Protein AF-A0A917VRZ0-F1 (afdb_monomer)

Foldseek 3Di:
DCVLLVHDDPDDFFDDCCPVFLNQLLLLLLLLLLLLQVQQDPDCVSLVSNVVSLVVQVVSCVSNVLLDGFGGVNVVVQLLCLLVLVAALAAQDGSNGGLRLSSVLSLLNSLLSSCVRVVDPSSLVSSVSNLVSSCVSNVVPDLVSLLSNLSYQNFQQLLSLLSNCVVPVDVSSPVVSVSNQNCVLLVCLLVLHDPQAFPQDLSSLRNLLSLCNNCVSVVPVSSVSSSVSVVCQCVVFAADPLLFGDFLRGHHPGNDPPNLADDDDPPPLRRTFGNLNPLSSQDPPDDDDPSLVSNLRSLDPRPDPDVVQAFWGHDGPHPPDDTDGDDPRHDDDPRRSVVSRNVSCSVVQQWDDDPPRTPPDGSDPDDDDDDPPDPDDDDDDDDDPDD

Nearest PDB structures (foldseek):
  5opj-assembly1_A  TM=9.498E-01  e=5.822E-27  Bacteroides thetaiotaomicron
  8qf8-assembly1_A  TM=9.400E-01  e=3.981E-27  Bacteroides thetaiotaomicron
  8qf8-assembly1_B  TM=9.287E-01  e=1.245E-26  Bacteroides thetaiotaomicron
  8k7y-assembly1_E  TM=7.948E-01  e=1.602E-12  Bifidobacterium longum subsp. longum JCM 1217
  3wkw-assembly1_A-2  TM=6.305E-01  e=1.649E-07  Bifidobacterium longum subsp. longum JCM 1217

Mean predicted aligned error: 8.81 Å

Solvent-accessible surface area (backbone atoms only — not comparable to full-atom values): 21207 Å² total; per-residue (Å²): 61,40,67,70,30,75,40,83,71,92,65,84,75,53,50,54,36,39,69,69,47,43,18,46,30,54,58,8,24,50,26,29,14,21,16,47,33,36,72,72,46,91,59,65,62,30,47,53,47,32,56,52,51,46,50,56,49,45,55,24,20,57,64,52,67,61,30,49,71,53,27,37,80,63,41,73,63,37,52,54,39,42,38,71,59,48,59,48,81,31,61,48,40,48,63,91,33,49,25,57,47,34,31,50,31,30,40,45,43,9,24,50,33,27,21,75,54,69,67,34,62,66,27,47,51,47,45,50,36,36,48,53,29,49,57,62,60,39,65,82,47,51,70,69,53,52,57,36,45,54,47,14,35,34,39,35,40,22,29,45,28,37,52,49,14,69,76,66,71,38,65,67,37,41,55,54,16,58,69,58,56,49,57,85,60,49,53,40,27,62,68,70,43,90,77,56,61,69,37,54,39,56,45,53,51,27,40,37,37,12,34,32,47,47,15,63,76,69,67,34,65,62,36,39,46,20,31,48,46,50,51,52,49,42,66,73,40,47,42,48,99,74,49,34,32,34,43,64,42,18,24,54,49,82,72,48,65,65,78,50,59,60,84,66,68,103,77,65,74,51,36,20,31,65,55,76,73,59,80,83,56,59,66,93,81,58,61,97,56,69,55,55,60,45,53,49,35,70,69,43,76,68,83,68,60,55,76,93,63,32,40,58,55,31,60,56,76,34,86,93,70,78,68,60,58,36,48,96,79,63,48,55,45,72,46,42,30,54,50,50,34,53,79,48,49,71,67,68,66,42,55,51,63,68,79,96,45,72,42,89,63,54,68,56,98,65,94,76,82,78,83,82,87,60,100,80,84,83,80,90,75,90,72,84,85,76,130

pLDDT: mean 81.71, std 21.78, range [25.91, 98.88]

Sequence (387 aa):
MRREAGLPPVAESYGNWENSGLDGHTVGHALSGAALMSVVTDDPRPKAMVEHLVQGVVECQDALGTGYVGGIPDGVRLWQRVAAGQVERDSFELGGAWVPWYNLHKLFTGLLDAHRHTGSDLALTAVRRLTDWWDQLAAGTDDDTHEAMLRTEFAGMCEALADLADVTGTDRYAALARRFLDQSLLLPLREHRDVLDGMHANTQIAKVVGYQRLGEVGDDPGLRDAARFFWQTMTRHRTFSFGGNSVREHLHPRDDFASALVAGGPRDLQHLQHAQAEPRAVPRRAGRRGARSLRARDGQPHPVVPASQGLVYFTPVRPGHYRVVSTPQNCFWCCVGTGLENHAKYGELVYTTEGSEPLRQPLHRFPAQPARTEPGAGADRDGPVRR

Structure (mmCIF, N/CA/C/O backbone):
data_AF-A0A917VRZ0-F1
#
_entry.id   AF-A0A917VRZ0-F1
#
loop_
_atom_site.group_PDB
_atom_site.id
_atom_site.type_symbol
_atom_site.label_atom_id
_atom_site.label_alt_id
_atom_site.label_comp_id
_atom_site.label_asym_id
_atom_site.label_entity_id
_atom_site.label_seq_id
_atom_site.pdbx_PDB_ins_code
_atom_site.Cartn_x
_atom_site.Cartn_y
_atom_site.Cartn_z
_atom_site.occupancy
_atom_site.B_iso_or_equiv
_atom_site.auth_seq_id
_atom_site.auth_comp_id
_atom_site.auth_asym_id
_atom_site.auth_atom_id
_atom_site.pdbx_PDB_model_num
ATOM 1 N N . MET A 1 1 ? -4.685 13.147 8.735 1.00 95.31 1 MET A N 1
ATOM 2 C CA . MET A 1 1 ? -5.739 12.430 9.496 1.00 95.31 1 MET A CA 1
ATOM 3 C C . MET A 1 1 ? -6.530 13.357 10.412 1.00 95.31 1 MET A C 1
ATOM 5 O O . MET A 1 1 ? -7.701 13.543 10.134 1.00 95.31 1 MET A O 1
ATOM 9 N N . ARG A 1 2 ? -5.932 14.006 11.432 1.00 97.31 2 ARG A N 1
ATOM 10 C CA . ARG A 1 2 ? -6.678 14.920 12.335 1.00 97.31 2 ARG A CA 1
ATOM 11 C C . ARG A 1 2 ? -7.465 16.013 11.598 1.00 97.31 2 ARG A C 1
ATOM 13 O O . ARG A 1 2 ? -8.634 16.203 11.903 1.00 97.31 2 ARG A O 1
ATOM 20 N N . ARG A 1 3 ? -6.855 16.635 10.576 1.00 96.31 3 ARG A N 1
ATOM 21 C CA . ARG A 1 3 ? -7.510 17.587 9.655 1.00 96.31 3 ARG A CA 1
ATOM 22 C C . ARG A 1 3 ? -8.811 17.023 9.072 1.00 96.31 3 ARG A C 1
ATOM 24 O O . ARG A 1 3 ? -9.862 17.624 9.244 1.00 96.31 3 ARG A O 1
ATOM 31 N N . GLU A 1 4 ? -8.734 15.850 8.446 1.00 96.88 4 GLU A N 1
ATOM 32 C CA . GLU A 1 4 ? -9.887 15.174 7.829 1.00 96.88 4 GLU A CA 1
ATOM 33 C C . GLU A 1 4 ? -10.938 14.730 8.853 1.00 96.88 4 GLU A C 1
ATOM 35 O O . GLU A 1 4 ? -12.109 14.612 8.517 1.00 96.88 4 GLU A O 1
ATOM 40 N N . ALA A 1 5 ? -10.534 14.513 10.107 1.00 97.69 5 ALA A N 1
ATOM 41 C CA . ALA A 1 5 ? -11.427 14.180 11.212 1.00 97.69 5 ALA A CA 1
ATOM 42 C C . ALA A 1 5 ? -12.024 15.408 11.929 1.00 97.69 5 ALA A C 1
ATOM 44 O O . ALA A 1 5 ? -12.724 15.247 12.925 1.00 97.69 5 ALA A O 1
ATOM 45 N N . GLY A 1 6 ? -11.728 16.633 11.476 1.00 96.94 6 GLY A N 1
ATOM 46 C CA . GLY A 1 6 ? -12.178 17.865 12.135 1.00 96.94 6 GLY A CA 1
ATOM 47 C C . GLY A 1 6 ? -11.535 18.117 13.506 1.00 96.94 6 GLY A C 1
ATOM 48 O O . GLY A 1 6 ? -12.031 18.931 14.283 1.00 96.94 6 GLY A O 1
ATOM 49 N N . LEU A 1 7 ? -10.435 17.429 13.818 1.00 98.00 7 LEU A N 1
ATOM 50 C CA . LEU A 1 7 ? -9.697 17.577 15.068 1.00 98.00 7 LEU A CA 1
ATOM 51 C C . LEU A 1 7 ? -8.579 18.623 14.927 1.00 98.00 7 LEU A C 1
ATOM 53 O O . LEU A 1 7 ? -7.948 18.711 13.868 1.00 98.00 7 LEU A O 1
ATOM 57 N N . PRO A 1 8 ? -8.253 19.372 16.000 1.00 96.62 8 PRO A N 1
ATOM 58 C CA . PRO A 1 8 ? -7.146 20.321 15.966 1.00 96.62 8 PRO A CA 1
ATOM 59 C C . PRO A 1 8 ? -5.819 19.591 15.694 1.00 96.62 8 PRO A C 1
ATOM 61 O O . PRO A 1 8 ? -5.588 18.516 16.270 1.00 96.62 8 PRO A O 1
ATOM 64 N N . PRO A 1 9 ? -4.941 20.135 14.829 1.00 93.06 9 PRO A N 1
ATOM 65 C CA . PRO A 1 9 ? -3.629 19.554 14.589 1.00 93.06 9 PRO A CA 1
ATOM 66 C C . PRO A 1 9 ? -2.771 19.635 15.856 1.00 93.06 9 PRO A C 1
ATOM 68 O O . PRO A 1 9 ? -2.830 20.610 16.600 1.00 93.06 9 PRO A O 1
ATOM 71 N N . VAL A 1 10 ? -1.960 18.604 16.087 1.00 93.56 10 VAL A N 1
ATOM 72 C CA . VAL A 1 10 ? -0.974 18.566 17.187 1.00 93.56 10 VAL A CA 1
ATOM 73 C C . VAL A 1 10 ? 0.430 18.969 16.724 1.00 93.56 10 VAL A C 1
ATOM 75 O O . VAL A 1 10 ? 1.302 19.225 17.546 1.00 93.56 10 VAL A O 1
ATOM 78 N N . ALA A 1 11 ? 0.638 19.020 15.408 1.00 93.25 11 ALA A N 1
ATOM 79 C CA . ALA A 1 11 ? 1.857 19.443 14.733 1.00 93.25 11 ALA A CA 1
ATOM 80 C C . ALA A 1 11 ? 1.517 19.874 13.297 1.00 93.25 11 ALA A C 1
ATOM 82 O O . ALA A 1 11 ? 0.441 19.546 12.781 1.00 93.25 11 ALA A O 1
ATOM 83 N N . GLU A 1 12 ? 2.438 20.584 12.647 1.00 92.31 12 GLU A N 1
ATOM 84 C CA . GLU A 1 12 ? 2.355 20.840 11.209 1.00 92.31 12 GLU A CA 1
ATOM 85 C C . GLU A 1 12 ? 2.490 19.530 10.423 1.00 92.31 12 GLU A C 1
ATOM 87 O O . GLU A 1 12 ? 3.201 18.609 10.832 1.00 92.31 12 GLU A O 1
ATOM 92 N N . SER A 1 13 ? 1.779 19.433 9.296 1.00 91.56 13 SER A N 1
ATOM 93 C CA . SER A 1 13 ? 1.960 18.300 8.386 1.00 91.56 13 SER A CA 1
ATOM 94 C C . SER A 1 13 ? 3.337 18.382 7.743 1.00 91.56 13 SER A C 1
ATOM 96 O O . SER A 1 13 ? 3.837 19.473 7.460 1.00 91.56 13 SER A O 1
ATOM 98 N N . TYR A 1 14 ? 3.939 17.226 7.491 1.00 96.00 14 TYR A N 1
ATOM 99 C CA . TYR A 1 14 ? 5.154 17.174 6.697 1.00 96.00 14 TYR A CA 1
ATOM 100 C C . TYR A 1 14 ? 4.923 17.726 5.282 1.00 96.00 14 TYR A C 1
ATOM 102 O O . TYR A 1 14 ? 3.805 17.727 4.769 1.00 96.00 14 TYR A O 1
ATOM 110 N N . GLY A 1 15 ? 5.999 18.213 4.661 1.00 95.12 15 GLY A N 1
ATOM 111 C CA . GLY A 1 15 ? 5.978 18.676 3.275 1.00 95.12 15 GLY A CA 1
ATOM 112 C C . GLY A 1 15 ? 6.025 17.533 2.255 1.00 95.12 15 GLY A C 1
ATOM 113 O O . GLY A 1 15 ? 5.841 16.362 2.584 1.00 95.12 15 GLY A O 1
ATOM 114 N N . ASN A 1 16 ? 6.376 17.869 1.011 1.00 97.25 16 ASN A N 1
ATOM 115 C CA . ASN A 1 16 ? 6.472 16.910 -0.093 1.00 97.25 16 ASN A CA 1
ATOM 116 C C . ASN A 1 16 ? 5.115 16.217 -0.340 1.00 97.25 16 ASN A C 1
ATOM 118 O O . ASN A 1 16 ? 4.113 16.910 -0.451 1.00 97.25 16 ASN A O 1
ATOM 122 N N . TRP A 1 17 ? 5.049 14.892 -0.481 1.00 96.94 17 TRP A N 1
ATOM 123 C CA . TRP A 1 17 ? 3.797 14.226 -0.856 1.00 96.94 17 TRP A CA 1
ATOM 124 C C . TRP A 1 17 ? 2.753 14.198 0.270 1.00 96.94 17 TRP A C 1
ATOM 126 O O . TRP A 1 17 ? 1.568 14.053 -0.017 1.00 96.94 17 TRP A O 1
ATOM 136 N N . GLU A 1 18 ? 3.164 14.425 1.523 1.00 97.06 18 GLU A N 1
ATOM 137 C CA . GLU A 1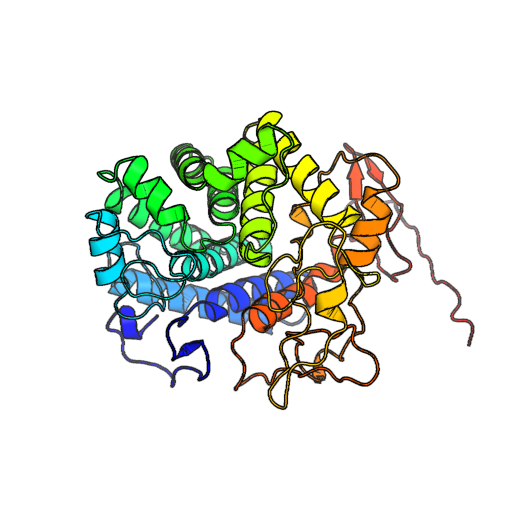 18 ? 2.271 14.498 2.691 1.00 97.06 18 GLU A CA 1
ATOM 138 C C . GLU A 1 18 ? 1.458 15.801 2.781 1.00 97.06 18 GLU A C 1
ATOM 140 O O . GLU A 1 18 ? 0.600 15.911 3.655 1.00 97.06 18 GLU A O 1
ATOM 145 N N . ASN A 1 19 ? 1.698 16.777 1.896 1.00 94.81 19 ASN A N 1
ATOM 146 C CA . ASN A 1 19 ? 0.869 17.981 1.772 1.00 94.81 19 ASN A CA 1
ATOM 147 C C . ASN A 1 19 ? 0.544 18.367 0.320 1.00 94.81 19 ASN A C 1
ATOM 149 O O . ASN A 1 19 ? 0.110 19.491 0.060 1.00 94.81 19 ASN A O 1
ATOM 153 N N . SER A 1 20 ? 0.776 17.454 -0.627 1.00 95.38 20 SER A N 1
ATOM 154 C CA . SER A 1 20 ? 0.531 17.672 -2.056 1.00 95.38 20 SER A CA 1
ATOM 155 C C . SER A 1 20 ? -0.448 16.661 -2.659 1.00 95.38 20 SER A C 1
ATOM 157 O O . SER A 1 20 ? -0.491 16.531 -3.881 1.00 95.38 20 SER A O 1
ATOM 159 N N . GLY A 1 21 ? -1.200 15.926 -1.829 1.00 95.31 21 GLY A N 1
ATOM 160 C CA . GLY A 1 21 ? -2.281 15.044 -2.276 1.00 95.31 21 GLY A CA 1
ATOM 161 C C . GLY A 1 21 ? -2.177 13.587 -1.821 1.00 95.31 21 GLY A C 1
ATOM 162 O O . GLY A 1 21 ? -3.185 12.887 -1.885 1.00 95.31 21 GLY A O 1
ATOM 163 N N . LEU A 1 22 ? -1.015 13.126 -1.338 1.00 96.81 22 LEU A N 1
ATOM 164 C CA . LEU A 1 22 ? -0.831 11.758 -0.823 1.00 96.81 22 LEU A CA 1
ATOM 165 C C . LEU A 1 22 ? -0.868 11.682 0.712 1.00 96.81 22 LEU A C 1
ATOM 167 O O . LEU A 1 22 ? -0.577 10.637 1.289 1.00 96.81 22 LEU A O 1
ATOM 171 N N . ASP A 1 23 ? -1.247 12.777 1.366 1.00 97.25 23 ASP A N 1
ATOM 172 C CA . ASP A 1 23 ? -1.382 12.957 2.808 1.00 97.25 23 ASP A CA 1
ATOM 173 C C . ASP A 1 23 ? -1.869 11.683 3.532 1.00 97.25 23 ASP A C 1
ATOM 175 O O . ASP A 1 23 ? -2.945 11.142 3.256 1.00 97.25 23 ASP A O 1
ATOM 179 N N . GLY A 1 24 ? -1.094 11.199 4.501 1.00 96.31 24 GLY A N 1
ATOM 180 C CA . GLY A 1 24 ? -1.402 10.034 5.329 1.00 96.31 24 GLY A CA 1
ATOM 181 C C . GLY A 1 24 ? -0.776 8.711 4.886 1.00 96.31 24 GLY A C 1
ATOM 182 O O . GLY A 1 24 ? -0.714 7.800 5.716 1.00 96.31 24 GLY A O 1
ATOM 183 N N . HIS A 1 25 ? -0.263 8.583 3.657 1.00 97.12 25 HIS A N 1
ATOM 184 C CA . HIS A 1 25 ? 0.324 7.316 3.200 1.00 97.12 25 HIS A CA 1
ATOM 185 C C . HIS A 1 25 ? 1.546 6.895 4.036 1.00 97.12 25 HIS A C 1
ATOM 187 O O . HIS A 1 25 ? 1.773 5.702 4.258 1.00 97.12 25 HIS A O 1
ATOM 193 N N . THR A 1 26 ? 2.319 7.863 4.538 1.00 96.56 26 THR A N 1
ATOM 194 C CA . THR A 1 26 ? 3.506 7.600 5.356 1.00 96.56 26 THR A CA 1
ATOM 195 C C . THR A 1 26 ? 3.140 7.068 6.732 1.00 96.56 26 THR A C 1
ATOM 197 O O . THR A 1 26 ? 3.892 6.265 7.269 1.00 96.56 26 THR A O 1
ATOM 200 N N . VAL A 1 27 ? 1.981 7.439 7.294 1.00 96.94 27 VAL A N 1
ATOM 201 C CA . VAL A 1 27 ? 1.530 6.918 8.601 1.00 96.94 27 VAL A CA 1
ATOM 202 C C . VAL A 1 27 ? 1.401 5.399 8.553 1.00 96.94 27 VAL A C 1
ATOM 204 O O . VAL A 1 27 ? 1.870 4.720 9.462 1.00 96.94 27 VAL A O 1
ATOM 207 N N . GLY A 1 28 ? 0.825 4.868 7.472 1.00 97.06 28 GLY A N 1
ATOM 208 C CA . GLY A 1 28 ? 0.710 3.429 7.258 1.00 97.06 28 GLY A CA 1
ATOM 209 C C . GLY A 1 28 ? 2.067 2.724 7.208 1.00 97.06 28 GLY A C 1
ATOM 210 O O . GLY A 1 28 ? 2.310 1.786 7.963 1.00 97.06 28 GLY A O 1
ATOM 211 N N . HIS A 1 29 ? 2.990 3.241 6.394 1.00 95.69 29 HIS A N 1
ATOM 212 C CA . HIS A 1 29 ? 4.356 2.717 6.304 1.00 95.69 29 HIS A CA 1
ATOM 213 C C . HIS A 1 29 ? 5.144 2.835 7.617 1.00 95.69 29 HIS A C 1
ATOM 215 O O . HIS A 1 29 ? 5.853 1.910 8.003 1.00 95.69 29 HIS A O 1
ATOM 221 N N . ALA A 1 30 ? 5.026 3.960 8.323 1.00 97.50 30 ALA A N 1
ATOM 222 C CA . ALA A 1 30 ? 5.677 4.170 9.611 1.00 97.50 30 ALA A CA 1
ATOM 223 C C . ALA A 1 30 ? 5.146 3.193 10.665 1.00 97.50 30 ALA A C 1
ATOM 225 O O . ALA A 1 30 ? 5.923 2.691 11.476 1.00 97.50 30 ALA A O 1
ATOM 226 N N . LEU A 1 31 ? 3.846 2.889 10.624 1.00 98.31 31 LEU A N 1
ATOM 227 C CA . LEU A 1 31 ? 3.224 1.908 11.498 1.00 98.31 31 LEU A CA 1
ATOM 228 C C . LEU A 1 31 ? 3.739 0.487 11.210 1.00 98.31 31 LEU A C 1
ATOM 230 O O . LEU A 1 31 ? 4.194 -0.172 12.145 1.00 98.31 31 LEU A O 1
ATOM 234 N N . SER A 1 32 ? 3.768 0.054 9.942 1.00 95.69 32 SER A N 1
ATOM 235 C CA . SER A 1 32 ? 4.380 -1.227 9.538 1.00 95.69 32 SER A CA 1
ATOM 236 C C . SER A 1 32 ? 5.857 -1.298 9.936 1.00 95.69 32 SER A C 1
ATOM 238 O O . SER A 1 32 ? 6.280 -2.248 10.593 1.00 95.69 32 SER A O 1
ATOM 240 N N . GLY A 1 33 ? 6.648 -0.273 9.606 1.00 93.88 33 GLY A N 1
ATOM 241 C CA . GLY A 1 33 ? 8.078 -0.223 9.916 1.00 93.88 33 GLY A CA 1
ATOM 242 C C . GLY A 1 33 ? 8.362 -0.282 11.418 1.00 93.88 33 GLY A C 1
ATOM 243 O O . GLY A 1 33 ? 9.220 -1.048 11.853 1.00 93.88 33 GLY A O 1
ATOM 244 N N . ALA A 1 34 ? 7.609 0.464 12.232 1.00 98.25 34 ALA A N 1
ATOM 245 C CA . ALA A 1 34 ? 7.740 0.433 13.687 1.00 98.25 34 ALA A CA 1
ATOM 246 C C . ALA A 1 34 ? 7.310 -0.920 14.283 1.00 98.25 34 ALA A C 1
ATOM 248 O O . ALA A 1 34 ? 8.001 -1.447 15.157 1.00 98.25 34 ALA A O 1
ATOM 249 N N . ALA A 1 35 ? 6.223 -1.513 13.781 1.00 97.62 35 ALA A N 1
ATOM 250 C CA . ALA A 1 35 ? 5.750 -2.826 14.211 1.00 97.62 35 ALA A CA 1
ATOM 251 C C . ALA A 1 35 ? 6.773 -3.927 13.901 1.00 97.62 35 ALA A C 1
ATOM 253 O O . ALA A 1 35 ? 7.141 -4.694 14.790 1.00 97.62 35 ALA A O 1
ATOM 254 N N . LEU A 1 36 ? 7.311 -3.956 12.681 1.00 92.44 36 LEU A N 1
ATOM 255 C CA . LEU A 1 36 ? 8.355 -4.900 12.280 1.00 92.44 36 LEU A CA 1
ATOM 256 C C . LEU A 1 36 ? 9.647 -4.692 13.071 1.00 92.44 36 LEU A C 1
ATOM 258 O O . LEU A 1 36 ? 10.249 -5.657 13.535 1.00 92.44 36 LEU A O 1
ATOM 262 N N . MET A 1 37 ? 10.066 -3.439 13.263 1.00 95.00 37 MET A N 1
ATOM 263 C CA . MET A 1 37 ? 11.268 -3.136 14.034 1.00 95.00 37 MET A CA 1
ATOM 264 C C . MET A 1 37 ? 11.121 -3.613 15.486 1.00 95.00 37 MET A C 1
ATOM 266 O O . MET A 1 37 ? 12.056 -4.188 16.030 1.00 95.00 37 MET A O 1
ATOM 270 N N . SER A 1 38 ? 9.935 -3.472 16.091 1.00 96.75 38 SER A N 1
ATOM 271 C CA . SER A 1 38 ? 9.686 -3.845 17.493 1.00 96.75 38 SER A CA 1
ATOM 272 C C . SER A 1 38 ? 9.938 -5.319 17.835 1.00 96.75 38 SER A C 1
ATOM 274 O O . SER A 1 38 ? 10.123 -5.637 19.006 1.00 96.75 38 SER A O 1
ATOM 276 N N . VAL A 1 39 ? 9.962 -6.213 16.838 1.00 93.94 39 VAL A N 1
ATOM 277 C CA . VAL A 1 39 ? 10.213 -7.651 17.039 1.00 93.94 39 VAL A CA 1
ATOM 278 C C . VAL A 1 39 ? 11.632 -8.083 16.664 1.00 93.94 39 VAL A C 1
ATOM 280 O O . VAL A 1 39 ? 11.972 -9.255 16.818 1.00 93.94 39 VAL A O 1
ATOM 283 N N . VAL A 1 40 ? 12.467 -7.161 16.173 1.00 91.44 40 VAL A N 1
ATOM 284 C CA . VAL A 1 40 ? 13.860 -7.435 15.770 1.00 91.44 40 VAL A CA 1
ATOM 285 C C . VAL A 1 40 ? 14.893 -6.598 16.533 1.00 91.44 40 VAL A C 1
ATOM 287 O O . VAL A 1 40 ? 16.085 -6.674 16.237 1.00 91.44 40 VAL A O 1
ATOM 290 N N . THR A 1 41 ? 14.465 -5.806 17.519 1.00 92.62 41 THR A N 1
ATOM 291 C CA . THR A 1 41 ? 15.341 -5.065 18.436 1.00 92.62 41 THR A CA 1
ATOM 292 C C . THR A 1 41 ? 14.779 -5.061 19.857 1.00 92.62 41 THR A C 1
ATOM 294 O O . THR A 1 41 ? 13.571 -5.162 20.044 1.00 92.62 41 THR A O 1
ATOM 297 N N . ASP A 1 42 ? 15.654 -4.893 20.850 1.00 94.38 42 ASP A N 1
ATOM 298 C CA . ASP A 1 42 ? 15.283 -4.686 22.258 1.00 94.38 42 ASP A CA 1
ATOM 299 C C . ASP A 1 42 ? 14.954 -3.210 22.577 1.00 94.38 42 ASP A C 1
ATOM 301 O O . ASP A 1 42 ? 14.642 -2.856 23.715 1.00 94.38 42 ASP A O 1
ATOM 305 N N . ASP A 1 43 ? 15.053 -2.315 21.588 1.00 96.88 43 ASP A N 1
ATOM 306 C CA . ASP A 1 43 ? 14.692 -0.907 21.738 1.00 96.88 43 ASP A CA 1
ATOM 307 C C . ASP A 1 43 ? 13.176 -0.752 21.978 1.00 96.88 43 ASP A C 1
ATOM 309 O O . ASP A 1 43 ? 12.382 -1.218 21.160 1.00 96.88 43 ASP A O 1
ATOM 313 N N . PRO A 1 44 ? 12.729 -0.066 23.047 1.00 97.25 44 PRO A N 1
ATOM 314 C CA . PRO A 1 44 ? 11.303 0.116 23.317 1.00 97.25 44 PRO A CA 1
ATOM 315 C C . PRO A 1 44 ? 10.627 1.160 22.410 1.00 97.25 44 PRO A C 1
ATOM 317 O O . PRO A 1 44 ? 9.397 1.194 22.320 1.00 97.25 44 PRO A O 1
ATOM 320 N N . ARG A 1 45 ? 11.393 2.034 21.741 1.00 98.25 45 ARG A N 1
ATOM 321 C CA . ARG A 1 45 ? 10.854 3.168 20.966 1.00 98.25 45 ARG A CA 1
ATOM 322 C C . ARG A 1 45 ? 9.946 2.752 19.800 1.00 98.25 45 ARG A C 1
ATOM 324 O O . ARG A 1 45 ? 8.906 3.390 19.646 1.00 98.25 45 ARG A O 1
ATOM 331 N N . PRO A 1 46 ? 10.255 1.714 18.995 1.00 98.31 46 PRO A N 1
ATOM 332 C CA . PRO A 1 46 ? 9.364 1.264 17.928 1.00 98.31 46 PRO A CA 1
ATOM 333 C C . PRO A 1 46 ? 7.994 0.818 18.446 1.00 98.31 46 PRO A C 1
ATOM 335 O O . PRO A 1 46 ? 6.976 1.208 17.881 1.00 98.31 46 PRO A O 1
ATOM 338 N N . LYS A 1 47 ? 7.937 0.081 19.563 1.00 98.06 47 LYS A N 1
ATOM 339 C CA . LYS A 1 47 ? 6.658 -0.324 20.162 1.00 98.06 47 LYS A CA 1
ATOM 340 C C . LYS A 1 47 ? 5.857 0.884 20.661 1.00 98.06 47 LYS 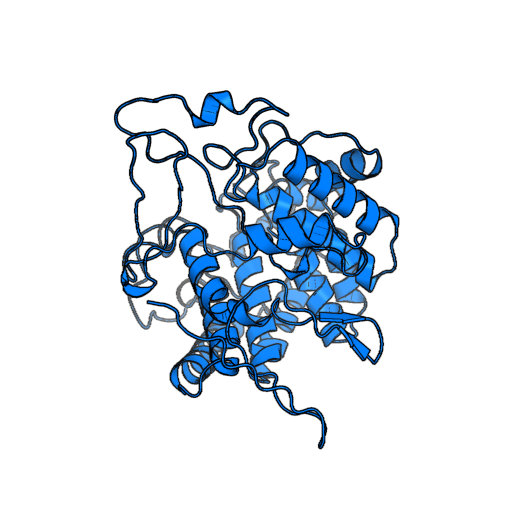A C 1
ATOM 342 O O . LYS A 1 47 ? 4.675 0.994 20.351 1.00 98.06 47 LYS A O 1
ATOM 347 N N . ALA A 1 48 ? 6.510 1.826 21.344 1.00 98.56 48 ALA A N 1
ATOM 348 C CA . ALA A 1 48 ? 5.867 3.068 21.780 1.00 98.56 48 ALA A CA 1
ATOM 349 C C . ALA A 1 48 ? 5.337 3.902 20.594 1.00 98.56 48 ALA A C 1
ATOM 351 O O . ALA A 1 48 ? 4.271 4.508 20.684 1.00 98.56 48 ALA A O 1
ATOM 352 N N . MET A 1 49 ? 6.051 3.905 19.461 1.00 98.56 49 MET A N 1
ATOM 353 C CA . MET A 1 49 ? 5.596 4.547 18.225 1.00 98.56 49 MET A CA 1
ATOM 354 C C . MET A 1 49 ? 4.336 3.874 17.668 1.00 98.56 49 MET A C 1
ATOM 356 O O . MET A 1 49 ? 3.399 4.575 17.295 1.00 98.56 49 MET A O 1
ATOM 360 N N . VAL A 1 50 ? 4.278 2.535 17.647 1.00 98.81 50 VAL A N 1
ATOM 361 C CA . VAL A 1 50 ? 3.070 1.792 17.241 1.00 98.81 50 VAL A CA 1
ATOM 362 C C . VAL A 1 50 ? 1.881 2.177 18.116 1.00 98.81 50 VAL A C 1
ATOM 364 O O . VAL A 1 50 ? 0.838 2.555 17.590 1.00 98.81 50 VAL A O 1
ATOM 367 N N . GLU A 1 51 ? 2.043 2.133 19.439 1.00 98.75 51 GLU A N 1
ATOM 368 C CA . GLU A 1 51 ? 0.984 2.482 20.395 1.00 98.75 51 GLU A CA 1
ATOM 369 C C . GLU A 1 51 ? 0.477 3.916 20.173 1.00 98.75 51 GLU A C 1
ATOM 371 O O . GLU A 1 51 ? -0.730 4.142 20.073 1.00 98.75 51 GLU A O 1
ATOM 376 N N . HIS A 1 52 ? 1.393 4.875 20.009 1.00 98.44 52 HIS A N 1
ATOM 377 C CA . HIS A 1 52 ? 1.051 6.274 19.764 1.00 98.44 52 HIS A CA 1
ATOM 378 C C . HIS A 1 52 ? 0.305 6.485 18.438 1.00 98.44 52 HIS A C 1
ATOM 380 O O . HIS A 1 52 ? -0.717 7.173 18.400 1.00 98.44 52 HIS A O 1
ATOM 386 N N . LEU A 1 53 ? 0.790 5.884 17.346 1.00 98.50 53 LEU A N 1
ATOM 387 C CA . LEU A 1 53 ? 0.169 6.012 16.028 1.00 98.50 53 LEU A CA 1
ATOM 388 C C . LEU A 1 53 ? -1.216 5.359 15.988 1.00 98.50 53 LEU A C 1
ATOM 390 O O . LEU A 1 53 ? -2.154 5.971 15.478 1.00 98.50 53 LEU A O 1
ATOM 394 N N . VAL A 1 54 ? -1.372 4.154 16.549 1.00 98.88 54 VAL A N 1
ATOM 395 C CA . VAL A 1 54 ? -2.673 3.466 16.620 1.00 98.88 54 VAL A CA 1
ATOM 396 C C . VAL A 1 54 ? -3.670 4.295 17.425 1.00 98.88 54 VAL A C 1
ATOM 398 O O . VAL A 1 54 ? -4.801 4.479 16.976 1.00 98.88 54 VAL A O 1
ATOM 401 N N . GLN A 1 55 ? -3.252 4.852 18.565 1.00 98.69 55 GLN A N 1
ATOM 402 C CA . GLN A 1 55 ? -4.106 5.723 19.368 1.00 98.69 55 GLN A CA 1
ATOM 403 C C . GLN A 1 55 ? -4.560 6.956 18.571 1.00 98.69 55 GLN A C 1
ATOM 405 O O . GLN A 1 55 ? -5.750 7.263 18.535 1.00 98.69 55 GLN A O 1
ATOM 410 N N . GLY A 1 56 ? -3.643 7.619 17.859 1.00 98.38 56 GLY A N 1
ATOM 411 C CA . GLY A 1 56 ? -3.978 8.767 17.013 1.00 98.38 56 GLY A CA 1
ATOM 412 C C . GLY A 1 56 ? -4.926 8.423 15.856 1.00 98.38 56 GLY A C 1
ATOM 413 O O . GLY A 1 56 ? -5.812 9.218 15.533 1.00 98.38 56 GLY A O 1
ATOM 414 N N . VAL A 1 57 ? -4.776 7.239 15.249 1.00 98.69 57 VAL A N 1
ATOM 415 C CA . VAL A 1 57 ? -5.702 6.725 14.224 1.00 98.69 57 VAL A CA 1
ATOM 416 C C . VAL A 1 57 ? -7.094 6.524 14.819 1.00 98.69 57 VAL A C 1
ATOM 418 O O . VAL A 1 57 ? -8.068 7.000 14.237 1.00 98.69 57 VAL A O 1
ATOM 421 N N . VAL A 1 58 ? -7.198 5.878 15.983 1.00 98.75 58 VAL A N 1
ATOM 422 C CA . VAL A 1 58 ? -8.486 5.622 16.643 1.00 98.75 58 VAL A CA 1
ATOM 423 C C . VAL A 1 58 ? -9.172 6.912 17.070 1.00 98.75 58 VAL A C 1
ATOM 425 O O . VAL A 1 58 ? -10.352 7.066 16.787 1.00 98.75 58 VAL A O 1
ATOM 428 N N . GLU A 1 59 ? -8.452 7.881 17.637 1.00 98.62 59 GLU A N 1
ATOM 429 C CA . GLU A 1 59 ? -9.024 9.197 17.960 1.00 98.62 59 GLU A CA 1
ATOM 430 C C . GLU A 1 59 ? -9.656 9.873 16.735 1.00 98.62 59 GLU A C 1
ATOM 432 O O . GLU A 1 59 ? -10.754 10.424 16.818 1.00 98.62 59 GLU A O 1
ATOM 437 N N . CYS A 1 60 ? -8.980 9.820 15.582 1.00 98.69 60 CYS A N 1
ATOM 438 C CA . CYS A 1 60 ? -9.514 10.371 14.337 1.00 98.69 60 CYS A CA 1
ATOM 439 C C . CYS A 1 60 ? -10.730 9.576 13.838 1.00 98.69 60 CYS A C 1
ATOM 441 O O . CYS A 1 60 ? -11.707 10.166 13.379 1.00 98.69 60 CYS A O 1
ATOM 443 N N . GLN A 1 61 ? -10.672 8.245 13.926 1.00 98.56 61 GLN A N 1
ATOM 444 C CA . GLN A 1 61 ? -11.754 7.353 13.512 1.00 98.56 61 GLN A CA 1
ATOM 445 C C . GLN A 1 61 ? -13.007 7.526 14.389 1.00 98.56 61 GLN A C 1
ATOM 447 O O . GLN A 1 61 ? -14.129 7.494 13.883 1.00 98.56 61 GLN A O 1
ATOM 452 N N . ASP A 1 62 ? -12.822 7.748 15.690 1.00 98.62 62 ASP A N 1
ATOM 453 C CA . ASP A 1 62 ? -13.888 8.010 16.658 1.00 98.62 62 ASP A CA 1
ATOM 454 C C . ASP A 1 62 ? -14.523 9.382 16.447 1.00 98.62 62 ASP A C 1
ATOM 456 O O . ASP A 1 62 ? -15.748 9.484 16.446 1.00 98.62 62 ASP A O 1
ATOM 460 N N . ALA A 1 63 ? -13.717 10.417 16.195 1.00 98.44 63 ALA A N 1
ATOM 461 C CA . ALA A 1 63 ? -14.221 11.757 15.898 1.00 98.44 63 ALA A CA 1
ATOM 462 C C . ALA A 1 63 ? -15.080 11.798 14.623 1.00 98.44 63 ALA A C 1
ATOM 464 O O . ALA A 1 63 ? -16.077 12.515 14.573 1.00 98.44 63 ALA A O 1
ATOM 465 N N . LEU A 1 64 ? -14.725 11.000 13.609 1.00 97.38 64 LEU A N 1
ATOM 466 C CA . LEU A 1 64 ? -15.534 10.842 12.400 1.00 97.38 64 LEU A CA 1
ATOM 467 C C . LEU A 1 64 ? -16.797 10.008 12.633 1.00 97.38 64 LEU A C 1
ATOM 469 O O . LEU A 1 64 ? -17.803 10.231 11.964 1.00 97.38 64 LEU A O 1
ATOM 473 N N . GLY A 1 65 ? -16.746 9.013 13.523 1.00 96.12 65 GLY A N 1
ATOM 474 C CA . GLY A 1 65 ? -17.895 8.186 13.908 1.00 96.12 65 GLY A CA 1
ATOM 475 C C . GLY A 1 65 ? -18.436 7.243 12.822 1.00 96.12 65 GLY A C 1
ATOM 476 O O . GLY A 1 65 ? -19.406 6.533 13.068 1.00 96.12 65 GLY A O 1
ATOM 477 N N . THR A 1 66 ? -17.824 7.201 11.635 1.00 93.62 66 THR A N 1
ATOM 478 C CA . THR A 1 66 ? -18.290 6.398 10.483 1.00 93.62 66 THR A CA 1
ATOM 479 C C . THR A 1 66 ? -17.523 5.093 10.285 1.00 93.62 66 THR A C 1
ATOM 481 O O . THR A 1 66 ? -17.930 4.266 9.479 1.00 93.62 66 THR A O 1
ATOM 484 N N . GLY A 1 67 ? -16.394 4.916 10.979 1.00 96.44 67 GLY A N 1
ATOM 485 C CA . GLY A 1 67 ? -15.426 3.846 10.720 1.00 96.44 67 GLY A CA 1
ATOM 486 C C . GLY A 1 67 ? -14.343 4.232 9.705 1.00 96.44 67 GLY A C 1
ATOM 487 O O . GLY A 1 67 ? -13.258 3.655 9.737 1.00 96.44 67 GLY A O 1
ATOM 488 N N . TYR A 1 68 ? -14.560 5.265 8.887 1.00 98.38 68 TYR A N 1
ATOM 489 C CA . TYR A 1 68 ? -13.508 5.836 8.047 1.00 98.38 68 TYR A CA 1
ATOM 490 C C . TYR A 1 68 ? -12.431 6.539 8.876 1.00 98.38 68 TYR A C 1
ATOM 492 O O . TYR A 1 68 ? -12.723 7.215 9.861 1.00 98.38 68 TYR A O 1
ATOM 500 N N . VAL A 1 69 ? -11.185 6.439 8.419 1.00 98.50 69 VAL A N 1
ATOM 501 C CA . VAL A 1 69 ? -10.065 7.279 8.844 1.00 98.50 69 VAL A CA 1
ATOM 502 C C . VAL A 1 69 ? -9.035 7.324 7.715 1.00 98.50 69 VAL A C 1
ATOM 504 O O . VAL A 1 69 ? -8.731 6.307 7.097 1.00 98.50 69 VAL A O 1
ATOM 507 N N . GLY A 1 70 ? -8.501 8.509 7.425 1.00 97.50 70 GLY A N 1
ATOM 508 C CA . GLY A 1 70 ? -7.530 8.702 6.350 1.00 97.50 70 GLY A CA 1
ATOM 509 C C . GLY A 1 70 ? -6.918 10.099 6.364 1.00 97.50 70 GLY A C 1
ATOM 510 O O . GLY A 1 70 ? -7.391 10.998 7.063 1.00 97.50 70 GLY A O 1
ATOM 511 N N . GLY A 1 71 ? -5.803 10.271 5.655 1.00 97.25 71 GLY A N 1
ATOM 512 C CA . GLY A 1 71 ? -5.169 11.578 5.464 1.00 97.25 71 GLY A CA 1
ATOM 513 C C . GLY A 1 71 ? -5.573 12.289 4.174 1.00 97.25 71 GLY A C 1
ATOM 514 O O . GLY A 1 71 ? -5.354 13.491 4.089 1.00 97.25 71 GLY A O 1
ATOM 515 N N . ILE A 1 72 ? -6.188 11.567 3.234 1.00 97.88 72 ILE A N 1
ATOM 516 C CA . ILE A 1 72 ? -6.562 12.050 1.900 1.00 97.88 72 ILE A CA 1
ATOM 517 C C . ILE A 1 72 ? -7.388 13.341 2.015 1.00 97.88 72 ILE A C 1
ATOM 519 O O . ILE A 1 72 ? -8.400 13.310 2.724 1.00 97.88 72 ILE A O 1
ATOM 523 N N . PRO A 1 73 ? -7.003 14.437 1.331 1.00 96.81 73 PRO A N 1
ATOM 524 C CA . PRO A 1 73 ? -7.775 15.677 1.326 1.00 96.81 73 PRO A CA 1
ATOM 525 C C . PRO A 1 73 ? -9.235 15.455 0.913 1.00 96.81 73 PRO A C 1
ATOM 527 O O . PRO A 1 73 ? -9.507 14.809 -0.100 1.00 96.81 73 PRO A O 1
ATOM 530 N N . ASP A 1 74 ? -10.173 15.976 1.707 1.00 96.06 74 ASP A N 1
ATOM 531 C CA . ASP A 1 74 ? -11.622 15.811 1.526 1.00 96.06 74 ASP A CA 1
ATOM 532 C C . ASP A 1 74 ? -12.072 14.339 1.445 1.00 96.06 74 ASP A C 1
ATOM 534 O O . ASP A 1 74 ? -13.046 13.995 0.763 1.00 96.06 74 ASP A O 1
ATOM 538 N N . GLY A 1 75 ? -11.380 13.450 2.167 1.00 96.50 75 GLY A N 1
ATOM 539 C CA . GLY A 1 75 ? -11.513 12.000 2.017 1.00 96.50 75 GLY A CA 1
ATOM 540 C C . GLY A 1 75 ? -12.943 11.477 2.199 1.00 96.50 75 GLY A C 1
ATOM 541 O O . GLY A 1 75 ? -13.410 10.669 1.403 1.00 96.50 75 GLY A O 1
ATOM 542 N N . VAL A 1 76 ? -13.694 11.981 3.184 1.00 95.75 76 VAL A N 1
ATOM 543 C CA . VAL A 1 76 ? -15.105 11.581 3.386 1.00 95.75 76 VAL A CA 1
ATOM 544 C C . VAL A 1 76 ? -15.942 11.875 2.138 1.00 95.75 76 VAL A C 1
ATOM 546 O O . VAL A 1 76 ? -16.701 11.026 1.668 1.00 95.75 76 VAL A O 1
ATOM 549 N N . ARG A 1 77 ? -15.778 13.076 1.574 1.00 96.12 77 ARG A N 1
ATOM 550 C CA . ARG A 1 77 ? -16.533 13.539 0.407 1.00 96.12 77 ARG A CA 1
ATOM 551 C C . ARG A 1 77 ? -16.098 12.808 -0.859 1.00 96.12 77 ARG A C 1
ATOM 553 O O . ARG A 1 77 ? -16.931 12.562 -1.726 1.00 96.12 77 ARG A O 1
ATOM 560 N N . LEU A 1 78 ? -14.810 12.487 -0.979 1.00 96.81 78 LEU A N 1
ATOM 561 C CA . LEU A 1 78 ? -14.263 11.663 -2.053 1.00 96.81 78 LEU A CA 1
ATOM 562 C C . LEU A 1 78 ? -14.953 10.298 -2.095 1.00 96.81 78 LEU A C 1
ATOM 564 O O . LEU A 1 78 ? -15.527 9.934 -3.117 1.00 96.81 78 LEU A O 1
ATOM 568 N N . TRP A 1 79 ? -14.943 9.564 -0.984 1.00 96.94 79 TRP A N 1
ATOM 569 C CA . TRP A 1 79 ? -15.460 8.197 -0.966 1.00 96.94 79 TRP A CA 1
ATOM 570 C C . TRP A 1 79 ? -16.972 8.128 -1.178 1.00 96.94 79 TRP A C 1
ATOM 572 O O . TRP A 1 79 ? -17.451 7.211 -1.839 1.00 96.94 79 TRP A O 1
ATOM 582 N N . GLN A 1 80 ? -17.719 9.133 -0.711 1.00 95.12 80 GLN A N 1
ATOM 583 C CA . GLN A 1 80 ? -19.140 9.285 -1.042 1.00 95.12 80 GLN A CA 1
ATOM 584 C C . GLN A 1 80 ? -19.373 9.436 -2.554 1.00 95.12 80 GLN A C 1
ATOM 586 O O . GLN A 1 80 ? -20.293 8.823 -3.088 1.00 95.12 80 GLN A O 1
ATOM 591 N N . ARG A 1 81 ? -18.540 10.221 -3.257 1.00 94.94 81 ARG A N 1
ATOM 592 C CA . ARG A 1 81 ? -18.626 10.372 -4.722 1.00 94.94 81 ARG A CA 1
ATOM 593 C C . ARG A 1 81 ? -18.295 9.067 -5.445 1.00 94.94 81 ARG A C 1
ATOM 595 O O . ARG A 1 81 ? -19.039 8.673 -6.338 1.00 94.94 81 ARG A O 1
ATOM 602 N N . VAL A 1 82 ? -17.226 8.387 -5.026 1.00 95.19 82 VAL A N 1
ATOM 603 C CA . VAL A 1 82 ? -16.810 7.093 -5.595 1.00 95.19 82 VAL A CA 1
ATOM 604 C C . VAL A 1 82 ? -17.924 6.056 -5.445 1.00 95.19 82 VAL A C 1
ATOM 606 O O . VAL A 1 82 ? -18.311 5.429 -6.426 1.00 95.19 82 VAL A O 1
ATOM 609 N N . ALA A 1 83 ? -18.503 5.924 -4.249 1.00 93.56 83 ALA A N 1
ATOM 610 C CA . ALA A 1 83 ? -19.598 4.988 -3.999 1.00 93.56 83 ALA A CA 1
ATOM 611 C C . ALA A 1 83 ? -20.882 5.329 -4.774 1.00 93.56 83 ALA A C 1
ATOM 613 O O . ALA A 1 83 ? -21.636 4.430 -5.139 1.00 93.56 83 ALA A O 1
ATOM 614 N N . ALA A 1 84 ? -21.099 6.612 -5.083 1.00 92.62 84 ALA A N 1
ATOM 615 C CA . ALA A 1 84 ? -22.176 7.087 -5.952 1.00 92.62 84 ALA A CA 1
ATOM 616 C C . ALA A 1 84 ? -21.886 6.915 -7.460 1.00 92.62 84 ALA A C 1
ATOM 618 O O . ALA A 1 84 ? -22.639 7.430 -8.287 1.00 92.62 84 ALA A O 1
ATOM 619 N N . GLY A 1 85 ? -20.798 6.231 -7.829 1.00 91.75 85 GLY A N 1
ATOM 620 C CA . GLY A 1 85 ? -20.448 5.916 -9.215 1.00 91.75 85 GLY A CA 1
ATOM 621 C C . GLY A 1 85 ? -19.702 7.015 -9.966 1.00 91.75 85 GLY A C 1
ATOM 622 O O . GLY A 1 85 ? -19.522 6.915 -11.178 1.0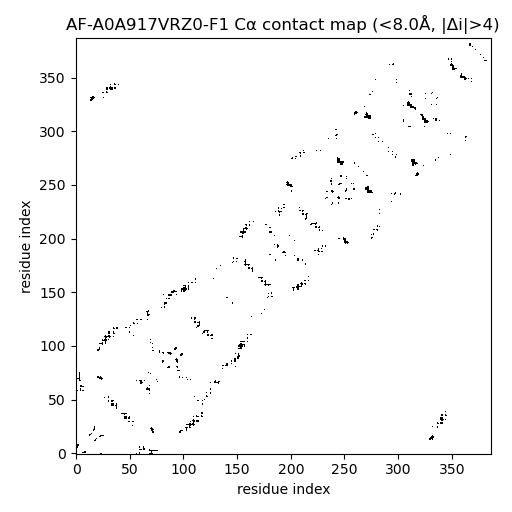0 91.75 85 GLY A O 1
ATOM 623 N N . GLN A 1 86 ? -19.227 8.056 -9.278 1.00 91.62 86 GLN A N 1
ATOM 624 C CA . GLN A 1 86 ? -18.396 9.101 -9.886 1.00 91.62 86 GLN A CA 1
ATOM 625 C C . GLN A 1 86 ? -16.943 8.625 -9.968 1.00 91.62 86 GLN A C 1
ATOM 627 O O . GLN A 1 86 ? -16.070 9.075 -9.224 1.00 91.62 86 GLN A O 1
ATOM 632 N N . VAL A 1 87 ? -16.723 7.652 -10.848 1.00 91.88 87 VAL A N 1
ATOM 633 C CA . VAL A 1 87 ? -15.452 6.958 -11.035 1.00 91.88 87 VAL A CA 1
ATOM 634 C C . VAL A 1 87 ? -14.950 7.200 -12.450 1.00 91.88 87 VAL A C 1
ATOM 636 O O . VAL A 1 87 ? -15.632 6.907 -13.431 1.00 91.88 87 VAL A O 1
ATOM 639 N N . GLU A 1 88 ? -13.728 7.707 -12.547 1.00 88.12 88 GLU A N 1
ATOM 640 C CA . GLU A 1 88 ? -13.007 7.853 -13.806 1.00 88.12 88 GLU A CA 1
ATOM 641 C C . GLU A 1 88 ? -11.993 6.716 -13.949 1.00 88.12 88 GLU A C 1
ATOM 643 O O . GLU A 1 88 ? -11.457 6.211 -12.964 1.00 88.12 88 GLU A O 1
ATOM 648 N N . ARG A 1 89 ? -11.732 6.292 -15.189 1.00 87.50 89 ARG A N 1
ATOM 649 C CA . ARG A 1 89 ? -10.737 5.254 -15.489 1.00 87.50 89 ARG A CA 1
ATOM 650 C C . ARG A 1 89 ? -9.365 5.893 -15.689 1.00 87.50 89 ARG A C 1
ATOM 652 O O . ARG A 1 89 ? -8.865 5.924 -16.811 1.00 87.50 89 ARG A O 1
ATOM 659 N N . ASP A 1 90 ? -8.783 6.400 -14.611 1.00 93.38 90 ASP A N 1
ATOM 660 C CA . ASP A 1 90 ? -7.426 6.950 -14.598 1.00 93.38 90 ASP A CA 1
ATOM 661 C C . ASP A 1 90 ? -6.470 6.045 -13.803 1.00 93.38 90 ASP A C 1
ATOM 663 O O . ASP A 1 90 ? -6.898 5.270 -12.952 1.00 93.38 90 ASP A O 1
ATOM 667 N N . SER A 1 91 ? -5.171 6.091 -14.110 1.00 92.12 91 SER A N 1
ATOM 668 C CA . SER A 1 91 ? -4.168 5.235 -13.454 1.00 92.12 91 SER A CA 1
ATOM 669 C C . SER A 1 91 ? -3.767 5.734 -12.063 1.00 92.12 91 SER A C 1
ATOM 671 O O . SER A 1 91 ? -3.404 4.928 -11.205 1.00 92.12 91 SER A O 1
ATOM 673 N N . PHE A 1 92 ? -3.834 7.045 -11.826 1.00 94.94 92 PHE A N 1
ATOM 674 C CA . PHE A 1 92 ? -3.329 7.691 -10.614 1.00 94.94 92 PHE A CA 1
ATOM 675 C C . PHE A 1 92 ? -4.333 8.627 -9.940 1.00 94.94 92 PHE A C 1
ATOM 677 O O . PHE A 1 92 ? -4.128 8.986 -8.782 1.00 94.94 92 PHE A O 1
ATOM 684 N N . GLU A 1 93 ? -5.424 8.988 -10.602 1.00 95.31 93 GLU A N 1
ATOM 685 C CA . GLU A 1 93 ? -6.484 9.808 -10.029 1.00 95.31 93 GLU A CA 1
ATOM 686 C C . GLU A 1 93 ? -7.777 9.005 -9.840 1.00 95.31 93 GLU A C 1
ATOM 688 O O . GLU A 1 93 ? -8.183 8.226 -10.698 1.00 95.31 93 GLU A O 1
ATOM 693 N N . LEU A 1 94 ? -8.437 9.189 -8.697 1.00 95.50 94 LEU A N 1
ATOM 694 C CA . LEU A 1 94 ? -9.793 8.699 -8.457 1.00 95.50 94 LEU A CA 1
ATOM 695 C C . LEU A 1 94 ? -10.596 9.814 -7.800 1.00 95.50 94 LEU A C 1
ATOM 697 O O . LEU A 1 94 ? -10.270 10.246 -6.696 1.00 95.50 94 LEU A O 1
ATOM 701 N N . GLY A 1 95 ? -11.644 10.286 -8.476 1.00 89.88 95 GLY A N 1
ATOM 702 C CA . GLY A 1 95 ? -12.542 11.314 -7.946 1.00 89.88 95 GLY A CA 1
ATOM 703 C C . GLY A 1 95 ? -11.839 12.624 -7.564 1.00 89.88 95 GLY A C 1
ATOM 704 O O . GLY A 1 95 ? -12.270 13.272 -6.604 1.00 89.88 95 GLY A O 1
ATOM 705 N N . GLY A 1 96 ? -10.764 12.991 -8.275 1.00 90.69 96 GLY A N 1
ATOM 706 C CA . GLY A 1 96 ? -9.932 14.168 -7.998 1.00 90.69 96 GLY A CA 1
ATOM 707 C C . GLY A 1 96 ? -8.834 13.962 -6.949 1.00 90.69 96 GLY A C 1
ATOM 708 O O . GLY A 1 96 ? -8.185 14.930 -6.560 1.00 90.69 96 GLY A O 1
ATOM 709 N N . ALA A 1 97 ? -8.643 12.739 -6.443 1.00 96.62 97 ALA A N 1
ATOM 710 C CA . ALA A 1 97 ? -7.631 12.425 -5.437 1.00 96.62 97 ALA A CA 1
ATOM 711 C C . ALA A 1 97 ? -6.520 11.531 -5.994 1.00 96.62 97 ALA A C 1
ATOM 713 O O . ALA A 1 97 ? -6.776 10.617 -6.779 1.00 96.62 97 ALA A O 1
ATOM 714 N N . TRP A 1 98 ? -5.292 11.755 -5.525 1.00 97.69 98 TRP A N 1
ATOM 715 C CA . TRP A 1 98 ? -4.118 10.989 -5.930 1.00 97.69 98 TRP A CA 1
ATOM 716 C C . TRP A 1 98 ? -4.078 9.622 -5.228 1.00 97.69 98 TRP A C 1
ATOM 718 O O . TRP A 1 98 ? -3.909 9.541 -4.011 1.00 97.69 98 TRP A O 1
ATOM 728 N N . VAL A 1 99 ? -4.264 8.548 -6.004 1.00 97.44 99 VAL A N 1
ATOM 729 C CA . VAL A 1 99 ? -4.199 7.126 -5.606 1.00 97.44 99 VAL A CA 1
ATOM 730 C C . VAL A 1 99 ? -4.767 6.822 -4.202 1.00 97.44 99 VAL A C 1
ATOM 732 O O . VAL A 1 99 ? -4.103 6.233 -3.343 1.00 97.44 99 VAL A O 1
ATOM 735 N N . PRO A 1 100 ? -6.026 7.195 -3.914 1.00 97.88 100 PRO A N 1
ATOM 736 C CA . PRO A 1 100 ? -6.575 7.128 -2.559 1.00 97.88 100 PRO A CA 1
ATOM 737 C C . PRO A 1 100 ? -6.657 5.693 -2.007 1.00 97.88 100 PRO A C 1
ATOM 739 O O . PRO A 1 100 ? -6.503 5.485 -0.802 1.00 97.88 100 PRO A O 1
ATOM 742 N N . TRP A 1 101 ? -6.809 4.680 -2.868 1.00 97.94 101 TRP A N 1
ATOM 743 C CA . TRP A 1 101 ? -6.733 3.280 -2.445 1.00 97.94 101 TRP A CA 1
ATOM 744 C C . TRP A 1 101 ? -5.321 2.828 -2.086 1.00 97.94 101 TRP A C 1
ATOM 746 O O . TRP A 1 101 ? -5.163 2.109 -1.103 1.00 97.94 101 TRP A O 1
ATOM 756 N N . TYR A 1 102 ? -4.288 3.264 -2.819 1.00 98.12 102 TYR A N 1
ATOM 757 C CA . TYR A 1 102 ? -2.894 3.042 -2.420 1.00 98.12 102 TYR A CA 1
ATOM 758 C C . TYR A 1 102 ? -2.622 3.626 -1.031 1.00 98.12 102 TYR A C 1
ATOM 760 O O . TYR A 1 102 ? -1.934 2.987 -0.229 1.00 98.12 102 TYR A O 1
ATOM 768 N N . ASN A 1 103 ? -3.148 4.825 -0.761 1.00 98.25 103 ASN A N 1
ATOM 769 C CA . ASN A 1 103 ? -2.993 5.515 0.517 1.00 98.25 103 ASN A CA 1
ATOM 770 C C . ASN A 1 103 ? -3.639 4.701 1.649 1.00 98.25 103 ASN A C 1
ATOM 772 O O . ASN A 1 103 ? -2.941 4.282 2.576 1.00 98.25 103 ASN A O 1
ATOM 776 N N . LEU A 1 104 ? -4.929 4.357 1.518 1.00 98.50 104 LEU A N 1
ATOM 777 C CA . LEU A 1 104 ? -5.609 3.515 2.507 1.00 98.50 104 LEU A CA 1
ATOM 778 C C . LEU A 1 104 ? -4.954 2.143 2.652 1.00 98.50 104 LEU A C 1
ATOM 780 O O . LEU A 1 104 ? -4.801 1.678 3.775 1.00 98.50 104 LEU A O 1
ATOM 784 N N . HIS A 1 105 ? -4.494 1.517 1.569 1.00 98.25 105 HIS A N 1
ATOM 785 C CA . HIS A 1 105 ? -3.780 0.242 1.636 1.00 98.25 105 HIS A CA 1
ATOM 786 C C . HIS A 1 105 ? -2.617 0.284 2.632 1.00 98.25 105 HIS A C 1
ATOM 788 O O . HIS A 1 105 ? -2.470 -0.648 3.416 1.00 98.25 105 HIS A O 1
ATOM 794 N N . LYS A 1 106 ? -1.812 1.357 2.652 1.00 97.94 106 LYS A N 1
ATOM 795 C CA . LYS A 1 106 ? -0.704 1.465 3.619 1.00 97.94 106 LYS A CA 1
ATOM 796 C C . LYS A 1 106 ? -1.202 1.522 5.055 1.00 97.94 106 LYS A C 1
ATOM 798 O O . LYS A 1 106 ? -0.577 0.949 5.940 1.00 97.94 106 LYS A O 1
ATOM 803 N N . LEU A 1 107 ? -2.324 2.194 5.298 1.00 98.69 107 LEU A N 1
ATOM 804 C CA . LEU A 1 107 ? -2.937 2.215 6.623 1.00 98.69 107 LEU A CA 1
ATOM 805 C C . LEU A 1 107 ? -3.466 0.830 7.024 1.00 98.69 107 LEU A C 1
ATOM 807 O O . LEU A 1 107 ? -3.252 0.409 8.158 1.00 98.69 107 LEU A O 1
ATOM 811 N N . PHE A 1 108 ? -4.102 0.105 6.099 1.00 98.62 108 PHE A N 1
ATOM 812 C CA . PHE A 1 108 ? -4.561 -1.268 6.327 1.00 98.62 108 PHE A CA 1
ATOM 813 C C . PHE A 1 108 ? -3.402 -2.192 6.710 1.00 98.62 108 PHE A C 1
ATOM 815 O O . PHE A 1 108 ? -3.475 -2.861 7.741 1.00 98.62 108 PHE A O 1
ATOM 822 N N . THR A 1 109 ? -2.325 -2.209 5.917 1.00 96.12 109 THR A N 1
ATOM 823 C CA . THR A 1 109 ? -1.153 -3.051 6.200 1.00 96.12 109 THR A CA 1
ATOM 824 C C . THR A 1 109 ? -0.477 -2.643 7.503 1.00 96.12 109 THR A C 1
ATOM 826 O O . THR A 1 109 ? -0.193 -3.510 8.322 1.00 96.12 109 THR A O 1
ATOM 829 N N . GLY A 1 110 ? -0.334 -1.339 7.764 1.00 98.25 110 GLY A N 1
ATOM 830 C CA . GLY A 1 110 ? 0.205 -0.824 9.022 1.00 98.25 110 GLY A CA 1
ATOM 831 C C . GLY A 1 110 ? -0.567 -1.309 10.247 1.00 98.25 110 GLY A C 1
ATOM 832 O O . GLY A 1 110 ? 0.030 -1.795 11.205 1.00 98.25 110 GLY A O 1
ATOM 833 N N . LEU A 1 111 ? -1.899 -1.216 10.228 1.00 98.88 111 LEU A N 1
ATOM 834 C CA . LEU A 1 111 ? -2.742 -1.659 11.345 1.00 98.88 111 LEU A CA 1
ATOM 835 C C . LEU A 1 111 ? -2.693 -3.183 11.535 1.00 98.88 111 LEU A C 1
ATOM 837 O O . LEU A 1 111 ? -2.656 -3.663 12.670 1.00 98.88 111 LEU A O 1
ATOM 841 N N . LEU A 1 112 ? -2.650 -3.945 10.440 1.00 97.75 112 LEU A N 1
ATOM 842 C CA . LEU A 1 112 ? -2.484 -5.398 10.490 1.00 97.75 112 LEU A CA 1
ATOM 843 C C . LEU A 1 112 ? -1.115 -5.797 11.049 1.00 97.75 112 LEU A C 1
ATOM 845 O O . LEU A 1 112 ? -1.042 -6.687 11.896 1.00 97.75 112 LEU A O 1
ATOM 849 N N . ASP A 1 113 ? -0.041 -5.132 10.630 1.00 97.25 113 ASP A N 1
ATOM 850 C CA . ASP A 1 113 ? 1.308 -5.381 11.139 1.00 97.25 113 ASP A CA 1
ATOM 851 C C . ASP A 1 113 ? 1.424 -4.985 12.616 1.00 97.25 113 ASP A C 1
ATOM 853 O O . ASP A 1 113 ? 1.996 -5.734 13.410 1.00 97.25 113 ASP A O 1
ATOM 857 N N . ALA A 1 114 ? 0.808 -3.871 13.026 1.00 98.50 114 ALA A N 1
ATOM 858 C CA . ALA A 1 114 ? 0.721 -3.475 14.430 1.00 98.50 114 ALA A CA 1
ATOM 859 C C . ALA A 1 114 ? 0.053 -4.564 15.281 1.00 98.50 114 ALA A C 1
ATOM 861 O O . ALA A 1 114 ? 0.581 -4.940 16.330 1.00 98.50 114 ALA A O 1
ATOM 862 N N . HIS A 1 115 ? -1.064 -5.132 14.821 1.00 98.19 115 HIS A N 1
ATOM 863 C CA . HIS A 1 115 ? -1.698 -6.259 15.502 1.00 98.19 115 HIS A CA 1
ATOM 864 C C . HIS A 1 115 ? -0.776 -7.490 15.547 1.00 98.19 115 HIS A C 1
ATOM 866 O O . HIS A 1 115 ? -0.511 -8.021 16.623 1.00 98.19 115 HIS A O 1
ATOM 872 N N . ARG A 1 116 ? -0.230 -7.909 14.401 1.00 94.38 116 ARG A N 1
ATOM 873 C CA . ARG A 1 116 ? 0.574 -9.137 14.266 1.00 94.38 116 ARG A CA 1
ATOM 874 C C . ARG A 1 116 ? 1.865 -9.125 15.074 1.00 94.38 116 ARG A C 1
ATOM 876 O O . ARG A 1 116 ? 2.245 -10.158 15.617 1.00 94.38 116 ARG A O 1
ATOM 883 N N . HIS A 1 117 ? 2.548 -7.986 15.122 1.00 94.44 117 HIS A N 1
ATOM 884 C CA . HIS A 1 117 ? 3.888 -7.893 15.700 1.00 94.44 117 HIS A CA 1
ATOM 885 C C . HIS A 1 117 ? 3.901 -7.326 17.120 1.00 94.44 117 HIS A C 1
ATOM 887 O O . HIS A 1 117 ? 4.838 -7.598 17.863 1.00 94.44 117 HIS A O 1
ATOM 893 N N . THR A 1 118 ? 2.859 -6.596 17.535 1.00 95.94 118 THR A N 1
ATOM 894 C CA . THR A 1 118 ? 2.791 -6.027 18.895 1.00 95.94 118 THR A CA 1
ATOM 895 C C . THR A 1 118 ? 1.621 -6.542 19.735 1.00 95.94 118 THR A C 1
ATOM 897 O O . THR A 1 118 ? 1.574 -6.258 20.931 1.00 95.94 118 THR A O 1
ATOM 900 N N . GLY A 1 119 ? 0.695 -7.308 19.146 1.00 95.69 119 GLY A N 1
ATOM 901 C CA . GLY A 1 119 ? -0.509 -7.800 19.824 1.00 95.69 119 GLY A CA 1
ATOM 902 C C . GLY A 1 119 ? -1.580 -6.724 20.031 1.00 95.69 119 GLY A C 1
ATOM 903 O O . GLY A 1 119 ? -2.398 -6.840 20.937 1.00 95.69 119 GLY A O 1
ATOM 904 N N . SER A 1 120 ? -1.566 -5.645 19.240 1.00 98.25 120 SER A N 1
ATOM 905 C CA . SER A 1 120 ? -2.518 -4.539 19.395 1.00 98.25 120 SER A CA 1
ATOM 906 C C . SER A 1 120 ? -3.928 -4.919 18.920 1.00 98.25 120 SER A C 1
ATOM 908 O O . SER A 1 120 ? -4.229 -4.894 17.725 1.00 98.25 120 SER A O 1
ATOM 910 N N . ASP A 1 121 ? -4.824 -5.234 19.858 1.00 98.50 121 ASP A N 1
ATOM 911 C CA . ASP A 1 121 ? -6.260 -5.429 19.581 1.00 98.50 121 ASP A CA 1
ATOM 912 C C . ASP A 1 121 ? -6.947 -4.137 19.125 1.00 98.50 121 ASP A C 1
ATOM 914 O O . ASP A 1 121 ? -7.910 -4.158 18.350 1.00 98.50 121 ASP A O 1
ATOM 918 N N . LEU A 1 122 ? -6.425 -2.992 19.572 1.00 98.75 122 LEU A N 1
ATOM 919 C CA . LEU A 1 122 ? -6.899 -1.679 19.157 1.00 98.75 122 LEU A CA 1
ATOM 920 C C . LEU A 1 122 ? -6.659 -1.460 17.656 1.00 98.75 122 LEU A C 1
ATOM 922 O O . LEU A 1 122 ? -7.563 -1.014 16.950 1.00 98.75 122 LEU A O 1
ATOM 926 N N . ALA A 1 123 ? -5.485 -1.856 17.148 1.00 98.81 123 ALA A N 1
ATOM 927 C CA . ALA A 1 123 ? -5.176 -1.790 15.722 1.00 98.81 123 ALA A CA 1
ATOM 928 C C . ALA A 1 123 ? -6.080 -2.718 14.894 1.00 98.81 123 ALA A C 1
ATOM 930 O O . ALA A 1 123 ? -6.626 -2.294 13.873 1.00 98.81 123 ALA A O 1
ATOM 931 N N . LEU A 1 124 ? -6.309 -3.952 15.368 1.00 98.75 124 LEU A N 1
ATOM 932 C CA . LEU A 1 124 ? -7.231 -4.890 14.718 1.00 98.75 124 LEU A CA 1
ATOM 933 C C . LEU A 1 124 ? -8.664 -4.340 14.673 1.00 98.75 124 LEU A C 1
ATOM 935 O O . LEU A 1 124 ? -9.351 -4.444 13.657 1.00 98.75 124 LEU A O 1
ATOM 939 N N . THR A 1 125 ? -9.120 -3.721 15.761 1.00 98.75 125 THR A N 1
ATOM 940 C CA . THR A 1 125 ? -10.440 -3.082 15.821 1.00 98.75 125 THR A CA 1
ATOM 941 C C . THR A 1 125 ? -10.542 -1.927 14.825 1.00 98.75 125 THR A C 1
ATOM 943 O O . THR A 1 125 ? -11.540 -1.823 14.109 1.00 98.75 125 THR A O 1
ATOM 946 N N . ALA A 1 126 ? -9.505 -1.093 14.726 1.00 98.88 126 ALA A N 1
ATOM 947 C CA . ALA A 1 126 ? -9.479 0.041 13.809 1.00 98.88 126 ALA A CA 1
ATOM 948 C C . ALA A 1 126 ? -9.559 -0.390 12.334 1.00 98.88 126 ALA A C 1
ATOM 950 O O . ALA A 1 126 ? -10.369 0.159 11.583 1.00 98.88 126 ALA A O 1
ATOM 951 N N . VAL A 1 127 ? -8.784 -1.402 11.916 1.00 98.81 127 VAL A N 1
ATOM 952 C CA . VAL A 1 127 ? -8.817 -1.886 10.521 1.00 98.81 127 VAL A CA 1
ATOM 953 C C . VAL A 1 127 ? -10.135 -2.589 10.182 1.00 98.81 127 VAL A C 1
ATOM 955 O O . VAL A 1 127 ? -10.642 -2.429 9.073 1.00 98.81 127 VAL A O 1
ATOM 958 N N . ARG A 1 128 ? -10.758 -3.291 11.141 1.00 98.81 128 ARG A N 1
ATOM 959 C CA . ARG A 1 128 ? -12.107 -3.859 10.966 1.00 98.81 128 ARG A CA 1
ATOM 960 C C . ARG A 1 128 ? -13.144 -2.767 10.730 1.00 98.81 128 ARG A C 1
ATOM 962 O O . ARG A 1 128 ? -13.856 -2.834 9.740 1.00 98.81 128 ARG A O 1
ATOM 969 N N . ARG A 1 129 ? -13.164 -1.722 11.565 1.00 98.75 129 ARG A N 1
ATOM 970 C CA . ARG A 1 129 ? -14.069 -0.568 11.396 1.00 98.75 129 ARG A CA 1
ATOM 971 C C . ARG A 1 129 ? -13.865 0.141 10.059 1.00 98.75 129 ARG A C 1
ATOM 973 O O . ARG A 1 129 ? -14.842 0.545 9.438 1.00 98.75 129 ARG A O 1
ATOM 980 N N . LEU A 1 130 ? -12.616 0.264 9.609 1.00 98.62 130 LEU A N 1
ATOM 981 C CA . LEU A 1 130 ? -12.292 0.836 8.302 1.00 98.62 130 LEU A CA 1
ATOM 982 C C . LEU A 1 130 ? -12.779 -0.058 7.152 1.00 98.62 130 LEU A C 1
ATOM 984 O O . LEU A 1 130 ? -13.278 0.442 6.152 1.00 98.62 130 LEU A O 1
ATOM 988 N N . THR A 1 131 ? -12.689 -1.377 7.305 1.00 98.62 131 THR A N 1
ATOM 989 C CA . THR A 1 131 ? -13.199 -2.333 6.312 1.00 98.62 131 THR A CA 1
ATOM 990 C C . THR A 1 131 ? -14.724 -2.324 6.259 1.00 98.62 131 THR A C 1
ATOM 992 O O . THR A 1 131 ? -15.296 -2.192 5.180 1.00 98.62 131 THR A O 1
ATOM 995 N N . ASP A 1 132 ? -15.377 -2.401 7.421 1.00 98.44 132 ASP A N 1
ATOM 996 C CA . ASP A 1 132 ? -16.835 -2.377 7.560 1.00 98.44 132 ASP A CA 1
ATOM 997 C C . ASP A 1 132 ? -17.432 -1.075 7.010 1.00 98.44 132 ASP A C 1
ATOM 999 O O . ASP A 1 132 ? -18.490 -1.100 6.383 1.00 98.44 132 ASP A O 1
ATOM 1003 N N . TRP A 1 133 ? -16.745 0.057 7.197 1.00 98.38 133 TRP A N 1
ATOM 1004 C CA . TRP A 1 133 ? -17.137 1.335 6.605 1.00 98.38 133 TRP A CA 1
ATOM 1005 C C . TRP A 1 133 ? -17.216 1.257 5.077 1.00 98.38 133 TRP A C 1
ATOM 1007 O O . TRP A 1 133 ? -18.230 1.652 4.501 1.00 98.38 133 TRP A O 1
ATOM 1017 N N . TRP A 1 134 ? -16.172 0.750 4.414 1.00 97.31 134 TRP A N 1
ATOM 1018 C CA . TRP A 1 134 ? -16.172 0.655 2.954 1.00 97.31 134 TRP A CA 1
ATOM 1019 C C . TRP A 1 134 ? -17.198 -0.364 2.455 1.00 97.31 134 TRP A C 1
ATOM 1021 O O . TRP A 1 134 ? -17.927 -0.073 1.511 1.00 97.31 134 TRP A O 1
ATOM 1031 N N . ASP A 1 135 ? -17.287 -1.525 3.109 1.00 95.25 135 ASP A N 1
ATOM 1032 C CA . ASP A 1 135 ? -18.255 -2.575 2.773 1.00 95.25 135 ASP A CA 1
ATOM 1033 C C . ASP A 1 135 ? -19.697 -2.034 2.804 1.00 95.25 135 ASP A C 1
ATOM 1035 O O . ASP A 1 135 ? -20.480 -2.264 1.885 1.00 95.25 135 ASP A O 1
ATOM 1039 N N . GLN A 1 136 ? -20.026 -1.217 3.812 1.00 96.00 136 GLN A N 1
ATOM 1040 C CA . GLN A 1 136 ? -21.324 -0.543 3.911 1.00 96.00 136 GLN A CA 1
ATOM 1041 C C . GLN A 1 136 ? -21.500 0.564 2.867 1.00 96.00 136 GLN A C 1
ATOM 1043 O O . GLN A 1 136 ? -22.553 0.653 2.236 1.00 96.00 136 GLN A O 1
ATOM 1048 N N . LEU A 1 137 ? -20.489 1.418 2.684 1.00 95.94 137 LEU A N 1
ATOM 1049 C CA . LEU A 1 137 ? -20.565 2.558 1.772 1.00 95.94 137 LEU A CA 1
ATOM 1050 C C . LEU A 1 137 ? -20.715 2.110 0.309 1.00 95.94 137 LEU A C 1
ATOM 1052 O O . LEU A 1 137 ? -21.485 2.710 -0.437 1.00 95.94 137 LEU A O 1
ATOM 1056 N N . ALA A 1 138 ? -20.016 1.045 -0.084 1.00 91.06 138 ALA A N 1
ATOM 1057 C CA . ALA A 1 138 ? -19.991 0.509 -1.443 1.00 91.06 138 ALA A CA 1
ATOM 1058 C C . ALA A 1 138 ? -20.984 -0.649 -1.672 1.00 91.06 138 ALA A C 1
ATOM 1060 O O . ALA A 1 138 ? -20.913 -1.331 -2.699 1.00 91.06 138 ALA A O 1
ATOM 1061 N N . ALA A 1 139 ? -21.921 -0.881 -0.744 1.00 91.75 139 ALA A N 1
ATOM 1062 C CA . ALA A 1 139 ? -22.897 -1.971 -0.833 1.00 91.75 139 ALA A CA 1
ATOM 1063 C C . ALA A 1 139 ? -23.807 -1.869 -2.072 1.00 91.75 139 ALA A C 1
ATOM 1065 O O . ALA A 1 139 ? -24.261 -2.885 -2.592 1.00 91.75 139 ALA A O 1
ATOM 1066 N N . GLY A 1 140 ? -24.071 -0.646 -2.546 1.00 89.81 140 GLY A N 1
ATOM 1067 C CA . GLY A 1 140 ? -24.863 -0.381 -3.751 1.00 89.81 140 GLY A CA 1
ATOM 1068 C C . GLY A 1 140 ? -24.049 -0.237 -5.041 1.00 89.81 140 GLY A C 1
ATOM 1069 O O . GLY A 1 140 ? -24.637 0.016 -6.088 1.00 89.81 140 GLY A O 1
ATOM 1070 N N . THR A 1 141 ? -22.719 -0.348 -4.982 1.00 92.38 141 THR A N 1
ATOM 1071 C CA . THR A 1 141 ? -21.841 -0.154 -6.144 1.00 92.38 141 THR A CA 1
ATOM 1072 C C . THR A 1 141 ? -21.794 -1.424 -6.993 1.00 92.38 141 THR A C 1
ATOM 1074 O O . THR A 1 141 ? -21.369 -2.474 -6.499 1.00 92.38 141 THR A O 1
ATOM 1077 N N . ASP A 1 142 ? -22.199 -1.318 -8.262 1.00 91.62 142 ASP A N 1
ATOM 1078 C CA . ASP A 1 142 ? -22.134 -2.419 -9.227 1.00 91.62 142 ASP A CA 1
ATOM 1079 C C . ASP A 1 142 ? -20.692 -2.815 -9.595 1.00 91.62 142 ASP A C 1
ATOM 1081 O O . ASP A 1 142 ? -19.719 -2.113 -9.296 1.00 91.62 142 ASP A O 1
ATOM 1085 N N . ASP A 1 143 ? -20.556 -3.983 -10.221 1.00 91.56 143 ASP A N 1
ATOM 1086 C CA . ASP A 1 143 ? -19.255 -4.565 -10.552 1.00 91.56 143 ASP A CA 1
ATOM 1087 C C . ASP A 1 143 ? -18.501 -3.762 -11.618 1.00 91.56 143 ASP A C 1
ATOM 1089 O O . ASP A 1 143 ? -17.280 -3.650 -11.530 1.00 91.56 143 ASP A O 1
ATOM 1093 N N . ASP A 1 144 ? -19.197 -3.141 -12.574 1.00 92.31 144 ASP A N 1
ATOM 1094 C CA . ASP A 1 144 ? -18.567 -2.329 -13.624 1.00 92.31 144 ASP A CA 1
ATOM 1095 C C . ASP A 1 144 ? -17.945 -1.050 -13.050 1.00 92.31 144 ASP A C 1
ATOM 1097 O O . ASP A 1 144 ? -16.837 -0.653 -13.426 1.00 92.31 144 ASP A O 1
ATOM 1101 N N . THR A 1 145 ? -18.646 -0.413 -12.113 1.00 92.62 145 THR A N 1
ATOM 1102 C CA . THR A 1 145 ? -18.184 0.763 -11.375 1.00 92.62 145 THR A CA 1
ATOM 1103 C C . THR A 1 145 ? -17.018 0.398 -10.466 1.00 92.62 145 THR A C 1
ATOM 1105 O O . THR A 1 145 ? -16.017 1.119 -10.421 1.00 92.62 145 THR A O 1
ATOM 1108 N N . HIS A 1 146 ? -17.110 -0.738 -9.768 1.00 94.19 146 HIS A N 1
ATOM 1109 C CA . HIS A 1 146 ? -16.014 -1.229 -8.941 1.00 94.19 146 HIS A CA 1
ATOM 1110 C C . HIS A 1 146 ? -14.774 -1.543 -9.789 1.00 94.19 146 HIS A C 1
ATOM 1112 O O . HIS A 1 146 ? -13.687 -1.078 -9.471 1.00 94.19 146 HIS A O 1
ATOM 1118 N N . GLU A 1 147 ? -14.918 -2.247 -10.910 1.00 93.75 147 GLU A N 1
ATOM 1119 C CA . GLU A 1 147 ? -13.806 -2.559 -11.817 1.00 93.75 147 GLU A CA 1
ATOM 1120 C C . GLU A 1 147 ? -13.207 -1.290 -12.448 1.00 93.75 147 GLU A C 1
ATOM 1122 O O . GLU A 1 147 ? -11.991 -1.182 -12.616 1.00 93.75 147 GLU A O 1
ATOM 1127 N N . ALA A 1 148 ? -14.031 -0.284 -12.765 1.00 93.50 148 ALA A N 1
ATOM 1128 C CA . ALA A 1 148 ? -13.538 1.009 -13.237 1.00 93.50 148 ALA A CA 1
ATOM 1129 C C . ALA A 1 148 ? -12.644 1.697 -12.192 1.00 93.50 148 ALA A C 1
ATOM 1131 O O . ALA A 1 148 ? -11.615 2.261 -12.558 1.00 93.50 148 ALA A O 1
ATOM 1132 N N . MET A 1 149 ? -12.991 1.589 -10.907 1.00 95.38 149 MET A N 1
ATOM 1133 C CA . MET A 1 149 ? -12.223 2.148 -9.789 1.00 95.38 149 MET A CA 1
ATOM 1134 C C . MET A 1 149 ? -10.852 1.475 -9.642 1.00 95.38 149 MET A C 1
ATOM 1136 O O . MET A 1 149 ? -9.884 2.128 -9.260 1.00 95.38 149 MET A O 1
ATOM 1140 N N . LEU A 1 150 ? -10.746 0.189 -9.988 1.00 96.06 150 LEU A N 1
ATOM 1141 C CA . LEU A 1 150 ? -9.496 -0.580 -9.934 1.00 96.06 150 LEU A CA 1
ATOM 1142 C C . LEU A 1 150 ? -8.482 -0.199 -11.027 1.00 96.06 150 LEU A C 1
ATOM 1144 O O . LEU A 1 150 ? -7.341 -0.676 -11.019 1.00 96.06 150 LEU A O 1
ATOM 1148 N N . ARG A 1 151 ? -8.860 0.684 -11.962 1.00 94.81 151 ARG A N 1
ATOM 1149 C CA . ARG A 1 151 ? -7.898 1.308 -12.881 1.00 94.81 151 ARG A CA 1
ATOM 1150 C C . ARG A 1 151 ? -6.910 2.191 -12.140 1.00 94.81 151 ARG A C 1
ATOM 1152 O O . ARG A 1 151 ? -5.719 2.120 -12.445 1.00 94.81 151 ARG A O 1
ATOM 1159 N N . THR A 1 152 ? -7.386 2.922 -11.138 1.00 96.69 152 THR A N 1
ATOM 1160 C CA . THR A 1 152 ? -6.531 3.723 -10.272 1.00 96.69 152 THR A CA 1
ATOM 1161 C C . THR A 1 152 ? -5.716 2.810 -9.369 1.00 96.69 152 THR A C 1
ATOM 1163 O O . THR A 1 152 ? -6.216 1.809 -8.855 1.00 96.69 152 THR A O 1
ATOM 1166 N N . GLU A 1 153 ? -4.448 3.143 -9.143 1.00 95.88 153 GLU A N 1
ATOM 1167 C CA . GLU A 1 153 ? -3.583 2.366 -8.263 1.00 95.88 153 GLU A CA 1
ATOM 1168 C C . GLU A 1 153 ? -4.197 2.157 -6.863 1.00 95.88 153 GLU A C 1
ATOM 1170 O O . GLU A 1 153 ? -4.447 3.093 -6.099 1.00 95.88 153 GLU A O 1
ATOM 1175 N N . PHE A 1 154 ? -4.369 0.882 -6.507 1.00 95.62 154 PHE A N 1
ATOM 1176 C CA . PHE A 1 154 ? -4.867 0.432 -5.204 1.00 95.62 154 PHE A CA 1
ATOM 1177 C C . PHE A 1 154 ? -3.858 -0.429 -4.429 1.00 95.62 154 PHE A C 1
ATOM 1179 O O . PHE A 1 154 ? -4.192 -1.013 -3.397 1.00 95.62 154 PHE A O 1
ATOM 1186 N N . ALA A 1 155 ? -2.612 -0.498 -4.914 1.00 92.00 155 ALA A N 1
ATOM 1187 C CA . ALA A 1 155 ? -1.555 -1.343 -4.363 1.00 92.00 155 ALA A CA 1
ATOM 1188 C C . ALA A 1 155 ? -2.025 -2.801 -4.146 1.00 92.00 155 ALA A C 1
ATOM 1190 O O . ALA A 1 155 ? -2.626 -3.393 -5.039 1.00 92.00 155 ALA A O 1
ATOM 1191 N N . GLY A 1 156 ? -1.731 -3.386 -2.982 1.00 89.00 156 GLY A N 1
ATOM 1192 C CA . GLY A 1 156 ? -2.090 -4.752 -2.607 1.00 89.00 156 GLY A CA 1
ATOM 1193 C C . GLY A 1 156 ? -3.355 -4.823 -1.753 1.00 89.00 156 GLY A C 1
ATOM 1194 O O . GLY A 1 156 ? -3.402 -5.605 -0.811 1.00 89.00 156 GLY A O 1
ATOM 1195 N N . MET A 1 157 ? -4.380 -3.992 -2.001 1.00 96.62 157 MET A N 1
ATOM 1196 C CA . MET A 1 157 ? -5.584 -3.977 -1.144 1.00 96.62 157 MET A CA 1
ATOM 1197 C C . MET A 1 157 ? -6.263 -5.354 -1.049 1.00 96.62 157 MET A C 1
ATOM 1199 O O . MET A 1 157 ? -6.724 -5.749 0.020 1.00 96.62 157 MET A O 1
ATOM 1203 N N . CYS A 1 158 ? -6.239 -6.135 -2.131 1.00 93.00 158 CYS A N 1
ATOM 1204 C CA . CYS A 1 158 ? -6.687 -7.527 -2.112 1.00 93.00 158 CYS A CA 1
ATOM 1205 C C . CYS A 1 158 ? -5.867 -8.418 -1.157 1.00 93.00 158 CYS A C 1
ATOM 1207 O O . CYS A 1 158 ? -6.451 -9.265 -0.487 1.00 93.00 158 CYS A O 1
ATOM 1209 N N . GLU A 1 159 ? -4.550 -8.211 -1.034 1.00 92.44 159 GLU A N 1
ATOM 1210 C CA . GLU A 1 159 ? -3.712 -8.901 -0.041 1.00 92.44 159 GLU A CA 1
ATOM 1211 C C . GLU A 1 159 ? -4.111 -8.504 1.381 1.00 92.44 159 GLU A C 1
ATOM 1213 O O . GLU A 1 159 ? -4.382 -9.374 2.203 1.00 92.44 159 GLU A O 1
ATOM 1218 N N . ALA A 1 160 ? -4.194 -7.199 1.659 1.00 94.56 160 ALA A N 1
ATOM 1219 C CA . ALA A 1 160 ? -4.496 -6.687 2.994 1.00 94.56 160 ALA A CA 1
ATOM 1220 C C . ALA A 1 160 ? -5.867 -7.168 3.505 1.00 94.56 160 ALA A C 1
ATOM 1222 O O . ALA A 1 160 ? -6.008 -7.552 4.665 1.00 94.56 160 ALA A O 1
ATOM 1223 N N . LEU A 1 161 ? -6.876 -7.204 2.632 1.00 97.25 161 LEU A N 1
ATOM 1224 C CA . LEU A 1 161 ? -8.207 -7.709 2.970 1.00 97.25 161 LEU A CA 1
ATOM 1225 C C . LEU A 1 161 ? -8.235 -9.232 3.149 1.00 97.25 161 LEU A C 1
ATOM 1227 O O . LEU A 1 161 ? -8.912 -9.719 4.054 1.00 97.25 161 LEU A O 1
ATOM 1231 N N . ALA A 1 162 ? -7.487 -9.987 2.337 1.00 90.25 162 ALA A N 1
ATOM 1232 C CA . ALA A 1 162 ? -7.338 -11.432 2.526 1.00 90.25 162 ALA A CA 1
ATOM 1233 C C . ALA A 1 162 ? -6.646 -11.744 3.862 1.00 90.25 162 ALA A C 1
ATOM 1235 O O . ALA A 1 162 ? -7.058 -12.631 4.604 1.00 90.25 162 ALA A O 1
ATOM 1236 N N . ASP A 1 163 ? -5.633 -10.958 4.204 1.00 91.19 163 ASP A N 1
ATOM 1237 C CA . ASP A 1 163 ? -4.925 -11.029 5.472 1.00 91.19 163 ASP A CA 1
ATOM 1238 C C . ASP A 1 163 ? -5.821 -10.715 6.672 1.00 91.19 163 ASP A C 1
ATOM 1240 O O . ASP A 1 163 ? -5.750 -11.407 7.691 1.00 91.19 163 ASP A O 1
ATOM 1244 N N . LEU A 1 164 ? -6.689 -9.709 6.553 1.00 96.00 164 LEU A N 1
ATOM 1245 C CA . LEU A 1 164 ? -7.692 -9.412 7.568 1.00 96.00 164 LEU A CA 1
ATOM 1246 C C . LEU A 1 164 ? -8.726 -10.539 7.695 1.00 96.00 164 LEU A C 1
ATOM 1248 O O . LEU A 1 164 ? -9.128 -10.879 8.812 1.00 96.00 164 LEU A O 1
ATOM 1252 N N . ALA A 1 165 ? -9.158 -11.125 6.577 1.00 94.69 165 ALA A N 1
ATOM 1253 C CA . ALA A 1 165 ? -10.078 -12.257 6.574 1.00 94.69 165 ALA A CA 1
ATOM 1254 C C . ALA A 1 165 ? -9.486 -13.456 7.327 1.00 94.69 165 ALA A C 1
ATOM 1256 O O . ALA A 1 165 ? -10.155 -13.995 8.204 1.00 94.69 165 ALA A O 1
ATOM 1257 N N . ASP A 1 166 ? -8.220 -13.794 7.075 1.00 89.94 166 ASP A N 1
ATOM 1258 C CA . ASP A 1 166 ? -7.513 -14.879 7.765 1.00 89.94 166 ASP A CA 1
ATOM 1259 C C . ASP A 1 166 ? -7.369 -14.623 9.271 1.00 89.94 166 ASP A C 1
ATOM 1261 O O . ASP A 1 166 ? -7.575 -15.529 10.076 1.00 89.94 166 ASP A O 1
ATOM 1265 N N . VAL A 1 167 ? -7.041 -13.389 9.670 1.00 92.00 167 VAL A N 1
ATOM 1266 C CA . VAL A 1 167 ? -6.888 -13.023 11.092 1.00 92.00 167 VAL A CA 1
ATOM 1267 C C . VAL A 1 167 ? -8.225 -13.072 11.837 1.00 92.00 167 VAL A C 1
ATOM 1269 O O . VAL A 1 167 ? -8.266 -13.416 13.015 1.00 92.00 167 VAL A O 1
ATOM 1272 N N . THR A 1 168 ? -9.325 -12.718 11.173 1.00 94.94 168 THR A N 1
ATOM 1273 C CA . THR A 1 168 ? -10.639 -12.568 11.823 1.00 94.94 168 THR A CA 1
ATOM 1274 C C . THR A 1 168 ? -11.588 -13.742 11.604 1.00 94.94 168 THR A C 1
ATOM 1276 O O . THR A 1 168 ? -12.608 -13.815 12.286 1.00 94.94 168 THR A O 1
ATOM 1279 N N . GLY A 1 169 ? -11.307 -14.622 10.641 1.00 92.88 169 GLY A N 1
ATOM 1280 C CA . GLY A 1 169 ? -12.234 -15.659 10.184 1.00 92.88 169 GLY A CA 1
ATOM 1281 C C . GLY A 1 169 ? -13.511 -15.107 9.536 1.00 92.88 169 GLY A C 1
ATOM 1282 O O . GLY A 1 169 ? -14.550 -15.758 9.594 1.00 92.88 169 GLY A O 1
ATOM 1283 N N . THR A 1 170 ? -13.481 -13.887 8.982 1.00 94.62 170 THR A N 1
ATOM 1284 C CA . THR A 1 170 ? -14.685 -13.219 8.454 1.00 94.62 170 THR A CA 1
ATOM 1285 C C . THR A 1 170 ? -14.802 -13.378 6.936 1.00 94.62 170 THR A C 1
ATOM 1287 O O . THR A 1 170 ? -14.131 -12.674 6.178 1.00 94.62 170 THR A O 1
ATOM 1290 N N . ASP A 1 171 ? -15.738 -14.218 6.483 1.00 93.94 171 ASP A N 1
ATOM 1291 C CA . ASP A 1 171 ? -15.978 -14.498 5.054 1.00 93.94 171 ASP A CA 1
ATOM 1292 C C . ASP A 1 171 ? -16.283 -13.246 4.218 1.00 93.94 171 ASP A C 1
ATOM 1294 O O . ASP A 1 171 ? -15.873 -13.152 3.060 1.00 93.94 171 ASP A O 1
ATOM 1298 N N . ARG A 1 172 ? -16.952 -12.241 4.805 1.00 95.44 172 ARG A N 1
ATOM 1299 C CA . ARG A 1 172 ? -17.242 -10.972 4.114 1.00 95.44 172 ARG A CA 1
ATOM 1300 C C . ARG A 1 172 ? -15.962 -10.270 3.648 1.00 95.44 172 ARG A C 1
ATOM 1302 O O . ARG A 1 172 ? -15.923 -9.735 2.546 1.00 95.44 172 ARG A O 1
ATOM 1309 N N . TYR A 1 173 ? -14.905 -10.294 4.464 1.00 96.12 173 TYR A N 1
ATOM 1310 C CA . TYR A 1 173 ? -13.637 -9.651 4.120 1.00 96.12 173 TYR A CA 1
ATOM 1311 C C . TYR A 1 173 ? -12.923 -10.422 3.013 1.00 96.12 173 TYR A C 1
ATOM 1313 O O . TYR A 1 173 ? -12.336 -9.804 2.129 1.00 96.12 173 TYR A O 1
ATOM 1321 N N . ALA A 1 174 ? -13.042 -11.754 2.993 1.00 92.75 174 ALA A N 1
ATOM 1322 C CA . ALA A 1 174 ? -12.541 -12.571 1.891 1.00 92.75 174 ALA A CA 1
ATOM 1323 C C . ALA A 1 174 ? -13.300 -12.292 0.581 1.00 92.75 174 ALA A C 1
ATOM 1325 O O . ALA A 1 174 ? -12.685 -12.223 -0.484 1.00 92.75 174 ALA A O 1
ATOM 1326 N N . ALA A 1 175 ? -14.621 -12.095 0.643 1.00 94.06 175 ALA A N 1
ATOM 1327 C CA . ALA A 1 175 ? -15.420 -11.695 -0.515 1.00 94.06 175 ALA A CA 1
ATOM 1328 C C . ALA A 1 175 ? -15.011 -10.304 -1.027 1.00 94.06 175 ALA A C 1
ATOM 1330 O O . ALA A 1 175 ? -14.773 -10.136 -2.223 1.00 94.06 175 ALA A O 1
ATOM 1331 N N . LEU A 1 176 ? -14.835 -9.332 -0.126 1.00 95.62 176 LEU A N 1
ATOM 1332 C CA . LEU A 1 176 ? -14.362 -7.993 -0.474 1.00 95.62 176 LEU A CA 1
ATOM 1333 C C . LEU A 1 176 ? -12.943 -8.018 -1.065 1.00 95.62 176 LEU A C 1
ATOM 1335 O O . LEU A 1 176 ? -12.688 -7.347 -2.061 1.00 95.62 176 LEU A O 1
ATOM 1339 N N . ALA A 1 177 ? -12.041 -8.844 -0.527 1.00 95.25 177 ALA A N 1
ATOM 1340 C CA . ALA A 1 177 ? -10.694 -9.028 -1.065 1.00 95.25 177 ALA A CA 1
ATOM 1341 C C . ALA A 1 177 ? -10.712 -9.477 -2.536 1.00 95.25 177 ALA A C 1
ATOM 1343 O O . ALA A 1 177 ? -9.915 -8.994 -3.340 1.00 95.25 177 ALA A O 1
ATOM 1344 N N . ARG A 1 178 ? -11.652 -10.360 -2.907 1.00 94.88 178 ARG A N 1
ATOM 1345 C CA . ARG A 1 178 ? -11.840 -10.813 -4.295 1.00 94.88 178 ARG A CA 1
ATOM 1346 C C . ARG A 1 178 ? -12.393 -9.725 -5.213 1.00 94.88 178 ARG A C 1
ATOM 1348 O O . ARG A 1 178 ? -12.110 -9.782 -6.405 1.00 94.88 178 ARG A O 1
ATOM 1355 N N . ARG A 1 179 ? -13.137 -8.740 -4.691 1.00 94.94 179 ARG A N 1
ATOM 1356 C CA . ARG A 1 179 ? -13.594 -7.596 -5.500 1.00 94.94 179 ARG A CA 1
ATOM 1357 C C . ARG A 1 179 ? -12.417 -6.755 -5.998 1.00 94.94 179 ARG A C 1
ATOM 1359 O O . ARG A 1 179 ? -12.479 -6.284 -7.116 1.00 94.94 179 ARG A O 1
ATOM 1366 N N . PHE A 1 180 ? -11.305 -6.692 -5.256 1.00 96.69 180 PHE A N 1
ATOM 1367 C CA . PHE A 1 180 ? -10.056 -6.013 -5.653 1.00 96.69 180 PHE A CA 1
ATOM 1368 C C . PHE A 1 180 ? -9.169 -6.818 -6.636 1.00 96.69 180 PHE A C 1
ATOM 1370 O O . PHE A 1 180 ? -7.957 -6.595 -6.735 1.00 96.69 180 PHE A O 1
ATOM 1377 N N . LEU A 1 181 ? -9.743 -7.771 -7.374 1.00 96.00 181 LEU A N 1
ATOM 1378 C CA . LEU A 1 181 ? -9.067 -8.460 -8.473 1.00 96.00 181 LEU A CA 1
ATOM 1379 C C . LEU A 1 181 ? -9.284 -7.690 -9.780 1.00 96.00 181 LEU A C 1
ATOM 1381 O O . LEU A 1 181 ? -10.268 -7.935 -10.467 1.00 96.00 181 LEU A O 1
ATOM 1385 N N . ASP A 1 182 ? -8.335 -6.821 -10.143 1.00 96.62 182 ASP A N 1
ATOM 1386 C CA . ASP A 1 182 ? -8.335 -6.128 -11.444 1.00 96.62 182 ASP A CA 1
ATOM 1387 C C . ASP A 1 182 ? -8.314 -7.142 -12.598 1.00 96.62 182 ASP A C 1
ATOM 1389 O O . ASP A 1 182 ? -7.290 -7.783 -12.876 1.00 96.62 182 ASP A O 1
ATOM 1393 N N . GLN A 1 183 ? -9.454 -7.295 -13.271 1.00 95.88 183 GLN A N 1
ATOM 1394 C CA . GLN A 1 183 ? -9.641 -8.290 -14.323 1.00 95.88 183 GLN A CA 1
ATOM 1395 C C . GLN A 1 183 ? -8.814 -7.962 -15.560 1.00 95.88 183 GLN A C 1
ATOM 1397 O O . GLN A 1 183 ? -8.412 -8.860 -16.303 1.00 95.88 183 GLN A O 1
ATOM 1402 N N . SER A 1 184 ? -8.505 -6.687 -15.777 1.00 94.75 184 SER A N 1
ATOM 1403 C CA . SER A 1 184 ? -7.741 -6.256 -16.940 1.00 94.75 184 SER A CA 1
ATOM 1404 C C . SER A 1 184 ? -6.280 -6.689 -16.918 1.00 94.75 184 SER A C 1
ATOM 1406 O O . SER A 1 184 ? -5.689 -6.878 -17.981 1.00 94.75 184 SER A O 1
ATOM 1408 N N . LEU A 1 185 ? -5.718 -6.885 -15.723 1.00 96.62 185 LEU A N 1
ATOM 1409 C CA . LEU A 1 185 ? -4.411 -7.500 -15.533 1.00 96.62 185 LEU A CA 1
ATOM 1410 C C . LEU A 1 185 ? -4.549 -9.015 -15.363 1.00 96.62 185 LEU A C 1
ATOM 1412 O O . LEU A 1 185 ? -3.808 -9.776 -15.985 1.00 96.62 185 LEU A O 1
ATOM 1416 N N . LEU A 1 186 ? -5.503 -9.472 -14.548 1.00 97.81 186 LEU A N 1
ATOM 1417 C CA . LEU A 1 186 ? -5.633 -10.887 -14.209 1.00 97.81 186 LEU A CA 1
ATOM 1418 C C . LEU A 1 186 ? -5.953 -11.768 -15.425 1.00 97.81 186 LEU A C 1
ATOM 1420 O O . LEU A 1 186 ? -5.330 -12.819 -15.586 1.00 97.81 186 LEU A O 1
ATOM 1424 N N . LEU A 1 187 ? -6.904 -11.372 -16.278 1.00 98.00 187 LEU A N 1
ATOM 1425 C CA . LEU A 1 187 ? -7.346 -12.206 -17.400 1.00 98.00 187 LEU A CA 1
ATOM 1426 C C . LEU A 1 187 ? -6.208 -12.494 -18.399 1.00 98.00 187 LEU A C 1
ATOM 1428 O O . LEU A 1 187 ? -5.958 -13.674 -18.658 1.00 98.00 187 LEU A O 1
ATOM 1432 N N . PRO A 1 188 ? -5.437 -11.499 -18.891 1.00 98.50 188 PRO A N 1
ATOM 1433 C CA . PRO A 1 188 ? -4.261 -11.779 -19.715 1.00 98.50 188 PRO A CA 1
ATOM 1434 C C . PRO A 1 188 ? -3.235 -12.690 -19.034 1.00 98.50 188 PRO A C 1
ATOM 1436 O O . PRO A 1 188 ? -2.708 -13.597 -19.676 1.00 98.50 188 PRO A O 1
ATOM 1439 N N . LEU A 1 189 ? -2.979 -12.508 -17.733 1.00 98.25 189 LEU A N 1
ATOM 1440 C CA . LEU A 1 189 ? -2.020 -13.346 -17.008 1.00 98.25 189 LEU A CA 1
ATOM 1441 C C . LEU A 1 189 ? -2.481 -14.806 -16.901 1.00 98.25 189 LEU A C 1
ATOM 1443 O O . LEU A 1 189 ? -1.647 -15.704 -17.007 1.00 98.25 189 LEU A O 1
ATOM 1447 N N . ARG A 1 190 ? -3.789 -15.064 -16.751 1.00 97.69 190 ARG A N 1
ATOM 1448 C CA . ARG A 1 190 ? -4.361 -16.428 -16.779 1.00 97.69 190 ARG A CA 1
ATOM 1449 C C . ARG A 1 190 ? -4.236 -17.095 -18.147 1.00 97.69 190 ARG A C 1
ATOM 1451 O O . ARG A 1 190 ? -4.168 -18.315 -18.226 1.00 97.69 190 ARG A O 1
ATOM 1458 N N . GLU A 1 191 ? -4.188 -16.299 -19.207 1.00 98.31 191 GLU A N 1
ATOM 1459 C CA . GLU A 1 191 ? -3.970 -16.754 -20.583 1.00 98.31 191 GLU A CA 1
ATOM 1460 C C . GLU A 1 191 ? -2.480 -16.804 -20.963 1.00 98.31 191 GLU A C 1
ATOM 1462 O O . GLU A 1 191 ? -2.147 -17.042 -22.123 1.00 98.31 191 GLU A O 1
ATOM 1467 N N . HIS A 1 192 ? -1.577 -16.558 -20.005 1.00 98.31 192 HIS A N 1
ATOM 1468 C CA . HIS A 1 192 ? -0.127 -16.458 -20.220 1.00 98.31 192 HIS A CA 1
ATOM 1469 C C . HIS A 1 192 ? 0.234 -15.427 -21.303 1.00 98.31 192 HIS A C 1
ATOM 1471 O O . HIS A 1 192 ? 1.187 -15.595 -22.069 1.00 98.31 192 HIS A O 1
ATOM 1477 N N . ARG A 1 193 ? -0.530 -14.331 -21.364 1.00 98.50 193 ARG A N 1
ATOM 1478 C CA . ARG A 1 193 ? -0.267 -13.187 -22.238 1.00 98.50 193 ARG A CA 1
ATOM 1479 C C . ARG A 1 193 ? 0.405 -12.066 -21.456 1.00 98.50 193 ARG A C 1
ATOM 1481 O O . ARG A 1 193 ? -0.154 -11.525 -20.505 1.00 98.50 193 ARG A O 1
ATOM 1488 N N . ASP A 1 194 ? 1.604 -11.702 -21.895 1.00 97.88 194 ASP A N 1
ATOM 1489 C CA . ASP A 1 194 ? 2.326 -10.533 -21.397 1.00 97.88 194 ASP A CA 1
ATOM 1490 C C . ASP A 1 194 ? 1.727 -9.255 -22.007 1.00 97.88 194 ASP A C 1
ATOM 1492 O O . ASP A 1 194 ? 1.802 -9.042 -23.216 1.00 97.88 194 ASP A O 1
ATOM 1496 N N . VAL A 1 195 ? 1.107 -8.431 -21.161 1.00 97.19 195 VAL A N 1
ATOM 1497 C CA . VAL A 1 195 ? 0.511 -7.128 -21.514 1.00 97.19 195 VAL A CA 1
ATOM 1498 C C . VAL A 1 195 ? 1.186 -5.974 -20.768 1.00 97.19 195 VAL A C 1
ATOM 1500 O O . VAL A 1 195 ? 0.612 -4.900 -20.637 1.00 97.19 195 VAL A O 1
ATOM 1503 N N . LEU A 1 196 ? 2.384 -6.205 -20.227 1.00 96.69 196 LEU A N 1
ATOM 1504 C CA . LEU A 1 196 ? 2.992 -5.335 -19.223 1.00 96.69 196 LEU A CA 1
ATOM 1505 C C . LEU A 1 196 ? 3.684 -4.093 -19.796 1.00 96.69 196 LEU A C 1
ATOM 1507 O O . LEU A 1 196 ? 4.012 -3.185 -19.035 1.00 96.69 196 LEU A O 1
ATOM 1511 N N . ASP A 1 197 ? 3.927 -4.045 -21.106 1.00 97.19 197 ASP A N 1
ATOM 1512 C CA . ASP A 1 197 ? 4.606 -2.927 -21.764 1.00 97.19 197 ASP A CA 1
ATOM 1513 C C . ASP A 1 197 ? 3.930 -1.587 -21.432 1.00 97.19 197 ASP A C 1
ATOM 1515 O O . ASP A 1 197 ? 2.733 -1.397 -21.637 1.00 97.19 197 ASP A O 1
ATOM 1519 N N . GLY A 1 198 ? 4.715 -0.645 -20.911 1.00 94.25 198 GLY A N 1
ATOM 1520 C CA . GLY A 1 198 ? 4.260 0.696 -20.555 1.00 94.25 198 GLY A CA 1
ATOM 1521 C C . GLY A 1 198 ? 3.437 0.786 -19.270 1.00 94.25 198 GLY A C 1
ATOM 1522 O O . GLY A 1 198 ? 3.112 1.896 -18.867 1.00 94.25 198 GLY A O 1
ATOM 1523 N N . MET A 1 199 ? 3.118 -0.321 -18.593 1.00 95.12 199 MET A N 1
ATOM 1524 C CA . MET A 1 199 ? 2.397 -0.272 -17.317 1.00 95.12 199 MET A CA 1
ATOM 1525 C C . MET A 1 199 ? 3.297 0.228 -16.182 1.00 95.12 199 MET A C 1
ATOM 1527 O O . MET A 1 199 ? 4.491 -0.083 -16.134 1.00 95.12 199 MET A O 1
ATOM 1531 N N . HIS A 1 200 ? 2.715 0.952 -15.222 1.00 92.31 200 HIS A N 1
ATOM 1532 C CA . HIS A 1 200 ? 3.408 1.332 -13.991 1.00 92.31 200 HIS A CA 1
ATOM 1533 C C . HIS A 1 200 ? 3.737 0.084 -13.156 1.00 92.31 200 HIS A C 1
ATOM 1535 O O . HIS A 1 200 ? 2.840 -0.678 -12.776 1.00 92.31 200 HIS A O 1
ATOM 1541 N N . ALA A 1 201 ? 5.026 -0.147 -12.902 1.00 87.00 201 ALA A N 1
ATOM 1542 C CA . ALA A 1 201 ? 5.542 -1.426 -12.425 1.00 87.00 201 ALA A CA 1
ATOM 1543 C C . ALA A 1 201 ? 5.077 -1.757 -11.003 1.00 87.00 201 ALA A C 1
ATOM 1545 O O . ALA A 1 201 ? 4.540 -2.838 -10.757 1.00 87.00 201 ALA A O 1
ATOM 1546 N N . ASN A 1 202 ? 5.247 -0.816 -10.071 1.00 83.81 202 ASN A N 1
ATOM 1547 C CA . ASN A 1 202 ? 4.956 -1.036 -8.654 1.00 83.81 202 ASN A CA 1
ATOM 1548 C C . ASN A 1 202 ? 3.468 -1.310 -8.398 1.00 83.81 202 ASN A C 1
ATOM 1550 O O . ASN A 1 202 ? 3.129 -2.165 -7.581 1.00 83.81 202 ASN A O 1
ATOM 1554 N N . THR A 1 203 ? 2.590 -0.662 -9.168 1.00 88.50 203 THR A N 1
ATOM 1555 C CA . THR A 1 203 ? 1.151 -0.937 -9.141 1.00 88.50 203 THR A CA 1
ATOM 1556 C C . THR A 1 203 ? 0.857 -2.387 -9.507 1.00 88.50 203 THR A C 1
ATOM 1558 O O . THR A 1 203 ? 0.150 -3.066 -8.767 1.00 88.50 203 THR A O 1
ATOM 1561 N N . GLN A 1 204 ? 1.410 -2.892 -10.618 1.00 93.94 204 GLN A N 1
ATOM 1562 C CA . GLN A 1 204 ? 1.086 -4.249 -11.076 1.00 93.94 204 GLN A CA 1
ATOM 1563 C C . GLN A 1 204 ? 1.674 -5.314 -10.150 1.00 93.94 204 GLN A C 1
ATOM 1565 O O . GLN A 1 204 ? 1.037 -6.3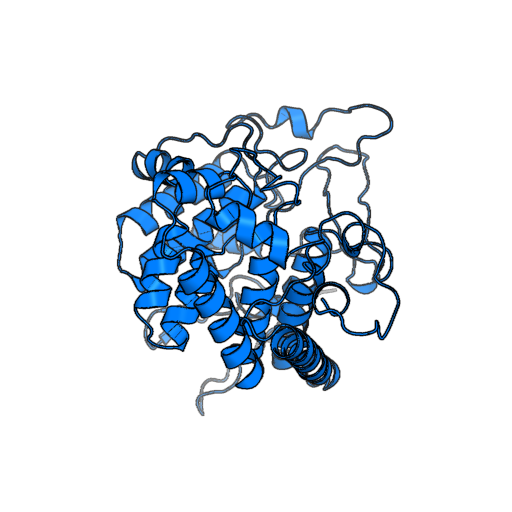33 -9.893 1.00 93.94 204 GLN A O 1
ATOM 1570 N N . ILE A 1 205 ? 2.872 -5.071 -9.614 1.00 87.56 205 ILE A N 1
ATOM 1571 C CA . ILE A 1 205 ? 3.522 -5.998 -8.684 1.00 87.56 205 ILE A CA 1
ATOM 1572 C C . ILE A 1 205 ? 2.667 -6.169 -7.434 1.00 87.56 205 ILE A C 1
ATOM 1574 O O . ILE A 1 205 ? 2.367 -7.305 -7.078 1.00 87.56 205 ILE A O 1
ATOM 1578 N N . ALA A 1 206 ? 2.203 -5.072 -6.828 1.00 87.06 206 ALA A N 1
ATOM 1579 C CA . ALA A 1 206 ? 1.360 -5.123 -5.637 1.00 87.06 206 ALA A CA 1
ATOM 1580 C C . ALA A 1 206 ? 0.034 -5.874 -5.880 1.00 87.06 206 ALA A C 1
ATOM 1582 O O . ALA A 1 206 ? -0.355 -6.710 -5.063 1.00 87.06 206 ALA A O 1
ATOM 1583 N N . LYS A 1 207 ? -0.610 -5.670 -7.041 1.00 92.94 207 LYS A N 1
ATOM 1584 C CA . LYS A 1 207 ? -1.803 -6.440 -7.447 1.00 92.94 207 LYS A CA 1
ATOM 1585 C C . LYS A 1 207 ? -1.514 -7.941 -7.493 1.00 92.94 207 LYS A C 1
ATOM 1587 O O . LYS A 1 207 ? -2.260 -8.744 -6.936 1.00 92.94 207 LYS A O 1
ATOM 1592 N N . VAL A 1 208 ? -0.404 -8.323 -8.123 1.00 93.94 208 VAL A N 1
ATOM 1593 C CA . VAL A 1 208 ? -0.029 -9.730 -8.308 1.00 93.94 208 VAL A CA 1
ATOM 1594 C C . VAL A 1 208 ? 0.396 -10.406 -7.001 1.00 93.94 208 VAL A C 1
ATOM 1596 O O . VAL A 1 208 ? 0.115 -11.595 -6.829 1.00 93.94 208 VAL A O 1
ATOM 1599 N N . VAL A 1 209 ? 1.001 -9.678 -6.054 1.00 84.56 209 VAL A N 1
ATOM 1600 C CA . VAL A 1 209 ? 1.217 -10.191 -4.686 1.00 84.56 209 VAL A CA 1
ATOM 1601 C C . VAL A 1 209 ? -0.122 -10.583 -4.058 1.00 84.56 209 VAL A C 1
ATOM 1603 O O . VAL A 1 209 ? -0.269 -11.699 -3.553 1.00 84.56 209 VAL A O 1
ATOM 1606 N N . GLY A 1 210 ? -1.135 -9.726 -4.190 1.00 86.31 210 GLY A N 1
ATOM 1607 C CA . GLY A 1 210 ? -2.490 -10.034 -3.742 1.00 86.31 210 GLY A CA 1
ATOM 1608 C C . GLY A 1 210 ? -3.126 -11.226 -4.459 1.00 86.31 210 GLY A C 1
ATOM 1609 O O . GLY A 1 210 ? -3.771 -12.047 -3.807 1.00 86.31 210 GLY A O 1
ATOM 1610 N N . TYR A 1 211 ? -2.889 -11.406 -5.765 1.00 92.62 211 TYR A N 1
ATOM 1611 C CA . TYR A 1 211 ? -3.352 -12.599 -6.492 1.00 92.62 211 TYR A CA 1
ATOM 1612 C C . TYR A 1 211 ? -2.726 -13.875 -5.924 1.00 92.62 211 TYR A C 1
ATOM 1614 O O . TYR A 1 211 ? -3.434 -14.851 -5.674 1.00 92.62 211 TYR A O 1
ATOM 1622 N N . GLN A 1 212 ? -1.412 -13.866 -5.673 1.00 88.94 212 GLN A N 1
ATOM 1623 C CA . GLN A 1 212 ? -0.720 -14.995 -5.051 1.00 88.94 212 GLN A CA 1
ATOM 1624 C C . GLN A 1 212 ? -1.318 -15.306 -3.675 1.00 88.94 212 GLN A C 1
ATOM 1626 O O . GLN A 1 212 ? -1.627 -16.467 -3.401 1.00 88.94 212 GLN A O 1
ATOM 1631 N N . ARG A 1 213 ? -1.532 -14.285 -2.836 1.00 84.62 213 ARG A N 1
ATOM 1632 C CA . ARG A 1 213 ? -2.100 -14.457 -1.495 1.00 84.62 213 ARG A CA 1
ATOM 1633 C C . ARG A 1 213 ? -3.513 -15.032 -1.532 1.00 84.62 213 ARG A C 1
ATOM 1635 O O . ARG A 1 213 ? -3.792 -16.013 -0.845 1.00 84.62 213 ARG A O 1
ATOM 1642 N N . LEU A 1 214 ? -4.387 -14.479 -2.369 1.00 86.62 214 LEU A N 1
ATOM 1643 C CA . LEU A 1 214 ? -5.748 -14.986 -2.551 1.00 86.62 214 LEU A CA 1
ATOM 1644 C C . LEU A 1 214 ? -5.765 -16.415 -3.104 1.00 86.62 214 LEU A C 1
ATOM 1646 O O . LEU A 1 214 ? -6.595 -17.223 -2.691 1.00 86.62 214 LEU A O 1
ATOM 1650 N N . GLY A 1 215 ? -4.827 -16.752 -3.989 1.00 86.94 215 GLY A N 1
ATOM 1651 C CA . GLY A 1 215 ? -4.655 -18.112 -4.488 1.00 86.94 215 GLY A CA 1
ATOM 1652 C C . GLY A 1 215 ? -4.163 -19.107 -3.430 1.00 86.94 215 GLY A C 1
ATOM 1653 O O . GLY A 1 215 ? -4.448 -20.298 -3.538 1.00 86.94 215 GLY A O 1
ATOM 1654 N N . GLU A 1 216 ? -3.444 -18.645 -2.404 1.00 80.19 216 GLU A N 1
ATOM 1655 C CA . GLU A 1 216 ? -3.045 -19.462 -1.252 1.00 80.19 216 GLU A CA 1
ATOM 1656 C C . GLU A 1 216 ? -4.195 -19.667 -0.261 1.00 80.19 216 GLU A C 1
ATOM 1658 O O . GLU A 1 216 ? -4.432 -20.802 0.143 1.00 80.19 216 GLU A O 1
ATOM 1663 N N . VAL A 1 217 ? -4.925 -18.602 0.094 1.00 79.94 217 VAL A N 1
ATOM 1664 C CA . VAL A 1 217 ? -6.051 -18.669 1.050 1.00 79.94 217 VAL A CA 1
ATOM 1665 C C . VAL A 1 217 ? -7.242 -19.425 0.473 1.00 79.94 217 VAL A C 1
ATOM 1667 O O . VAL A 1 217 ? -7.843 -20.256 1.145 1.00 79.94 217 VAL A O 1
ATOM 1670 N N . GLY A 1 218 ? -7.595 -19.145 -0.781 1.00 80.00 218 GLY A N 1
ATOM 1671 C CA . GLY A 1 218 ? -8.756 -19.738 -1.444 1.00 80.00 218 GLY A CA 1
ATOM 1672 C C . GLY A 1 218 ? -8.479 -21.053 -2.173 1.00 80.00 218 GLY A C 1
ATOM 1673 O O . GLY A 1 218 ? -9.372 -21.528 -2.867 1.00 80.00 218 GLY A O 1
ATOM 1674 N N . ASP A 1 219 ? -7.253 -21.586 -2.086 1.00 83.81 219 ASP A N 1
ATOM 1675 C CA . ASP A 1 219 ? -6.738 -22.712 -2.883 1.00 83.81 219 ASP A CA 1
ATOM 1676 C C . ASP A 1 219 ? -7.028 -22.594 -4.396 1.00 83.81 219 ASP A C 1
ATOM 1678 O O . ASP A 1 219 ? -7.245 -23.584 -5.089 1.00 83.81 219 ASP A O 1
ATOM 1682 N N . ASP A 1 220 ? -6.984 -21.380 -4.952 1.00 89.38 220 ASP A N 1
ATOM 1683 C CA . ASP A 1 220 ? -7.226 -21.135 -6.379 1.00 89.38 220 ASP A CA 1
ATOM 1684 C C . ASP A 1 220 ? -5.924 -21.360 -7.181 1.00 89.38 220 ASP A C 1
ATOM 1686 O O . ASP A 1 220 ? -4.969 -20.576 -7.077 1.00 89.38 220 ASP A O 1
ATOM 1690 N N . PRO A 1 221 ? -5.798 -22.453 -7.961 1.00 91.25 221 PRO A N 1
ATOM 1691 C CA . PRO A 1 221 ? -4.603 -22.699 -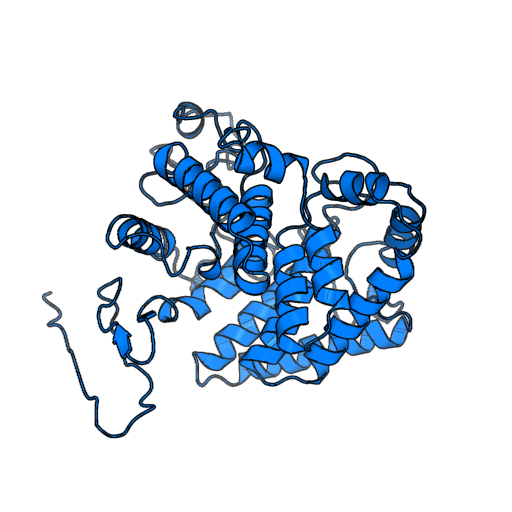8.764 1.00 91.25 221 PRO A CA 1
ATOM 1692 C C . PRO A 1 221 ? -4.443 -21.694 -9.911 1.00 91.25 221 PRO A C 1
ATOM 1694 O O . PRO A 1 221 ? -3.310 -21.430 -10.304 1.00 91.25 221 PRO A O 1
ATOM 1697 N N . GLY A 1 222 ? -5.531 -21.107 -10.417 1.00 94.56 222 GLY A N 1
ATOM 1698 C CA . GLY A 1 222 ? -5.500 -20.129 -11.502 1.00 94.56 222 GLY A CA 1
ATOM 1699 C C . GLY A 1 222 ? -4.875 -18.804 -11.074 1.00 94.56 222 GLY A C 1
ATOM 1700 O O . GLY A 1 222 ? -4.058 -18.254 -11.809 1.00 94.56 222 GLY A O 1
ATOM 1701 N N . LEU A 1 223 ? -5.182 -18.324 -9.864 1.00 92.19 223 LEU A N 1
ATOM 1702 C CA . LEU A 1 223 ? -4.529 -17.134 -9.299 1.00 92.19 223 LEU A CA 1
ATOM 1703 C C . LEU A 1 223 ? -3.027 -17.362 -9.060 1.00 92.19 223 LEU A C 1
ATOM 1705 O O . LEU A 1 223 ? -2.200 -16.526 -9.428 1.00 92.19 223 LEU A O 1
ATOM 1709 N N . ARG A 1 224 ? -2.660 -18.527 -8.507 1.00 90.12 224 ARG A N 1
ATOM 1710 C CA . ARG A 1 224 ? -1.252 -18.915 -8.281 1.00 90.12 224 ARG A CA 1
ATOM 1711 C C . ARG A 1 224 ? -0.474 -19.057 -9.590 1.00 90.12 224 ARG A C 1
ATOM 1713 O O . ARG A 1 224 ? 0.718 -18.754 -9.642 1.00 90.12 224 ARG A O 1
ATOM 1720 N N . ASP A 1 225 ? -1.123 -19.550 -10.639 1.00 95.06 225 ASP A N 1
ATOM 1721 C CA . ASP A 1 225 ? -0.525 -19.696 -11.962 1.00 95.06 225 ASP A CA 1
ATOM 1722 C C . ASP A 1 225 ? -0.334 -18.341 -12.660 1.00 95.06 225 ASP A C 1
ATOM 1724 O O . ASP A 1 225 ? 0.770 -18.050 -13.119 1.00 95.06 225 ASP A O 1
ATOM 1728 N N . ALA A 1 226 ? -1.336 -17.457 -12.617 1.00 96.12 226 ALA A N 1
ATOM 1729 C CA . ALA A 1 226 ? -1.225 -16.086 -13.120 1.00 96.12 226 ALA A CA 1
ATOM 1730 C C . ALA A 1 226 ? -0.087 -15.309 -12.432 1.00 96.12 226 ALA A C 1
ATOM 1732 O O . ALA A 1 226 ? 0.747 -14.691 -13.100 1.00 96.12 226 ALA A O 1
ATOM 1733 N N . ALA A 1 227 ? 0.011 -15.397 -11.100 1.00 91.00 227 ALA A N 1
ATOM 1734 C CA . ALA A 1 227 ? 1.093 -14.762 -10.349 1.00 91.00 227 ALA A CA 1
ATOM 1735 C C . ALA A 1 227 ? 2.472 -15.342 -10.702 1.00 91.00 227 ALA A C 1
ATOM 1737 O O . ALA A 1 227 ? 3.454 -14.609 -10.860 1.00 91.00 227 ALA A O 1
ATOM 1738 N N . ARG A 1 228 ? 2.554 -16.663 -10.902 1.00 90.75 228 ARG A N 1
ATOM 1739 C CA . ARG A 1 228 ? 3.777 -17.329 -11.363 1.00 90.75 228 ARG A CA 1
ATOM 1740 C C . ARG A 1 228 ? 4.180 -16.871 -12.763 1.00 90.75 228 ARG A C 1
ATOM 1742 O O . ARG A 1 228 ? 5.368 -16.628 -12.978 1.00 90.75 228 ARG A O 1
ATOM 1749 N N . PHE A 1 229 ? 3.237 -16.772 -13.697 1.00 96.31 229 PHE A N 1
ATOM 1750 C CA . PHE A 1 229 ? 3.494 -16.302 -15.056 1.00 96.31 229 PHE A CA 1
ATOM 1751 C C . PHE A 1 229 ? 4.014 -14.858 -15.055 1.00 96.31 229 PHE A C 1
ATOM 1753 O O . PHE A 1 229 ? 5.047 -14.580 -15.670 1.00 96.31 229 PHE A O 1
ATOM 1760 N N . PHE A 1 230 ? 3.381 -13.963 -14.289 1.00 95.75 230 PHE A N 1
ATOM 1761 C CA . PHE A 1 230 ? 3.857 -12.591 -14.100 1.00 95.75 230 PHE A CA 1
ATOM 1762 C C . PHE A 1 230 ? 5.290 -12.554 -13.553 1.00 95.75 230 PHE A C 1
ATOM 1764 O O . PHE A 1 230 ? 6.159 -11.899 -14.129 1.00 95.75 230 PHE A O 1
ATOM 1771 N N . TRP A 1 231 ? 5.575 -13.313 -12.489 1.00 90.38 231 TRP A N 1
ATOM 1772 C CA . TRP A 1 231 ? 6.913 -13.374 -11.894 1.00 90.38 231 TRP A CA 1
ATOM 1773 C C . TRP A 1 231 ? 7.969 -13.868 -12.892 1.00 90.38 231 TRP A C 1
ATOM 1775 O O . TRP A 1 231 ? 9.049 -13.287 -12.999 1.00 90.38 231 TRP A O 1
ATOM 1785 N N . GLN A 1 232 ? 7.672 -14.921 -13.659 1.00 89.50 232 GLN A N 1
ATOM 1786 C CA . GLN A 1 232 ? 8.587 -15.420 -14.691 1.00 89.50 232 GLN A CA 1
ATOM 1787 C C . GLN A 1 232 ? 8.824 -14.381 -15.787 1.00 89.50 232 GLN A C 1
ATOM 1789 O O . GLN A 1 232 ? 9.961 -14.214 -16.221 1.00 89.50 232 GLN A O 1
ATOM 1794 N N . THR A 1 233 ? 7.775 -13.677 -16.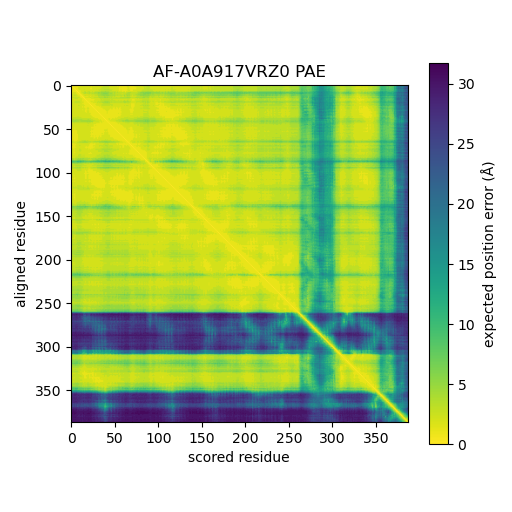204 1.00 93.12 233 THR A N 1
ATOM 1795 C CA . THR A 1 233 ? 7.847 -12.634 -17.229 1.00 93.12 233 THR A CA 1
ATOM 1796 C C . THR A 1 233 ? 8.734 -11.479 -16.772 1.00 93.12 233 THR A C 1
ATOM 1798 O O . THR A 1 233 ? 9.700 -11.135 -17.452 1.00 93.12 233 THR A O 1
ATOM 1801 N N . MET A 1 234 ? 8.477 -10.949 -15.576 1.00 88.00 234 MET A N 1
ATOM 1802 C CA . MET A 1 234 ? 9.260 -9.871 -14.973 1.00 88.00 234 MET A CA 1
ATOM 1803 C C . MET A 1 234 ? 10.736 -10.250 -14.830 1.00 88.00 234 MET A C 1
ATOM 1805 O O . MET A 1 234 ? 11.615 -9.582 -15.370 1.00 88.00 234 MET A O 1
ATOM 1809 N N . THR A 1 235 ? 11.006 -11.374 -14.164 1.00 84.56 235 THR A N 1
ATOM 1810 C CA . THR A 1 235 ? 12.373 -11.765 -13.793 1.00 84.56 235 THR A CA 1
ATOM 1811 C C . THR A 1 235 ? 13.241 -12.204 -14.968 1.00 84.56 235 THR A C 1
ATOM 1813 O O . THR A 1 235 ? 14.465 -12.107 -14.884 1.00 84.56 235 THR A O 1
ATOM 1816 N N . ARG A 1 236 ? 12.640 -12.696 -16.058 1.00 88.25 236 ARG A N 1
ATOM 1817 C CA . ARG A 1 236 ? 13.379 -13.150 -17.248 1.00 88.25 236 ARG A CA 1
ATOM 1818 C C . ARG A 1 236 ? 13.563 -12.067 -18.301 1.00 88.25 236 ARG A C 1
ATOM 1820 O O . ARG A 1 236 ? 14.561 -12.127 -19.007 1.00 88.25 236 ARG A O 1
ATOM 1827 N N . HIS A 1 237 ? 12.625 -11.125 -18.407 1.00 94.06 237 HIS A N 1
ATOM 1828 C CA . HIS A 1 237 ? 12.565 -10.200 -19.544 1.00 94.06 237 HIS A CA 1
ATOM 1829 C C . HIS A 1 237 ? 12.665 -8.715 -19.168 1.00 94.06 237 HIS A C 1
ATOM 1831 O O . HIS A 1 237 ? 12.792 -7.876 -20.058 1.00 94.06 237 HIS A O 1
ATOM 1837 N N . ARG A 1 238 ? 12.567 -8.361 -17.875 1.00 90.19 238 ARG A N 1
ATOM 1838 C CA . ARG A 1 238 ? 12.444 -6.957 -17.422 1.00 90.19 238 ARG A CA 1
ATOM 1839 C C . ARG A 1 238 ? 13.253 -6.624 -16.162 1.00 90.19 238 ARG A C 1
ATOM 1841 O O . ARG A 1 238 ? 13.100 -5.541 -15.603 1.00 90.19 238 ARG A O 1
ATOM 1848 N N . THR A 1 239 ? 14.114 -7.534 -15.706 1.00 83.19 239 THR A N 1
ATOM 1849 C CA . THR A 1 239 ? 14.931 -7.360 -14.496 1.00 83.19 239 THR A CA 1
ATOM 1850 C C . THR A 1 239 ? 16.403 -7.137 -14.843 1.00 83.19 239 THR A C 1
ATOM 1852 O O . THR A 1 239 ? 17.010 -7.909 -15.584 1.00 83.19 239 THR A O 1
ATOM 1855 N N . PHE A 1 240 ? 16.996 -6.093 -14.265 1.00 81.81 240 PHE A N 1
ATOM 1856 C CA . PHE A 1 240 ? 18.418 -5.778 -14.380 1.00 81.81 240 PHE A CA 1
ATOM 1857 C C .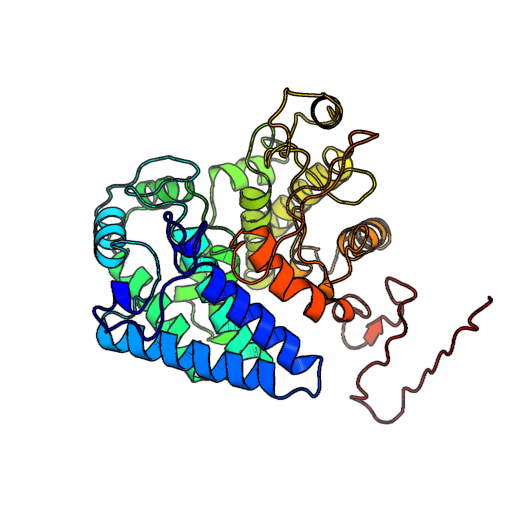 PHE A 1 240 ? 19.282 -6.711 -13.518 1.00 81.81 240 PHE A C 1
ATOM 1859 O O . PHE A 1 240 ? 18.805 -7.418 -12.631 1.00 81.81 240 PHE A O 1
ATOM 1866 N N . SER A 1 241 ? 20.601 -6.681 -13.725 1.00 80.50 241 SER A N 1
ATOM 1867 C CA . SER A 1 241 ? 21.556 -7.519 -12.979 1.00 80.50 241 SER A CA 1
ATOM 1868 C C . SER A 1 241 ? 21.508 -7.322 -11.456 1.00 80.50 241 SER A C 1
ATOM 1870 O O . SER A 1 241 ? 21.802 -8.257 -10.710 1.00 80.50 241 SER A O 1
ATOM 1872 N N . PHE A 1 242 ? 21.106 -6.132 -11.003 1.00 70.31 242 PHE A N 1
ATOM 1873 C CA . PHE A 1 242 ? 20.889 -5.784 -9.601 1.00 70.31 242 PHE A CA 1
ATOM 1874 C C . PHE A 1 242 ? 19.429 -5.995 -9.159 1.00 70.31 242 PHE A C 1
ATOM 1876 O O . PHE A 1 242 ? 18.977 -5.283 -8.288 1.00 70.31 242 PHE A O 1
ATOM 1883 N N . GLY A 1 243 ? 18.642 -6.883 -9.771 1.00 72.25 243 GLY A N 1
ATOM 1884 C CA . GLY A 1 243 ? 17.298 -7.246 -9.276 1.00 72.25 243 GLY A CA 1
ATOM 1885 C C . GLY A 1 243 ? 16.178 -6.221 -9.525 1.00 72.25 243 GLY A C 1
ATOM 1886 O O . GLY A 1 243 ? 15.019 -6.606 -9.659 1.00 72.25 243 GLY A O 1
ATOM 1887 N N . GLY A 1 244 ? 16.503 -4.935 -9.692 1.00 75.50 244 GLY A N 1
ATOM 1888 C CA . GLY A 1 244 ? 15.534 -3.898 -10.060 1.00 75.50 244 GLY A CA 1
ATOM 1889 C C . GLY A 1 244 ? 14.892 -4.124 -11.435 1.00 75.50 244 GLY A C 1
ATOM 1890 O O . GLY A 1 244 ? 15.396 -4.884 -12.261 1.00 75.50 244 GLY A O 1
ATOM 1891 N N . ASN A 1 245 ? 13.785 -3.434 -11.697 1.00 82.62 245 ASN A N 1
ATOM 1892 C CA . ASN A 1 245 ? 13.055 -3.435 -12.970 1.00 82.62 245 ASN A CA 1
ATOM 1893 C C . ASN A 1 245 ? 12.496 -2.030 -13.245 1.00 82.62 245 ASN A C 1
ATOM 1895 O O . ASN A 1 245 ? 12.671 -1.147 -12.415 1.00 82.62 245 ASN A O 1
ATOM 1899 N N . SER A 1 246 ? 11.816 -1.832 -14.382 1.00 84.62 246 SER A N 1
ATOM 1900 C CA . SER A 1 246 ? 11.179 -0.564 -14.800 1.00 84.62 246 SER A CA 1
ATOM 1901 C C . SER A 1 246 ? 12.141 0.594 -15.090 1.00 84.62 246 SER A C 1
ATOM 1903 O O . SER A 1 246 ? 13.202 0.685 -14.496 1.00 84.62 246 SER A O 1
ATOM 1905 N N . VAL A 1 247 ? 11.764 1.523 -15.970 1.00 84.81 247 VAL A N 1
ATOM 1906 C CA . VAL A 1 247 ? 12.480 2.774 -16.272 1.00 84.81 247 VAL A CA 1
ATOM 1907 C C . VAL A 1 247 ? 11.493 3.921 -16.111 1.00 84.81 247 VAL A C 1
ATOM 1909 O O . VAL A 1 247 ? 10.430 3.896 -16.726 1.00 84.81 247 VAL A O 1
ATOM 1912 N N . ARG A 1 248 ? 11.827 4.929 -15.291 1.00 85.31 248 ARG A N 1
ATOM 1913 C CA . ARG A 1 248 ? 10.888 5.993 -14.895 1.00 85.31 248 ARG A CA 1
ATOM 1914 C C . ARG A 1 248 ? 9.566 5.415 -14.390 1.00 85.31 248 ARG A C 1
ATOM 1916 O O . ARG A 1 248 ? 8.513 5.841 -14.839 1.00 85.31 248 ARG A O 1
ATOM 1923 N N . GLU A 1 249 ? 9.641 4.401 -13.526 1.00 83.75 249 GLU A N 1
ATOM 1924 C CA . GLU A 1 249 ? 8.482 3.734 -12.897 1.00 83.75 249 GLU A CA 1
ATOM 1925 C C . GLU A 1 249 ? 7.660 2.810 -13.812 1.00 83.75 249 GLU A C 1
ATOM 1927 O O . GLU A 1 249 ? 6.806 2.058 -13.343 1.00 83.75 249 GLU A O 1
ATOM 1932 N N . HIS A 1 250 ? 7.943 2.795 -15.116 1.00 91.38 250 HIS A N 1
ATOM 1933 C CA . HIS A 1 250 ? 7.154 2.058 -16.101 1.00 91.38 250 HIS A CA 1
ATOM 1934 C C . HIS A 1 250 ? 7.941 0.888 -16.686 1.00 91.38 250 HIS A C 1
ATOM 1936 O O . HIS A 1 250 ? 9.161 0.942 -16.864 1.00 91.38 250 HIS A O 1
ATOM 1942 N N . LEU A 1 251 ? 7.245 -0.201 -16.991 1.00 91.62 251 LEU A N 1
ATOM 1943 C CA . LEU A 1 251 ? 7.842 -1.377 -17.608 1.00 91.62 251 LEU A CA 1
ATOM 1944 C C . LEU A 1 251 ? 8.200 -1.052 -19.064 1.00 91.62 251 LEU A C 1
ATOM 1946 O O . LEU A 1 251 ? 7.331 -0.823 -19.901 1.00 91.62 251 LEU A O 1
ATOM 1950 N N . HIS A 1 252 ? 9.499 -1.003 -19.362 1.00 91.06 252 HIS A N 1
ATOM 1951 C CA . HIS A 1 252 ? 10.012 -0.876 -20.731 1.00 91.06 252 HIS A CA 1
ATOM 1952 C C . HIS A 1 252 ? 9.593 -2.092 -21.570 1.00 91.06 252 HIS A C 1
ATOM 1954 O O . HIS A 1 252 ? 9.328 -3.126 -20.959 1.00 91.06 252 HIS A O 1
ATOM 1960 N N . PRO A 1 253 ? 9.569 -2.024 -22.916 1.00 96.12 253 PRO A N 1
ATOM 1961 C CA . PRO A 1 253 ? 9.204 -3.163 -23.757 1.00 96.12 253 PRO A CA 1
ATOM 1962 C C . PRO A 1 253 ? 9.999 -4.430 -23.429 1.00 96.12 253 PRO A C 1
ATOM 1964 O O . PRO A 1 253 ? 11.152 -4.364 -22.983 1.00 96.12 253 PRO A O 1
ATOM 1967 N N . ARG A 1 254 ? 9.367 -5.590 -23.625 1.00 95.75 254 ARG A N 1
ATOM 1968 C CA . ARG A 1 254 ? 9.966 -6.900 -23.330 1.00 95.75 254 ARG A CA 1
ATOM 1969 C C . ARG A 1 254 ? 11.340 -7.036 -23.996 1.00 95.75 254 ARG A C 1
ATOM 1971 O O . ARG A 1 254 ? 11.460 -6.817 -25.196 1.00 95.75 254 ARG A O 1
ATOM 1978 N N . ASP A 1 255 ? 12.352 -7.422 -23.219 1.00 95.88 255 ASP A N 1
ATOM 1979 C CA . ASP A 1 255 ? 13.739 -7.617 -23.671 1.00 95.88 255 ASP A CA 1
ATOM 1980 C C . ASP A 1 255 ? 14.449 -6.353 -24.224 1.00 95.88 255 ASP A C 1
ATOM 1982 O O . ASP A 1 255 ? 15.606 -6.438 -24.638 1.00 95.88 255 ASP A O 1
ATOM 1986 N N . ASP A 1 256 ? 13.822 -5.168 -24.165 1.00 94.81 256 ASP A N 1
ATOM 1987 C CA . ASP A 1 256 ? 14.415 -3.891 -24.585 1.00 94.81 256 ASP A CA 1
ATOM 1988 C C . ASP A 1 256 ? 14.796 -3.007 -23.389 1.00 94.81 256 ASP A C 1
ATOM 1990 O O . ASP A 1 256 ? 13.990 -2.260 -22.833 1.00 94.81 256 ASP A O 1
ATOM 1994 N N . PHE A 1 257 ? 16.076 -3.053 -23.031 1.00 90.50 257 PHE A N 1
ATOM 1995 C CA . PHE A 1 257 ? 16.653 -2.280 -21.932 1.00 90.50 257 PHE A CA 1
ATOM 1996 C C . PHE A 1 257 ? 17.275 -0.946 -22.375 1.00 90.50 257 PHE A C 1
ATOM 1998 O O . PHE A 1 257 ? 17.895 -0.261 -21.555 1.00 90.50 257 PHE A O 1
ATOM 2005 N N . ALA A 1 258 ? 17.148 -0.554 -23.649 1.00 89.69 258 ALA A N 1
ATOM 2006 C CA . ALA A 1 258 ? 17.862 0.602 -24.193 1.00 89.69 258 ALA A CA 1
ATOM 2007 C C . ALA A 1 258 ? 17.524 1.897 -23.441 1.00 89.69 258 ALA A C 1
ATOM 2009 O O . ALA A 1 258 ? 18.414 2.686 -23.121 1.00 89.69 258 ALA A O 1
ATOM 2010 N N . SER A 1 259 ? 16.252 2.082 -23.076 1.00 85.56 259 SER A N 1
ATOM 2011 C CA . SER A 1 259 ? 15.763 3.271 -22.364 1.00 85.56 259 SER A CA 1
ATOM 2012 C C . SER A 1 259 ? 16.392 3.475 -20.979 1.00 85.56 259 SER A C 1
ATOM 2014 O O . SER A 1 259 ? 16.435 4.602 -20.490 1.00 85.56 259 SER A O 1
ATOM 2016 N N . ALA A 1 260 ? 16.953 2.428 -20.368 1.00 81.56 260 ALA A N 1
ATOM 2017 C CA . ALA A 1 260 ? 17.689 2.523 -19.107 1.00 81.56 260 ALA A CA 1
ATOM 2018 C C . ALA A 1 260 ? 19.089 3.145 -19.251 1.00 81.56 260 ALA A C 1
ATOM 2020 O O . ALA A 1 260 ? 19.693 3.543 -18.252 1.00 81.56 260 ALA A O 1
ATOM 2021 N N . LEU A 1 261 ? 19.619 3.189 -20.479 1.00 81.94 261 LEU A N 1
ATOM 2022 C CA . LEU A 1 261 ? 20.980 3.633 -20.792 1.00 81.94 261 LEU A CA 1
ATOM 2023 C C . LEU A 1 261 ? 21.029 5.040 -21.405 1.00 81.94 261 LEU A C 1
ATOM 2025 O O . LEU A 1 261 ? 22.105 5.637 -21.468 1.00 81.94 261 LEU A O 1
ATOM 2029 N N . VAL A 1 262 ? 19.892 5.570 -21.866 1.00 72.81 262 VAL A N 1
ATOM 2030 C CA . VAL A 1 262 ? 19.820 6.860 -22.567 1.00 72.81 262 VAL A CA 1
ATOM 2031 C C . VAL A 1 262 ? 19.883 8.035 -21.588 1.00 72.81 262 VAL A C 1
ATOM 2033 O O . VAL A 1 262 ? 19.317 7.999 -20.499 1.00 72.81 262 VAL A O 1
ATOM 2036 N N . ALA A 1 263 ? 20.562 9.103 -22.014 1.00 52.94 263 ALA A N 1
ATOM 2037 C CA . ALA A 1 263 ? 20.525 10.416 -21.388 1.00 52.94 263 ALA A CA 1
ATOM 2038 C C . ALA A 1 263 ? 19.316 11.215 -21.891 1.00 52.94 263 ALA A C 1
ATOM 2040 O O . ALA A 1 263 ? 19.313 11.627 -23.049 1.00 52.94 263 ALA A O 1
ATOM 2041 N N . GLY A 1 264 ? 18.318 11.489 -21.059 1.00 48.72 264 GLY A N 1
ATOM 2042 C CA . GLY A 1 264 ? 17.536 12.711 -21.241 1.00 48.72 264 GLY A CA 1
ATOM 2043 C C . GLY A 1 264 ? 18.256 13.880 -20.566 1.00 48.72 264 GLY A C 1
ATOM 2044 O O . GLY A 1 264 ? 19.325 13.732 -19.967 1.00 48.72 264 GLY A O 1
ATOM 2045 N N . GLY A 1 265 ? 17.734 15.079 -20.799 1.00 45.78 265 GLY A N 1
ATOM 2046 C CA . GLY A 1 265 ? 18.409 16.345 -20.537 1.00 45.78 265 GLY A CA 1
ATOM 2047 C C . GLY A 1 265 ? 18.651 16.679 -19.050 1.00 45.78 265 GLY A C 1
ATOM 2048 O O . GLY A 1 265 ? 18.682 15.809 -18.187 1.00 45.78 265 GLY A O 1
ATOM 2049 N N . PRO A 1 266 ? 18.817 17.970 -18.707 1.00 40.38 266 PRO A N 1
ATOM 2050 C CA . PRO A 1 266 ? 19.288 18.416 -17.387 1.00 40.38 266 PRO A CA 1
ATOM 2051 C C . PRO A 1 266 ? 18.396 18.071 -16.168 1.00 40.38 266 PRO A C 1
ATOM 2053 O O . PRO A 1 266 ? 18.683 18.535 -15.069 1.00 40.38 266 PRO A O 1
ATOM 2056 N N . ARG A 1 267 ? 17.309 17.301 -16.335 1.00 45.50 267 ARG A N 1
ATOM 2057 C CA . ARG A 1 267 ? 16.334 16.928 -15.289 1.00 45.50 267 ARG A CA 1
ATOM 2058 C C . ARG A 1 267 ? 16.171 15.411 -15.103 1.00 45.50 267 ARG A C 1
ATOM 2060 O O . ARG A 1 267 ? 15.214 14.966 -14.474 1.00 45.50 267 ARG A O 1
ATOM 2067 N N . ASP A 1 268 ? 17.106 14.618 -15.609 1.00 47.41 268 ASP A N 1
ATOM 2068 C CA . ASP A 1 268 ? 16.990 13.161 -15.683 1.00 47.41 268 ASP A CA 1
ATOM 2069 C C . ASP A 1 268 ? 17.408 12.428 -14.396 1.00 47.41 268 ASP A C 1
ATOM 2071 O O . ASP A 1 268 ? 18.308 11.598 -14.367 1.00 47.41 268 ASP A O 1
ATOM 2075 N N . LEU A 1 269 ? 16.699 12.699 -13.299 1.00 45.53 269 LEU A N 1
ATOM 2076 C CA . LEU A 1 269 ? 16.788 11.913 -12.058 1.00 45.53 269 LEU A CA 1
ATOM 2077 C C . LEU A 1 269 ? 15.967 10.606 -12.113 1.00 45.53 269 LEU A C 1
ATOM 2079 O O . LEU A 1 269 ? 15.825 9.928 -11.102 1.00 45.53 269 LEU A O 1
ATOM 2083 N N . GLN A 1 270 ? 15.401 10.253 -13.270 1.00 46.78 270 GLN A N 1
ATOM 2084 C CA . GLN A 1 270 ? 14.276 9.313 -13.386 1.00 46.78 270 GLN A CA 1
ATOM 2085 C C . GLN A 1 270 ? 14.681 7.858 -13.706 1.00 46.78 270 GLN A C 1
ATOM 2087 O O . GLN A 1 270 ? 13.871 7.046 -14.160 1.00 46.78 270 GLN A O 1
ATOM 2092 N N . HIS A 1 271 ? 15.945 7.486 -13.526 1.00 46.28 271 HIS A N 1
ATOM 2093 C CA . HIS A 1 271 ? 16.418 6.186 -13.994 1.00 46.28 271 HIS A CA 1
ATOM 2094 C C . HIS A 1 271 ? 16.222 5.084 -12.937 1.00 46.28 271 HIS A C 1
ATOM 2096 O O . HIS A 1 271 ? 17.014 4.946 -12.009 1.00 46.28 271 HIS A O 1
ATOM 2102 N N . LEU A 1 272 ? 15.194 4.261 -13.187 1.00 47.75 272 LEU A N 1
ATOM 2103 C CA . LEU A 1 272 ? 14.880 2.939 -12.607 1.00 47.75 272 LEU A CA 1
ATOM 2104 C C . LEU A 1 272 ? 14.285 2.928 -11.195 1.00 47.75 272 LEU A C 1
ATOM 2106 O O . LEU A 1 272 ? 14.988 3.190 -10.217 1.00 47.75 272 LEU A O 1
ATOM 2110 N N . GLN A 1 273 ? 12.994 2.599 -11.093 1.00 47.09 273 GLN A N 1
ATOM 2111 C CA . GLN A 1 273 ? 12.343 2.413 -9.800 1.00 47.09 273 GLN A CA 1
ATOM 2112 C C . GLN A 1 273 ? 12.673 1.032 -9.246 1.00 47.09 273 GLN A C 1
ATOM 2114 O O . GLN A 1 273 ? 12.616 0.017 -9.934 1.00 47.09 273 GLN A O 1
ATOM 2119 N N . HIS A 1 274 ? 12.983 0.988 -7.958 1.00 50.03 274 HIS A N 1
ATOM 2120 C CA . HIS A 1 274 ? 13.039 -0.261 -7.226 1.00 50.03 274 HIS A CA 1
ATOM 2121 C C . HIS A 1 274 ? 11.610 -0.742 -6.966 1.00 50.03 274 HIS A C 1
ATOM 2123 O O . HIS A 1 274 ? 10.919 -0.215 -6.097 1.00 50.03 274 HIS A O 1
ATOM 2129 N N . ALA A 1 275 ? 11.152 -1.734 -7.719 1.00 41.22 275 ALA A N 1
ATOM 2130 C CA . ALA A 1 275 ? 10.022 -2.519 -7.273 1.00 41.22 275 ALA A CA 1
ATOM 2131 C C . ALA A 1 275 ? 10.517 -3.523 -6.238 1.00 41.22 275 ALA A C 1
ATOM 2133 O O . ALA A 1 275 ? 11.082 -4.564 -6.577 1.00 41.22 275 ALA A O 1
ATOM 2134 N N . GLN A 1 276 ? 10.321 -3.191 -4.972 1.00 44.59 276 GLN A N 1
ATOM 2135 C CA . GLN A 1 276 ? 10.476 -4.170 -3.913 1.00 44.59 276 GLN A CA 1
ATOM 2136 C C . GLN A 1 276 ? 9.289 -5.100 -4.001 1.00 44.59 276 GLN A C 1
ATOM 2138 O O . GLN A 1 276 ? 8.184 -4.759 -3.591 1.00 44.59 276 GLN A O 1
ATOM 2143 N N . ALA A 1 277 ? 9.507 -6.267 -4.596 1.00 36.44 277 ALA A N 1
ATOM 2144 C CA . ALA A 1 277 ? 8.603 -7.366 -4.358 1.00 36.44 277 ALA A CA 1
ATOM 2145 C C . ALA A 1 277 ? 8.654 -7.648 -2.850 1.00 36.44 277 ALA A C 1
ATOM 2147 O O . ALA A 1 277 ? 9.693 -8.061 -2.333 1.00 36.44 277 ALA A O 1
ATOM 2148 N N . GLU A 1 278 ? 7.545 -7.383 -2.156 1.00 34.31 278 GLU A N 1
ATOM 2149 C CA . GLU A 1 278 ? 7.259 -7.926 -0.829 1.00 34.31 278 GLU A CA 1
ATOM 2150 C C . GLU A 1 278 ? 7.714 -9.399 -0.812 1.00 34.31 278 GLU A C 1
ATOM 2152 O O . GLU A 1 278 ? 7.243 -10.195 -1.635 1.00 34.31 278 GLU A O 1
ATOM 2157 N N . PRO A 1 279 ? 8.635 -9.804 0.078 1.00 34.06 279 PRO A N 1
ATOM 2158 C CA . PRO A 1 279 ? 9.156 -11.174 0.142 1.00 34.06 279 PRO A CA 1
ATOM 2159 C C . PRO A 1 279 ? 8.083 -12.267 0.275 1.00 34.06 279 PRO A C 1
ATOM 2161 O O . PRO A 1 279 ? 8.334 -13.433 -0.061 1.00 34.06 279 PRO A O 1
ATOM 2164 N N . ARG A 1 280 ? 6.868 -11.882 0.695 1.00 32.81 280 ARG A N 1
ATOM 2165 C CA . ARG A 1 280 ? 5.655 -12.712 0.731 1.00 32.81 280 ARG A CA 1
ATOM 2166 C C . ARG A 1 280 ? 5.194 -13.196 -0.654 1.00 32.81 280 ARG A C 1
ATOM 2168 O O . ARG A 1 280 ? 4.614 -14.272 -0.744 1.00 32.81 280 ARG A O 1
ATOM 2175 N N . ALA A 1 281 ? 5.519 -12.486 -1.737 1.00 33.25 281 ALA A N 1
ATOM 2176 C CA . ALA A 1 281 ? 5.032 -12.759 -3.094 1.00 33.25 281 ALA A CA 1
ATOM 2177 C C . ALA A 1 281 ? 5.693 -13.950 -3.807 1.00 33.25 281 ALA A C 1
ATOM 2179 O O . ALA A 1 281 ? 5.251 -14.353 -4.885 1.00 33.25 281 ALA A O 1
ATOM 2180 N N . VAL A 1 282 ? 6.776 -14.517 -3.264 1.00 36.47 282 VAL A N 1
ATOM 2181 C CA . VAL A 1 282 ? 7.455 -15.638 -3.923 1.00 36.47 282 VAL A CA 1
ATOM 2182 C C . VAL A 1 282 ? 6.808 -16.953 -3.473 1.00 36.47 282 VAL A C 1
ATOM 2184 O O . VAL A 1 282 ? 6.935 -17.306 -2.294 1.00 36.47 282 VAL A O 1
ATOM 2187 N N . PRO A 1 283 ? 6.208 -17.749 -4.386 1.00 33.03 283 PRO A N 1
ATOM 2188 C CA . PRO A 1 283 ? 5.502 -18.972 -4.023 1.00 33.03 283 PRO A CA 1
ATOM 2189 C C . PRO A 1 283 ? 6.385 -19.887 -3.172 1.00 33.03 283 PRO A C 1
ATOM 2191 O O . PRO A 1 283 ? 7.500 -20.241 -3.582 1.00 33.03 283 PRO A O 1
ATOM 2194 N N . ARG A 1 284 ? 5.876 -20.328 -2.012 1.00 35.91 284 ARG A N 1
ATOM 2195 C CA . ARG A 1 284 ? 6.548 -21.308 -1.131 1.00 35.91 284 ARG A CA 1
ATOM 2196 C C . ARG A 1 284 ? 6.939 -22.606 -1.864 1.00 35.91 284 ARG A C 1
ATOM 2198 O O . ARG A 1 284 ? 7.853 -23.298 -1.438 1.00 35.91 284 ARG A O 1
ATOM 2205 N N . ARG A 1 285 ? 6.304 -22.903 -3.008 1.00 31.95 285 ARG A N 1
ATOM 2206 C CA . ARG A 1 285 ? 6.515 -24.110 -3.836 1.00 31.95 285 ARG A CA 1
ATOM 2207 C C . ARG A 1 285 ? 7.164 -23.880 -5.213 1.00 31.95 285 ARG A C 1
ATOM 2209 O O . ARG A 1 285 ? 7.047 -24.729 -6.094 1.00 31.95 285 ARG A O 1
ATOM 2216 N N . ALA A 1 286 ? 7.841 -22.758 -5.471 1.00 31.16 286 ALA A N 1
ATOM 2217 C CA . ALA A 1 286 ? 8.579 -22.607 -6.732 1.00 31.16 286 ALA A CA 1
ATOM 2218 C C . ALA A 1 286 ? 9.893 -23.423 -6.719 1.00 31.16 286 ALA A C 1
ATOM 2220 O O . ALA A 1 286 ? 10.758 -23.230 -5.870 1.00 31.16 286 ALA A O 1
ATOM 2221 N N . GLY A 1 287 ? 10.020 -24.342 -7.682 1.00 29.05 287 GLY A N 1
ATOM 2222 C CA . GLY A 1 287 ? 11.119 -25.292 -7.889 1.00 29.05 287 GLY A CA 1
ATOM 2223 C C . GLY A 1 287 ? 12.533 -24.855 -7.463 1.00 29.05 287 GLY A C 1
ATOM 2224 O O . GLY A 1 287 ? 13.014 -23.755 -7.736 1.00 29.05 287 GLY A O 1
ATOM 2225 N N . ARG A 1 288 ? 13.216 -25.823 -6.843 1.00 36.00 288 ARG A N 1
ATOM 2226 C CA . ARG A 1 288 ? 14.390 -25.795 -5.951 1.00 36.00 288 ARG A CA 1
ATOM 2227 C C . ARG A 1 288 ? 15.655 -24.990 -6.325 1.00 36.00 288 ARG A C 1
ATOM 2229 O O . ARG A 1 288 ? 16.577 -25.036 -5.514 1.00 36.00 288 ARG A O 1
ATOM 2236 N N . ARG A 1 289 ? 15.767 -24.239 -7.432 1.00 29.47 289 ARG A N 1
ATOM 2237 C CA . ARG A 1 289 ? 17.011 -23.479 -7.752 1.00 29.47 289 ARG A CA 1
ATOM 2238 C C . ARG A 1 289 ? 16.815 -22.065 -8.323 1.00 29.47 289 ARG A C 1
ATOM 2240 O O . ARG A 1 289 ? 17.502 -21.162 -7.863 1.00 29.47 289 ARG A O 1
ATOM 2247 N N . GLY A 1 290 ? 15.863 -21.839 -9.234 1.00 27.44 290 GLY A N 1
ATOM 2248 C CA . GLY A 1 290 ? 15.654 -20.516 -9.860 1.00 27.44 290 GLY A CA 1
ATOM 2249 C C . GLY A 1 290 ? 15.001 -19.474 -8.940 1.00 27.44 290 GLY A C 1
ATOM 2250 O O . GLY A 1 290 ? 15.395 -18.312 -8.934 1.00 27.44 290 GLY A O 1
ATOM 2251 N N . ALA A 1 291 ? 14.064 -19.902 -8.087 1.00 30.97 291 ALA A N 1
ATOM 2252 C CA . ALA A 1 291 ? 13.446 -19.035 -7.082 1.00 30.97 291 ALA A CA 1
ATOM 2253 C C . ALA A 1 291 ? 14.431 -18.625 -5.970 1.00 30.97 291 ALA A C 1
ATOM 2255 O O . ALA A 1 291 ? 14.280 -17.562 -5.381 1.00 30.97 291 ALA A O 1
ATOM 2256 N N . ARG A 1 292 ? 15.473 -19.434 -5.704 1.00 32.38 292 ARG A N 1
ATOM 2257 C CA . ARG A 1 292 ? 16.503 -19.118 -4.699 1.00 32.38 292 ARG A CA 1
ATOM 2258 C C . ARG A 1 292 ? 17.459 -18.026 -5.174 1.00 32.38 292 ARG A C 1
ATOM 2260 O O . ARG A 1 292 ? 17.815 -17.175 -4.379 1.00 32.38 292 ARG A O 1
ATOM 2267 N N . SER A 1 293 ? 17.850 -18.021 -6.451 1.00 28.42 293 SER A N 1
ATOM 2268 C CA . SER A 1 293 ? 18.777 -17.019 -7.003 1.00 28.42 293 SER A CA 1
ATOM 2269 C C . SER A 1 293 ? 18.164 -15.626 -7.168 1.00 28.42 293 SER A C 1
ATOM 2271 O O . SER A 1 293 ? 18.905 -14.652 -7.172 1.00 28.42 293 SER A O 1
ATOM 2273 N N . LEU A 1 294 ? 16.835 -15.536 -7.300 1.00 33.34 294 LEU A N 1
ATOM 2274 C CA . LEU A 1 294 ? 16.092 -14.272 -7.360 1.00 33.34 294 LEU A CA 1
ATOM 2275 C C . LEU A 1 294 ? 15.674 -13.789 -5.966 1.00 33.34 294 LEU A C 1
ATOM 2277 O O . LEU A 1 294 ? 15.954 -12.643 -5.658 1.00 33.34 294 LEU A O 1
ATOM 2281 N N . ARG A 1 295 ? 15.219 -14.675 -5.055 1.00 41.19 295 ARG A N 1
ATOM 2282 C CA . ARG A 1 295 ? 15.117 -14.355 -3.608 1.00 41.19 295 ARG A CA 1
ATOM 2283 C C . ARG A 1 295 ? 16.442 -13.825 -3.046 1.00 41.19 295 ARG A C 1
ATOM 2285 O O . ARG A 1 295 ? 16.448 -12.951 -2.192 1.00 41.19 295 ARG A O 1
ATOM 2292 N N . ALA A 1 296 ? 17.558 -14.355 -3.549 1.00 33.75 296 ALA A N 1
ATOM 2293 C CA . ALA A 1 296 ? 18.902 -13.939 -3.185 1.00 33.75 296 ALA A CA 1
ATOM 2294 C C . ALA A 1 296 ? 19.398 -12.667 -3.893 1.00 33.75 296 ALA A C 1
ATOM 2296 O O . ALA A 1 296 ? 20.481 -12.189 -3.580 1.00 33.75 296 ALA A O 1
ATOM 2297 N N . ARG A 1 297 ? 18.674 -12.149 -4.888 1.00 37.06 297 ARG A N 1
ATOM 2298 C CA . ARG A 1 297 ? 18.971 -10.857 -5.516 1.00 37.06 297 ARG A CA 1
ATOM 2299 C C . ARG A 1 297 ? 18.028 -9.801 -4.956 1.00 37.06 297 ARG A C 1
ATOM 2301 O O . ARG A 1 297 ? 18.539 -8.846 -4.405 1.00 37.06 297 ARG A O 1
ATOM 2308 N N . ASP A 1 298 ? 16.726 -10.070 -4.906 1.00 38.47 298 ASP A N 1
ATOM 2309 C CA . ASP A 1 298 ? 15.700 -9.188 -4.327 1.00 38.47 298 ASP A CA 1
ATOM 2310 C C . ASP A 1 298 ? 15.883 -8.955 -2.809 1.00 38.47 298 ASP A C 1
ATOM 2312 O O . ASP A 1 298 ? 15.505 -7.910 -2.289 1.00 38.47 298 ASP A O 1
ATOM 2316 N N . GLY A 1 299 ? 16.489 -9.912 -2.089 1.00 34.34 299 GLY A N 1
ATOM 2317 C CA . GLY A 1 299 ? 16.838 -9.801 -0.665 1.00 34.34 299 GLY A CA 1
ATOM 2318 C C . GLY A 1 299 ? 18.251 -9.273 -0.376 1.00 34.34 299 GLY A C 1
ATOM 2319 O O . GLY A 1 299 ? 18.633 -9.157 0.789 1.00 34.34 299 GLY A O 1
ATOM 2320 N N . GLN A 1 300 ? 19.058 -8.970 -1.401 1.00 34.44 300 GLN A N 1
ATOM 2321 C CA . GLN A 1 300 ? 20.314 -8.245 -1.199 1.00 34.44 300 GLN A CA 1
ATOM 2322 C C . GLN A 1 300 ? 19.988 -6.755 -1.165 1.00 34.44 300 GLN A C 1
ATOM 2324 O O . GLN A 1 300 ? 19.360 -6.257 -2.098 1.00 34.44 300 GLN A O 1
ATOM 2329 N N . PRO A 1 301 ? 20.445 -5.995 -0.160 1.00 37.88 301 PRO A N 1
ATOM 2330 C CA . PRO A 1 301 ? 20.354 -4.553 -0.245 1.00 37.88 301 PRO A CA 1
ATOM 2331 C C . PRO A 1 301 ? 21.253 -4.074 -1.395 1.00 37.88 301 PRO A C 1
ATOM 2333 O O . PRO A 1 301 ? 22.480 -4.012 -1.288 1.00 37.88 301 PRO A O 1
ATOM 2336 N N . HIS A 1 302 ? 20.639 -3.793 -2.543 1.00 50.00 302 HIS A N 1
ATOM 2337 C CA . HIS A 1 302 ? 21.318 -3.223 -3.699 1.00 50.00 302 HIS A CA 1
ATOM 2338 C C . HIS A 1 302 ? 21.927 -1.872 -3.318 1.00 50.00 302 HIS A C 1
ATOM 2340 O O . HIS A 1 302 ? 21.305 -1.098 -2.594 1.00 50.00 302 HIS A O 1
ATOM 2346 N N . PRO A 1 303 ? 23.164 -1.604 -3.774 1.00 44.72 303 PRO A N 1
ATOM 2347 C CA . PRO A 1 303 ? 24.276 -1.172 -2.937 1.00 44.72 303 PRO A CA 1
ATOM 2348 C C . PRO A 1 303 ? 23.832 -0.135 -1.916 1.00 44.72 303 PRO A C 1
ATOM 2350 O O . PRO A 1 303 ? 23.468 0.993 -2.253 1.00 44.72 303 PRO A O 1
ATOM 2353 N N . VAL A 1 304 ? 23.837 -0.626 -0.680 1.00 49.66 304 VAL A N 1
ATOM 2354 C CA . VAL A 1 304 ? 23.532 0.042 0.576 1.00 49.66 304 VAL A CA 1
ATOM 2355 C C . VAL A 1 304 ? 24.137 1.442 0.569 1.00 49.66 304 VAL A C 1
ATOM 2357 O O . VAL A 1 304 ? 25.333 1.620 0.792 1.00 49.66 304 VAL 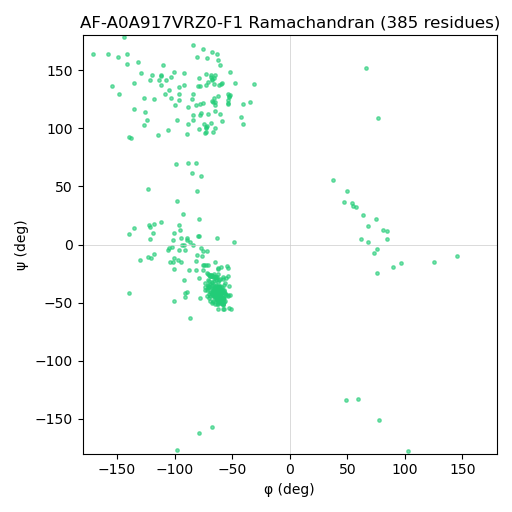A O 1
ATOM 2360 N N . VAL A 1 305 ? 23.294 2.447 0.361 1.00 56.72 305 VAL A N 1
ATOM 2361 C CA . VAL A 1 305 ? 23.489 3.698 1.085 1.00 56.72 305 VAL A CA 1
ATOM 2362 C C . VAL A 1 305 ? 23.266 3.318 2.553 1.00 56.72 305 VAL A C 1
ATOM 2364 O O . VAL A 1 305 ? 22.233 2.709 2.848 1.00 56.72 305 VAL A O 1
ATOM 2367 N N . PRO A 1 306 ? 24.232 3.538 3.465 1.00 62.62 306 PRO A N 1
ATOM 2368 C CA . PRO A 1 306 ? 24.020 3.270 4.883 1.00 62.62 306 PRO A CA 1
ATOM 2369 C C . PRO A 1 306 ? 22.692 3.883 5.323 1.00 62.62 306 PRO A C 1
ATOM 2371 O O . PRO A 1 306 ? 22.403 5.007 4.928 1.00 62.62 306 PRO A O 1
ATOM 2374 N N . ALA A 1 307 ? 21.896 3.194 6.147 1.00 59.62 307 ALA A N 1
ATOM 2375 C CA . ALA A 1 307 ? 20.597 3.725 6.587 1.00 59.62 307 ALA A CA 1
ATOM 2376 C C . ALA A 1 307 ? 20.714 5.139 7.203 1.00 59.62 307 ALA A C 1
ATOM 2378 O O . ALA A 1 307 ? 19.795 5.946 7.103 1.00 59.62 307 ALA A O 1
ATOM 2379 N N . SER A 1 308 ? 21.883 5.472 7.766 1.00 63.56 308 SER A N 1
ATOM 2380 C CA . SER A 1 308 ? 22.230 6.803 8.278 1.00 63.56 308 SER A CA 1
ATOM 2381 C C . SER A 1 308 ? 22.310 7.917 7.222 1.00 63.56 308 SER A C 1
ATOM 2383 O O . SER A 1 308 ? 22.333 9.086 7.590 1.00 63.56 308 SER A O 1
ATOM 2385 N N . GLN A 1 309 ? 22.367 7.583 5.934 1.00 71.75 309 GLN A N 1
ATOM 2386 C CA . GLN A 1 309 ? 22.479 8.521 4.813 1.00 71.75 309 GLN A CA 1
ATOM 2387 C C . GLN A 1 309 ? 21.163 8.694 4.033 1.00 71.75 309 GLN A C 1
ATOM 2389 O O . GLN A 1 309 ? 21.119 9.520 3.126 1.00 71.75 309 GLN A O 1
ATOM 2394 N N . GLY A 1 310 ? 20.098 7.965 4.391 1.00 83.69 310 GLY A N 1
ATOM 2395 C CA . GLY A 1 310 ? 18.775 8.080 3.771 1.00 83.69 310 GLY A CA 1
ATOM 2396 C C . GLY A 1 310 ? 18.437 6.967 2.777 1.00 83.69 310 GLY A C 1
ATOM 2397 O O . GLY A 1 310 ? 19.194 6.020 2.572 1.00 83.69 310 GLY A O 1
ATOM 2398 N N . LEU A 1 311 ? 17.256 7.081 2.168 1.00 84.38 311 LEU A N 1
ATOM 2399 C CA . LEU A 1 311 ? 16.659 6.068 1.293 1.00 84.38 311 LEU A CA 1
ATOM 2400 C C . LEU A 1 311 ? 16.703 6.522 -0.167 1.00 84.38 311 LEU A C 1
ATOM 2402 O O . LEU A 1 311 ? 16.500 7.695 -0.474 1.00 84.38 311 LEU A O 1
ATOM 2406 N N . VAL A 1 312 ? 16.964 5.587 -1.077 1.00 83.56 312 VAL A N 1
ATOM 2407 C CA . VAL A 1 312 ? 17.088 5.865 -2.514 1.00 83.56 312 VAL A CA 1
ATOM 2408 C C . VAL A 1 312 ? 15.763 5.595 -3.219 1.00 83.56 312 VAL A C 1
ATOM 2410 O O . VAL A 1 312 ? 15.157 4.549 -3.006 1.00 83.56 312 VAL A O 1
ATOM 2413 N N . TYR A 1 313 ? 15.354 6.509 -4.102 1.00 80.56 313 TYR A N 1
ATOM 2414 C CA . TYR A 1 313 ? 14.218 6.293 -5.006 1.00 80.56 313 TYR A CA 1
ATOM 2415 C C . TYR A 1 313 ? 14.665 5.591 -6.297 1.00 80.56 313 TYR A C 1
ATOM 2417 O O . TYR A 1 313 ? 14.282 4.455 -6.572 1.00 80.56 313 TYR A O 1
ATOM 2425 N N . PHE A 1 314 ? 15.521 6.265 -7.071 1.00 81.62 314 PHE A N 1
ATOM 2426 C CA . PHE A 1 314 ? 16.004 5.804 -8.370 1.00 81.62 314 PHE A CA 1
ATOM 2427 C C . PHE A 1 314 ? 17.448 5.305 -8.286 1.00 81.62 314 PHE A C 1
ATOM 2429 O O . PHE A 1 314 ? 18.327 5.970 -7.730 1.00 81.62 314 PHE A O 1
ATOM 2436 N N . THR A 1 315 ? 17.701 4.132 -8.865 1.00 80.88 315 THR A N 1
ATOM 2437 C CA . THR A 1 315 ? 19.040 3.540 -8.971 1.00 80.88 315 THR A CA 1
ATOM 2438 C C . THR A 1 315 ? 19.455 3.471 -10.442 1.00 80.88 315 THR A C 1
ATOM 2440 O O . THR A 1 315 ? 19.131 2.493 -11.109 1.00 80.88 315 THR A O 1
ATOM 2443 N N . PRO A 1 316 ? 20.193 4.463 -10.973 1.00 79.19 316 PRO A N 1
ATOM 2444 C CA . PRO A 1 316 ? 20.543 4.488 -12.390 1.00 79.19 316 PRO A CA 1
ATOM 2445 C C . PRO A 1 316 ? 21.480 3.331 -12.774 1.00 79.19 316 PRO A C 1
ATOM 2447 O O . PRO A 1 316 ? 22.456 3.056 -12.076 1.00 79.19 316 PRO A O 1
ATOM 2450 N N . VAL A 1 317 ? 21.223 2.706 -13.930 1.00 80.12 317 VAL A N 1
ATOM 2451 C CA . VAL A 1 317 ? 22.162 1.778 -14.607 1.00 80.12 317 VAL A CA 1
ATOM 2452 C C . VAL A 1 317 ? 23.124 2.523 -15.524 1.00 80.12 317 VAL A C 1
ATOM 2454 O O . VAL A 1 317 ? 24.207 2.024 -15.826 1.00 80.12 317 VAL A O 1
ATOM 2457 N N . ARG A 1 318 ? 22.751 3.734 -15.947 1.00 82.06 318 ARG A N 1
ATOM 2458 C CA . ARG A 1 318 ? 23.591 4.599 -16.768 1.00 82.06 318 ARG A CA 1
ATOM 2459 C C . ARG A 1 318 ? 24.969 4.807 -16.110 1.00 82.06 318 ARG A C 1
ATOM 2461 O O . ARG A 1 318 ? 25.033 5.357 -15.005 1.00 82.06 318 ARG A O 1
ATOM 2468 N N . PRO A 1 319 ? 26.073 4.446 -16.792 1.00 83.44 319 PRO A N 1
ATOM 2469 C CA . PRO A 1 319 ? 27.418 4.713 -16.295 1.00 83.44 319 PRO A CA 1
ATOM 2470 C C . PRO A 1 319 ? 27.661 6.210 -16.067 1.00 83.44 319 PRO A C 1
ATOM 2472 O O . PRO A 1 319 ? 27.263 7.045 -16.879 1.00 83.44 319 PRO A O 1
ATOM 2475 N N . GLY A 1 320 ? 28.340 6.546 -14.968 1.00 80.94 320 GLY A N 1
ATOM 2476 C CA . GLY A 1 320 ? 28.705 7.928 -14.635 1.00 80.94 320 GLY A CA 1
ATOM 2477 C C . GLY A 1 320 ? 27.595 8.768 -13.993 1.00 80.94 320 GLY A C 1
ATOM 2478 O O . GLY A 1 320 ? 27.749 9.982 -13.898 1.00 80.94 320 GLY A O 1
ATOM 2479 N N . HIS A 1 321 ? 26.492 8.154 -13.552 1.00 82.75 321 HIS A N 1
ATOM 2480 C CA . HIS A 1 321 ? 25.446 8.838 -12.784 1.00 82.75 321 HIS A CA 1
ATOM 2481 C C . HIS A 1 321 ? 25.593 8.614 -11.265 1.00 82.75 321 HIS A C 1
ATOM 2483 O O . HIS A 1 321 ? 26.538 7.986 -10.793 1.00 82.75 321 HIS A O 1
ATOM 2489 N N . TYR A 1 322 ? 24.647 9.140 -10.488 1.00 79.06 322 TYR A N 1
ATOM 2490 C CA . TYR A 1 322 ? 24.636 9.166 -9.026 1.00 79.06 322 TYR A CA 1
ATOM 2491 C C . TYR A 1 322 ? 23.210 8.926 -8.521 1.00 79.06 322 TYR A C 1
ATOM 2493 O O . TYR A 1 322 ? 22.251 9.037 -9.283 1.00 79.06 322 TYR A O 1
ATOM 2501 N N . ARG A 1 323 ? 23.072 8.591 -7.236 1.00 78.88 323 ARG A N 1
ATOM 2502 C CA . ARG A 1 323 ? 21.777 8.366 -6.578 1.00 78.88 323 ARG A CA 1
ATOM 2503 C C . ARG A 1 323 ? 21.407 9.566 -5.722 1.00 78.88 323 ARG A C 1
ATOM 2505 O O . ARG A 1 323 ? 22.278 10.157 -5.089 1.00 78.88 323 ARG A O 1
ATOM 2512 N N . VAL A 1 324 ? 20.118 9.882 -5.674 1.00 83.31 324 VAL A N 1
ATOM 2513 C CA . VAL A 1 324 ? 19.561 10.825 -4.699 1.00 83.31 324 VAL A CA 1
ATOM 2514 C C . VAL A 1 324 ? 19.104 10.041 -3.477 1.00 83.31 324 VAL A C 1
ATOM 2516 O O . VAL A 1 324 ? 18.505 8.973 -3.609 1.00 83.31 324 VAL A O 1
ATOM 2519 N N . VAL A 1 325 ? 19.405 10.581 -2.300 1.00 85.38 325 VAL A N 1
ATOM 2520 C CA . VAL A 1 325 ? 19.046 10.005 -1.003 1.00 85.38 325 VAL A CA 1
ATOM 2521 C C . VAL A 1 325 ? 18.043 10.911 -0.300 1.00 85.38 325 VAL A C 1
ATOM 2523 O O . VAL A 1 325 ? 18.114 12.136 -0.415 1.00 85.38 325 VAL A O 1
ATOM 2526 N N . SER A 1 326 ? 17.079 10.305 0.384 1.00 88.00 326 SER A N 1
ATOM 2527 C CA . SER A 1 326 ? 16.052 11.013 1.139 1.00 88.00 326 SER A CA 1
ATOM 2528 C C . SER A 1 326 ? 16.616 11.656 2.408 1.00 88.00 326 SER A C 1
ATOM 2530 O O . SER A 1 326 ? 17.647 11.232 2.931 1.00 88.00 326 SER A O 1
ATOM 2532 N N . THR A 1 327 ? 15.906 12.643 2.956 1.00 91.12 327 THR A N 1
ATOM 2533 C CA . THR A 1 327 ? 16.135 13.118 4.328 1.00 91.12 327 THR A CA 1
ATOM 2534 C C . THR A 1 327 ? 14.875 12.931 5.179 1.00 91.12 327 THR A C 1
ATOM 2536 O O . THR A 1 327 ? 13.769 13.098 4.656 1.00 91.12 327 THR A O 1
ATOM 2539 N N . PRO A 1 328 ? 15.003 12.628 6.490 1.00 90.94 328 PRO A N 1
ATOM 2540 C CA . PRO A 1 328 ? 13.864 12.203 7.313 1.00 90.94 328 PRO A CA 1
ATOM 2541 C C . PRO A 1 328 ? 12.683 13.180 7.384 1.00 90.94 328 PRO A C 1
ATOM 2543 O O . PRO A 1 328 ? 11.557 12.745 7.573 1.00 90.94 328 PRO A O 1
ATOM 2546 N N . GLN A 1 329 ? 12.929 14.490 7.261 1.00 92.81 329 GLN A N 1
ATOM 2547 C CA . GLN A 1 329 ? 11.896 15.523 7.424 1.00 92.81 329 GLN A CA 1
ATOM 2548 C C . GLN A 1 329 ? 11.436 16.171 6.109 1.00 92.81 329 GLN A C 1
ATOM 2550 O O . GLN A 1 329 ? 10.510 16.974 6.140 1.00 92.81 329 GLN A O 1
ATOM 2555 N N . ASN A 1 330 ? 12.048 15.839 4.961 1.00 93.69 330 ASN A N 1
ATOM 2556 C CA . ASN A 1 330 ? 11.763 16.531 3.691 1.00 93.69 330 ASN A CA 1
ATOM 2557 C C . ASN A 1 330 ? 11.290 15.606 2.560 1.00 93.69 330 ASN A C 1
ATOM 2559 O O . ASN A 1 330 ? 10.872 16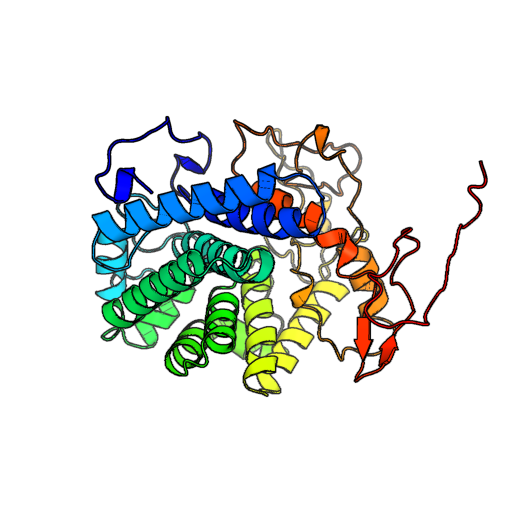.097 1.512 1.00 93.69 330 ASN A O 1
ATOM 2563 N N . CYS A 1 331 ? 11.387 14.287 2.724 1.00 93.00 331 CYS A N 1
ATOM 2564 C CA . CYS A 1 331 ? 11.141 13.329 1.651 1.00 93.00 331 CYS A CA 1
ATOM 2565 C C . CYS A 1 331 ? 10.089 12.310 2.081 1.00 93.00 331 CYS A C 1
ATOM 2567 O O . CYS A 1 331 ? 10.358 11.484 2.948 1.00 93.00 331 CYS A O 1
ATOM 2569 N N . PHE A 1 332 ? 8.930 12.336 1.426 1.00 94.94 332 PHE A N 1
ATOM 2570 C CA . PHE A 1 332 ? 7.776 11.492 1.743 1.00 94.94 332 PHE A CA 1
ATOM 2571 C C . PHE A 1 332 ? 7.364 10.679 0.519 1.00 94.94 332 PHE A C 1
ATOM 2573 O O . PHE A 1 332 ? 6.221 10.627 0.100 1.00 94.94 332 PHE A O 1
ATOM 2580 N N . TRP A 1 333 ? 8.355 10.061 -0.111 1.00 91.25 333 TRP A N 1
ATOM 2581 C CA . TRP A 1 333 ? 8.162 9.266 -1.315 1.00 91.25 333 TRP A CA 1
ATOM 2582 C C . TRP A 1 333 ? 7.643 7.860 -0.993 1.00 91.25 333 TRP A C 1
ATOM 2584 O O . TRP A 1 333 ? 7.870 7.341 0.101 1.00 91.25 333 TRP A O 1
ATOM 2594 N N . CYS A 1 334 ? 7.069 7.160 -1.972 1.00 86.19 334 CYS A N 1
ATOM 2595 C CA . CYS A 1 334 ? 6.705 5.744 -1.813 1.00 86.19 334 CYS A CA 1
ATOM 2596 C C . CYS A 1 334 ? 7.917 4.853 -1.460 1.00 86.19 334 CYS A C 1
ATOM 2598 O O . CYS A 1 334 ? 7.811 3.956 -0.620 1.00 86.19 334 CYS A O 1
ATOM 2600 N N . CYS A 1 335 ? 9.097 5.137 -2.027 1.00 84.69 335 CYS A N 1
ATOM 2601 C CA . CYS A 1 335 ? 10.344 4.443 -1.681 1.00 84.69 335 CYS A CA 1
ATOM 2602 C C . CYS A 1 335 ? 10.833 4.765 -0.262 1.00 84.69 335 CYS A C 1
ATOM 2604 O O . CYS A 1 335 ? 11.489 3.925 0.351 1.00 84.69 335 CYS A O 1
ATOM 2606 N N . VAL A 1 336 ? 10.503 5.947 0.280 1.00 87.88 336 VAL A N 1
ATOM 2607 C CA . VAL A 1 336 ? 10.770 6.248 1.694 1.00 87.88 336 VAL A CA 1
ATOM 2608 C C . VAL A 1 336 ? 9.899 5.362 2.570 1.00 87.88 336 VAL A C 1
ATOM 2610 O O . VAL A 1 336 ? 10.432 4.675 3.433 1.00 87.88 336 VAL A O 1
ATOM 2613 N N . GLY A 1 337 ? 8.596 5.304 2.287 1.00 87.56 337 GLY A N 1
ATOM 2614 C CA . GLY A 1 337 ? 7.660 4.445 3.009 1.00 87.56 337 GLY A CA 1
ATOM 2615 C C . GLY A 1 337 ? 8.112 2.984 3.055 1.00 87.56 337 GLY A C 1
ATOM 2616 O O . GLY A 1 337 ? 8.323 2.433 4.130 1.00 87.56 337 GLY A O 1
ATOM 2617 N N . THR A 1 338 ? 8.376 2.388 1.892 1.00 81.69 338 THR A N 1
ATOM 2618 C CA . THR A 1 338 ? 8.861 0.996 1.813 1.00 81.69 338 THR A CA 1
ATOM 2619 C C . THR A 1 338 ? 10.227 0.830 2.498 1.00 81.69 338 THR A C 1
ATOM 2621 O O . THR A 1 338 ? 10.491 -0.160 3.179 1.00 81.69 338 THR A O 1
ATOM 2624 N N . GLY A 1 339 ? 11.102 1.834 2.387 1.00 83.62 339 GLY A N 1
ATOM 2625 C CA . GLY A 1 339 ? 12.400 1.863 3.058 1.00 83.62 339 GLY A CA 1
ATOM 2626 C C . GLY A 1 339 ? 12.339 1.834 4.587 1.00 83.62 339 GLY A C 1
ATOM 2627 O O . GLY A 1 339 ? 13.233 1.248 5.198 1.00 83.62 339 GLY A O 1
ATOM 2628 N N . LEU A 1 340 ? 11.282 2.383 5.201 1.00 88.00 340 LEU A N 1
ATOM 2629 C CA . LEU A 1 340 ? 11.045 2.274 6.648 1.00 88.00 340 LEU A CA 1
ATOM 2630 C C . LEU A 1 340 ? 10.808 0.822 7.091 1.00 88.00 340 LEU A C 1
ATOM 2632 O O . LEU A 1 340 ? 11.116 0.470 8.226 1.00 88.00 340 LEU A O 1
ATOM 2636 N N . GLU A 1 341 ? 10.291 -0.025 6.202 1.00 84.31 341 GLU A N 1
ATOM 2637 C CA . GLU A 1 341 ? 9.961 -1.419 6.501 1.00 84.31 341 GLU A CA 1
ATOM 2638 C C . GLU A 1 341 ? 11.123 -2.376 6.218 1.00 84.31 341 GLU A C 1
ATOM 2640 O O . GLU A 1 341 ? 11.403 -3.282 7.003 1.00 84.31 341 GLU A O 1
ATOM 2645 N N . ASN A 1 342 ? 11.826 -2.177 5.101 1.00 78.94 342 ASN A N 1
ATOM 2646 C CA . ASN A 1 342 ? 12.800 -3.143 4.577 1.00 78.94 342 ASN A CA 1
ATOM 2647 C C . ASN A 1 342 ? 13.865 -3.574 5.576 1.00 78.94 342 ASN A C 1
ATOM 2649 O O . ASN A 1 342 ? 14.217 -4.749 5.663 1.00 78.94 342 ASN A O 1
ATOM 2653 N N . HIS A 1 343 ? 14.421 -2.607 6.302 1.00 82.56 343 HIS A N 1
ATOM 2654 C CA . HIS A 1 343 ? 15.573 -2.845 7.160 1.00 82.56 343 HIS A CA 1
ATOM 2655 C C . HIS A 1 343 ? 15.223 -3.683 8.396 1.00 82.56 343 HIS A C 1
ATOM 2657 O O . HIS A 1 343 ? 16.120 -4.279 8.988 1.00 82.56 343 HIS A O 1
ATOM 2663 N N . ALA A 1 344 ? 13.936 -3.783 8.743 1.00 83.94 344 ALA A N 1
ATOM 2664 C CA . ALA A 1 344 ? 13.449 -4.686 9.780 1.00 83.94 344 ALA A CA 1
ATOM 2665 C C . ALA A 1 344 ? 13.267 -6.132 9.275 1.00 83.94 344 ALA A C 1
ATOM 2667 O O . ALA A 1 344 ? 13.282 -7.070 10.068 1.00 83.94 344 ALA A O 1
ATOM 2668 N N . LYS A 1 345 ? 13.126 -6.337 7.957 1.00 76.94 345 LYS A N 1
ATOM 2669 C CA . LYS A 1 345 ? 12.753 -7.628 7.353 1.00 76.94 345 LYS A CA 1
ATOM 2670 C C . LYS A 1 345 ? 13.949 -8.521 6.970 1.00 76.94 345 LYS A C 1
ATOM 2672 O O . LYS A 1 345 ? 13.751 -9.671 6.594 1.00 76.94 345 LYS A O 1
ATOM 2677 N N . TYR A 1 346 ? 15.203 -8.071 7.107 1.00 78.50 346 TYR A N 1
ATOM 2678 C CA . TYR A 1 346 ? 16.383 -8.828 6.634 1.00 78.50 346 TYR A CA 1
ATOM 2679 C C . TYR A 1 346 ? 16.508 -10.265 7.176 1.00 78.50 346 TYR A C 1
ATOM 2681 O O . TYR A 1 346 ? 17.075 -11.128 6.503 1.00 78.50 346 TYR A O 1
ATOM 2689 N N . GLY A 1 347 ? 15.985 -10.539 8.374 1.00 77.25 347 GLY A N 1
ATOM 2690 C CA . GLY A 1 347 ? 16.004 -11.875 8.973 1.00 77.25 347 GLY A CA 1
ATOM 2691 C C . GLY A 1 347 ? 15.002 -12.868 8.369 1.00 77.25 347 GLY A C 1
ATOM 2692 O O . GLY A 1 347 ? 15.208 -14.076 8.480 1.00 77.25 347 GLY A O 1
ATOM 2693 N N . GLU A 1 348 ? 13.936 -12.400 7.711 1.00 71.94 348 GLU A N 1
ATOM 2694 C CA . GLU A 1 348 ? 12.764 -13.231 7.383 1.00 71.94 348 GLU A CA 1
ATOM 2695 C C . GLU A 1 348 ? 13.039 -14.294 6.309 1.00 71.94 348 GLU A C 1
ATOM 2697 O O . GLU A 1 348 ? 12.400 -15.344 6.278 1.00 71.94 348 GLU A O 1
ATOM 2702 N N . LEU A 1 349 ? 14.020 -14.037 5.439 1.00 67.50 349 LEU A N 1
ATOM 2703 C CA . LEU A 1 349 ? 14.424 -14.942 4.363 1.00 67.50 349 LEU A CA 1
ATOM 2704 C C . LEU A 1 349 ? 15.690 -15.738 4.693 1.00 67.50 349 LEU A C 1
ATOM 2706 O O . LEU A 1 349 ? 16.190 -16.480 3.844 1.00 67.50 349 LEU A O 1
ATOM 2710 N N . VAL A 1 350 ? 16.234 -15.609 5.907 1.00 70.06 350 VAL A N 1
ATOM 2711 C CA . VAL A 1 350 ? 17.428 -16.370 6.293 1.00 70.06 350 VAL A CA 1
ATOM 2712 C C . VAL A 1 350 ? 17.095 -17.849 6.457 1.00 70.06 350 VAL A C 1
ATOM 2714 O O . VAL A 1 350 ? 17.896 -18.689 6.065 1.00 70.06 350 VAL A O 1
ATOM 2717 N N . TYR A 1 351 ? 15.912 -18.192 6.964 1.00 67.75 351 TYR A N 1
ATOM 2718 C CA . TYR A 1 351 ? 15.485 -19.577 7.161 1.00 67.75 351 TYR A CA 1
ATOM 2719 C C . TYR A 1 351 ? 14.104 -19.810 6.545 1.00 67.75 351 TYR A C 1
ATOM 2721 O O . TYR A 1 351 ? 13.266 -18.917 6.512 1.00 67.75 351 TYR A O 1
ATOM 2729 N N . THR A 1 352 ? 13.855 -21.025 6.053 1.00 61.28 352 THR A N 1
ATOM 2730 C CA . THR A 1 352 ? 12.528 -21.443 5.567 1.00 61.28 352 THR A CA 1
ATOM 2731 C C . THR A 1 352 ? 12.182 -22.804 6.165 1.00 61.28 352 THR A C 1
ATOM 2733 O O . THR A 1 352 ? 13.075 -23.545 6.568 1.00 61.28 352 THR A O 1
ATOM 2736 N N . THR A 1 353 ? 10.902 -23.148 6.252 1.00 56.84 353 THR A N 1
ATOM 2737 C CA . THR A 1 353 ? 10.419 -24.462 6.706 1.00 56.84 353 THR A CA 1
ATOM 2738 C C . THR A 1 353 ? 9.584 -25.096 5.591 1.00 56.84 353 THR A C 1
ATOM 2740 O O . THR A 1 353 ? 8.860 -24.397 4.880 1.00 56.84 353 THR A O 1
ATOM 2743 N N . GLU A 1 354 ? 9.703 -26.411 5.391 1.00 53.06 354 GLU A N 1
ATOM 2744 C CA . GLU A 1 354 ? 8.840 -27.180 4.480 1.00 53.06 354 GLU A CA 1
ATOM 2745 C C . GLU A 1 354 ? 8.251 -28.346 5.288 1.00 53.06 354 GLU A C 1
ATOM 2747 O O . GLU A 1 354 ? 8.943 -29.308 5.603 1.00 53.06 354 GLU A O 1
ATOM 2752 N N . GLY A 1 355 ? 6.979 -28.226 5.689 1.00 55.97 355 GLY A N 1
ATOM 2753 C CA . GLY A 1 355 ? 6.364 -29.129 6.671 1.00 55.97 355 GLY A CA 1
ATOM 2754 C C . GLY A 1 355 ? 6.778 -28.803 8.114 1.00 55.97 355 GLY A C 1
ATOM 2755 O O . GLY A 1 355 ? 7.059 -27.650 8.435 1.00 55.97 355 GLY A O 1
ATOM 2756 N N . SER A 1 356 ? 6.804 -29.814 8.986 1.00 41.03 356 SER A N 1
ATOM 2757 C CA . SER A 1 356 ? 7.259 -29.696 10.383 1.00 41.03 356 SER A CA 1
ATOM 2758 C C . SER A 1 356 ? 8.784 -29.656 10.531 1.00 41.03 356 SER A C 1
ATOM 2760 O O . SER A 1 356 ? 9.279 -29.504 11.644 1.00 41.03 356 SER A O 1
ATOM 2762 N N . GLU A 1 357 ? 9.541 -29.785 9.437 1.00 39.69 357 GLU A N 1
ATOM 2763 C CA . GLU A 1 357 ? 10.998 -29.727 9.481 1.00 39.69 357 GLU A CA 1
ATOM 2764 C C . GLU A 1 357 ? 11.532 -28.371 8.984 1.00 39.69 357 GLU A C 1
ATOM 2766 O O . GLU A 1 357 ? 11.221 -27.932 7.868 1.00 39.69 357 GLU A O 1
ATOM 2771 N N . PRO A 1 358 ? 12.370 -27.679 9.779 1.00 46.81 358 PRO A N 1
ATOM 2772 C CA . PRO A 1 358 ? 13.054 -26.485 9.314 1.00 46.81 358 PRO A CA 1
ATOM 2773 C C . PRO A 1 358 ? 14.071 -26.844 8.227 1.00 46.81 358 PRO A C 1
ATOM 2775 O O . PRO A 1 358 ? 15.006 -27.614 8.448 1.00 46.81 358 PRO A O 1
ATOM 2778 N N . LEU A 1 359 ? 13.937 -26.228 7.050 1.00 46.91 359 LEU A N 1
ATOM 2779 C CA . LEU A 1 359 ? 14.957 -26.257 6.008 1.00 46.91 359 LEU A CA 1
ATOM 2780 C C . LEU A 1 359 ? 16.118 -25.362 6.454 1.00 46.91 359 LEU A C 1
ATOM 2782 O O . LEU A 1 359 ? 16.129 -24.144 6.278 1.00 46.91 359 LEU A O 1
ATOM 2786 N N . ARG A 1 360 ? 17.137 -26.000 7.030 1.00 48.50 360 ARG A N 1
ATOM 2787 C CA . ARG A 1 360 ? 18.352 -25.366 7.568 1.00 48.50 360 ARG A CA 1
ATOM 2788 C C . ARG A 1 360 ? 19.386 -25.023 6.490 1.00 48.50 360 ARG A C 1
ATOM 2790 O O . ARG A 1 360 ? 20.567 -25.334 6.641 1.00 48.50 360 ARG A O 1
ATOM 2797 N N . GLN A 1 361 ? 18.971 -24.418 5.381 1.00 45.41 361 GLN A N 1
ATOM 2798 C CA . GLN A 1 361 ? 19.919 -23.858 4.414 1.00 45.41 361 GLN A CA 1
ATOM 2799 C C . GLN A 1 361 ? 19.629 -22.380 4.186 1.00 45.41 361 GLN A C 1
ATOM 2801 O O . GLN A 1 361 ? 18.643 -22.068 3.514 1.00 45.41 361 GLN A O 1
ATOM 2806 N N . PRO A 1 362 ? 20.478 -21.480 4.711 1.00 44.84 362 PRO A N 1
ATOM 2807 C CA . PRO A 1 362 ? 20.264 -20.066 4.518 1.00 44.84 362 PRO A CA 1
ATOM 2808 C C . PRO A 1 362 ? 20.462 -19.660 3.062 1.00 44.84 362 PRO A C 1
ATOM 2810 O O . PRO A 1 362 ? 21.351 -20.162 2.370 1.00 44.84 362 PRO A O 1
ATOM 2813 N N . LEU A 1 363 ? 19.622 -18.728 2.603 1.00 45.34 363 LEU A N 1
ATOM 2814 C CA . LEU A 1 363 ? 19.718 -18.114 1.275 1.00 45.34 363 LEU A CA 1
ATOM 2815 C C . LEU A 1 363 ? 21.033 -17.330 1.090 1.00 45.34 363 LEU A C 1
ATOM 2817 O O . LEU A 1 363 ? 21.473 -17.139 -0.043 1.00 45.34 363 LEU A O 1
ATOM 2821 N N . HIS A 1 364 ? 21.699 -16.943 2.187 1.00 45.69 364 HIS A N 1
ATOM 2822 C CA . HIS A 1 364 ? 22.908 -16.119 2.192 1.00 45.69 364 HIS A CA 1
ATOM 2823 C C . HIS A 1 364 ? 23.852 -16.411 3.366 1.00 45.69 364 HIS A C 1
ATOM 2825 O O . HIS A 1 364 ? 23.448 -16.940 4.397 1.00 45.69 364 HIS A O 1
ATOM 2831 N N . ARG A 1 365 ? 25.118 -15.986 3.233 1.00 48.25 365 ARG A N 1
ATOM 2832 C CA . ARG A 1 365 ? 26.098 -15.908 4.332 1.00 48.25 365 ARG A CA 1
ATOM 2833 C C . ARG A 1 365 ? 25.834 -14.677 5.217 1.00 48.25 365 ARG A C 1
ATOM 2835 O O . ARG A 1 365 ? 26.698 -13.813 5.318 1.00 48.25 365 ARG A O 1
ATOM 2842 N N . PHE A 1 366 ? 24.651 -14.571 5.816 1.00 47.00 366 PHE A N 1
ATOM 2843 C CA . PHE A 1 366 ? 24.428 -13.606 6.896 1.00 47.00 366 PHE A CA 1
ATOM 2844 C C . PHE A 1 366 ? 24.612 -14.315 8.241 1.00 47.00 366 PHE A C 1
ATOM 2846 O O . PHE A 1 366 ? 24.039 -15.393 8.425 1.00 47.00 366 PHE A O 1
ATOM 2853 N N . PRO A 1 367 ? 25.420 -13.769 9.167 1.00 54.81 367 PRO A N 1
ATOM 2854 C CA . PRO A 1 367 ? 25.467 -14.284 10.527 1.00 54.81 367 PRO A CA 1
ATOM 2855 C C . PRO A 1 367 ? 24.099 -14.042 11.176 1.00 54.81 367 PRO A C 1
ATOM 2857 O O . PRO A 1 367 ? 23.673 -12.901 11.325 1.00 54.81 367 PRO A O 1
ATOM 2860 N N . ALA A 1 368 ? 23.388 -15.117 11.508 1.00 56.25 368 ALA A N 1
ATOM 2861 C CA . ALA A 1 368 ? 22.076 -15.057 12.142 1.00 56.25 368 ALA A CA 1
ATOM 2862 C C . ALA A 1 368 ? 21.892 -16.268 13.059 1.00 56.25 368 ALA A C 1
ATOM 2864 O O . ALA A 1 368 ? 22.083 -17.408 12.627 1.00 56.25 368 ALA A O 1
ATOM 2865 N N . GLN A 1 369 ? 21.483 -16.030 14.304 1.00 55.28 369 GLN A N 1
ATOM 2866 C CA . GLN A 1 369 ? 21.139 -17.090 15.249 1.00 55.28 369 GLN A CA 1
ATOM 2867 C C . GLN A 1 369 ? 19.619 -17.314 15.236 1.00 55.28 369 GLN A C 1
ATOM 2869 O O . GLN A 1 369 ? 18.871 -16.358 15.436 1.00 55.28 369 GLN A O 1
ATOM 2874 N N . PRO A 1 370 ? 19.130 -18.541 14.984 1.00 55.56 370 PRO A N 1
ATOM 2875 C CA . PRO A 1 370 ? 17.706 -18.828 15.097 1.00 55.56 370 PRO A CA 1
ATOM 2876 C C . PRO A 1 370 ? 17.260 -18.749 16.565 1.00 55.56 370 PRO A C 1
ATOM 2878 O O . PRO A 1 370 ? 17.971 -19.208 17.464 1.00 55.56 370 PRO A O 1
ATOM 2881 N N . ALA A 1 371 ? 16.064 -18.208 16.811 1.00 51.31 371 ALA A N 1
ATOM 2882 C CA . ALA A 1 371 ? 15.438 -18.263 18.128 1.00 51.31 371 ALA A CA 1
ATOM 2883 C C . ALA A 1 371 ? 15.188 -19.732 18.522 1.00 51.31 371 ALA A C 1
ATOM 2885 O O . ALA A 1 371 ? 14.628 -20.513 17.751 1.00 51.31 371 ALA A O 1
ATOM 2886 N N . ARG A 1 372 ? 15.647 -20.121 19.717 1.00 45.41 372 ARG A N 1
ATOM 2887 C CA . ARG A 1 372 ? 15.540 -21.488 20.246 1.00 45.41 372 ARG A CA 1
ATOM 2888 C C . ARG A 1 372 ? 14.097 -21.769 20.665 1.00 45.41 372 ARG A C 1
ATOM 2890 O O . ARG A 1 372 ? 13.718 -21.436 21.781 1.00 45.41 372 ARG A O 1
ATOM 2897 N N . THR A 1 373 ? 13.304 -22.392 19.799 1.00 42.91 373 THR A N 1
ATOM 2898 C CA . THR A 1 373 ? 11.953 -22.861 20.161 1.00 42.91 373 THR A CA 1
ATOM 2899 C C . THR A 1 373 ? 11.905 -24.335 20.571 1.00 42.91 373 THR A C 1
ATOM 2901 O O . THR A 1 373 ? 10.875 -24.780 21.064 1.00 42.91 373 THR A O 1
ATOM 2904 N N . GLU A 1 374 ? 13.020 -25.074 20.484 1.00 33.19 374 GLU A N 1
ATOM 2905 C CA . GLU A 1 374 ? 13.142 -26.431 21.038 1.00 33.19 374 GLU A CA 1
ATOM 2906 C C . GLU A 1 374 ? 14.473 -26.645 21.789 1.00 33.19 374 GLU A C 1
ATOM 2908 O O . GLU A 1 374 ? 15.534 -26.208 21.316 1.00 33.19 374 GLU A O 1
ATOM 2913 N N . PRO A 1 375 ? 14.469 -27.337 22.946 1.00 30.98 375 PRO A N 1
ATOM 2914 C CA . PRO A 1 375 ? 15.690 -27.687 23.660 1.00 30.98 375 PRO A CA 1
ATOM 2915 C C . PRO A 1 375 ? 16.446 -28.791 22.899 1.00 30.98 375 PRO A C 1
ATOM 2917 O O . PRO A 1 375 ? 16.088 -29.960 22.973 1.00 30.98 375 PRO A O 1
ATOM 2920 N N . GLY A 1 376 ? 17.511 -28.428 22.170 1.00 37.91 376 GLY A N 1
ATOM 2921 C CA . GLY A 1 376 ? 18.477 -29.403 21.628 1.00 37.91 376 GLY A CA 1
ATOM 2922 C C . GLY A 1 376 ? 19.103 -29.101 20.261 1.00 37.91 376 GLY A C 1
ATOM 2923 O O . GLY A 1 376 ? 20.061 -29.765 19.878 1.00 37.91 376 GLY A O 1
ATOM 2924 N N . ALA A 1 377 ? 18.634 -28.099 19.515 1.00 39.84 377 ALA A N 1
ATOM 2925 C CA . ALA A 1 377 ? 19.124 -27.827 18.158 1.00 39.84 377 ALA A CA 1
ATOM 2926 C C . ALA A 1 377 ? 20.171 -26.693 18.101 1.00 39.84 377 ALA A C 1
ATOM 2928 O O . ALA A 1 377 ? 19.905 -25.617 17.573 1.00 39.84 377 ALA A O 1
ATOM 2929 N N . GLY A 1 378 ? 21.374 -26.922 18.633 1.00 35.03 378 GLY A N 1
ATOM 2930 C CA . GLY A 1 378 ? 22.501 -25.992 18.484 1.00 35.03 378 GLY A CA 1
ATOM 2931 C C . GLY A 1 378 ? 23.270 -26.209 17.176 1.00 35.03 378 GLY A C 1
ATOM 2932 O O . GLY A 1 378 ? 23.748 -27.310 16.918 1.00 35.03 378 GLY A O 1
ATOM 2933 N N . ALA A 1 379 ? 23.427 -25.162 16.366 1.00 40.81 379 ALA A N 1
ATOM 2934 C CA . ALA A 1 379 ? 24.471 -25.083 15.346 1.00 40.81 379 ALA A CA 1
ATOM 2935 C C . ALA A 1 379 ? 25.036 -23.656 15.330 1.00 40.81 379 ALA A C 1
ATOM 2937 O O . ALA A 1 379 ? 24.499 -22.782 14.654 1.00 40.81 379 ALA A O 1
ATOM 2938 N N . ASP A 1 380 ? 26.107 -23.432 16.091 1.00 40.22 380 ASP A N 1
ATOM 2939 C CA . ASP A 1 380 ? 26.938 -22.235 15.955 1.00 40.22 380 ASP A CA 1
ATOM 2940 C C . ASP A 1 380 ? 27.757 -22.328 14.669 1.00 40.22 380 ASP A C 1
ATOM 2942 O O . ASP A 1 380 ? 28.335 -23.373 14.348 1.00 40.22 380 ASP A O 1
ATOM 2946 N N . ARG A 1 381 ? 27.838 -21.219 13.934 1.00 43.28 381 ARG A N 1
ATOM 2947 C CA . ARG A 1 381 ? 28.864 -21.034 12.907 1.00 43.28 381 ARG A CA 1
ATOM 2948 C C . ARG A 1 381 ? 29.418 -19.620 12.962 1.00 43.28 381 ARG A C 1
ATOM 2950 O O . ARG A 1 381 ? 28.962 -18.741 12.236 1.00 43.28 381 ARG A O 1
ATOM 2957 N N . ASP A 1 382 ? 30.481 -19.467 13.740 1.00 36.06 382 ASP A N 1
ATOM 2958 C CA . ASP A 1 382 ? 31.499 -18.451 13.499 1.00 36.06 382 ASP A CA 1
ATOM 2959 C C . ASP A 1 382 ? 32.259 -18.824 12.217 1.00 36.06 382 ASP A C 1
ATOM 2961 O O . ASP A 1 382 ? 33.050 -19.768 12.171 1.00 36.06 382 ASP A O 1
ATOM 2965 N N . GLY A 1 383 ? 31.979 -18.118 11.124 1.00 30.19 383 GLY A N 1
ATOM 2966 C CA . GLY A 1 383 ? 32.825 -18.170 9.934 1.00 30.19 383 GLY A CA 1
ATOM 2967 C C . GLY A 1 383 ? 34.073 -17.307 10.153 1.00 30.19 383 GLY A C 1
ATOM 2968 O O . GLY A 1 383 ? 33.938 -16.188 10.648 1.00 30.19 383 GLY A O 1
ATOM 2969 N N . PRO A 1 384 ? 35.285 -17.757 9.776 1.00 25.91 384 PRO A N 1
ATOM 2970 C CA . PRO A 1 384 ? 36.483 -16.957 9.976 1.00 25.91 384 PRO A CA 1
ATOM 2971 C C . PRO A 1 384 ? 36.425 -15.709 9.092 1.00 25.91 384 PRO A C 1
ATOM 2973 O O . PRO A 1 384 ? 36.345 -15.804 7.864 1.00 25.91 384 PRO A O 1
ATOM 2976 N N . VAL A 1 385 ? 36.512 -14.538 9.722 1.00 28.91 385 VAL A N 1
ATOM 2977 C CA . VAL A 1 385 ? 36.812 -13.272 9.051 1.00 28.91 385 VAL A CA 1
ATOM 2978 C C . VAL A 1 385 ? 38.250 -13.370 8.539 1.00 28.91 385 VAL A C 1
ATOM 2980 O O . VAL A 1 385 ? 39.206 -13.190 9.293 1.00 28.91 385 VAL A O 1
ATOM 2983 N N . ARG A 1 386 ? 38.430 -13.720 7.261 1.00 28.42 386 ARG A N 1
ATOM 2984 C CA . ARG A 1 386 ? 39.713 -13.499 6.587 1.00 28.42 386 ARG A CA 1
ATOM 2985 C C . ARG A 1 386 ? 39.792 -12.019 6.214 1.00 28.42 386 ARG A C 1
ATOM 2987 O O . ARG A 1 386 ? 38.897 -11.525 5.534 1.00 28.42 386 ARG A O 1
ATOM 2994 N N . ARG A 1 387 ? 40.825 -11.361 6.747 1.00 32.09 387 ARG A N 1
ATOM 2995 C CA . ARG A 1 387 ? 41.234 -9.987 6.432 1.00 32.09 387 ARG A CA 1
ATOM 2996 C C . ARG A 1 387 ? 41.493 -9.791 4.947 1.00 32.09 387 ARG A C 1
ATOM 2998 O O . ARG A 1 387 ? 41.962 -10.768 4.316 1.00 32.09 387 ARG A O 1
#

InterPro domains:
  IPR008928 Six-hairpin glycosidase superfamily [SSF48208] (15-348)
  IPR012878 Non-reducing end beta-L-arabinofuranosidase-like, GH127 catalytic domain [PF07944] (2-260)
  IPR012878 Non-reducing end beta-L-arabinofuranosidase-like, GH127 catalytic domain [PF07944] (306-348)

Radius of gyration: 21.04 Å; Cα contacts (8 Å, |Δi|>4): 610; chains: 1; bounding box: 66×51×48 Å

Organism: NCBI:txid66370

Secondary structure (DSSP, 8-state):
-TTTTTPPPSSPPPSGGGGTT-TTHHHHHHHHHHHHHHTT-S-SHHHHHHHHHHHHHHHHHHHH-SS----STTHHHHHHHHHTT-----SSEETTEESHHHHHHHHHHHHHHHHHHH--HHHHHHHHHHHHHHHHHTTT--HHHHHHHTTS--TTHHHHHHHHHHHHT-HHHHHHHHHT--HHHHHHHHTT----TT-BHHHHHHHHHHHHHHHHHT--HHHHHHHHHHHHHHHHHSB-TTS-B-BTTB-PSTT--GGGT---STT-----B-----GGGS-TTS-TTHHHHHHHHHTS-TT---GGG--BSB---STT----B--TTT---HHHHHHHHHTT-TTTTT-EEETTEEE---SS----PPP--STT-----------